Protein AF-A0A7V5N9S0-F1 (afdb_monomer)

Sequence (419 aa):
MTAEKESAEIASPQEQEKTKPSLAWIAWQFLKIGAMGFGGGVAIIALIQRECVERKKCVEAEEFLHGVGLGQILGSFAVNTAFFVGHRMRGLLGALTAMIAFLAPSVTLVIGLSWLYFTTQKIPSLQDALNGAGPVVIAIITSAAISLGKKTLKSLPAWFLGGVGVLGTLFHVSLITLILCAACVGYVLKMAKENSLTAGKHTNSRQGSEKALMGATTITAAKVATGTTSPILVGTTAATFSLFALALLFLKVGFMFFGGGYVLVPLLQHELVSKLHLLTEREFLDGVAISQLTPGPIAVLATYVGYRFGGALGAVLATACLYAPATTLMAFISHVYTRIRHLDKVRDALAGISAVIVGMILASAVELAPHSSISLKHPFGIVLAATSLYFLERHKWHPAILLAAGALLGTFLPGVFAG

pLDDT: mean 77.44, std 19.65, range [26.95, 97.62]

Secondary structure (DSSP, 8-state):
------------------PPPPHHHHHHHHHHHHHH--SHHHHHHHHHIIIIIIIS--S-HHHHHHHHHHHHHSS-HHHHHHHHHHHHHHHHHHHHHHHHHHHHHHHHHHHHHHHHHHH-TT-HHHHHHHHHHHHHHHHHHHHHHHHHHHHH--SHHHHHHHHHHHHHHHTT--HHHHHHHHHHHHHHHHHHHHHHHHHTT-----------------------------------------HHHHHHHHHHHHHH--SSGGGHHHHHHIIIIIIT--S-HHHHHHHHHHHHHSSS-GGGHHHHHHHHHHHHHHHHHHHHHHHHHHHHHHHHHHHHGGG----HHHHHHHHHHHHHHHHHHHHHHHHHGGGTT-BTTBHHHHHHHHHHHHIIIII---HHHHHHHHHHHHHH-HHHH--

Solvent-accessible surface area (backbone atoms only — not comparable to full-atom values): 22105 Å² total; per-residue (Å²): 142,76,92,82,87,84,80,78,76,76,76,71,83,74,77,76,77,75,75,66,69,52,64,69,57,43,25,54,53,23,31,50,51,12,58,64,18,58,69,42,50,68,46,33,46,52,51,48,41,45,49,36,35,70,70,62,57,69,45,55,67,69,60,47,54,51,32,46,56,49,10,39,61,48,3,53,32,43,54,38,26,39,22,40,55,18,27,73,46,51,40,71,65,23,13,52,36,16,33,52,27,27,44,43,50,24,49,54,49,32,49,52,51,42,51,47,54,74,75,43,77,83,45,66,59,60,54,24,16,46,33,26,22,25,17,32,45,37,20,51,40,41,48,43,20,50,60,50,30,76,73,48,49,81,45,73,70,31,46,52,37,15,50,50,20,26,52,35,50,76,70,67,49,56,65,68,58,53,43,52,51,25,26,52,51,30,45,50,56,46,54,55,51,53,52,54,61,55,59,72,73,70,86,85,82,84,89,79,90,82,91,80,84,91,79,88,77,79,82,76,81,78,81,75,78,84,77,85,75,78,86,76,89,75,77,96,63,91,72,76,59,50,67,65,59,46,33,51,50,24,32,52,50,16,71,65,44,53,66,26,64,71,54,46,58,38,51,46,43,44,51,36,32,79,66,64,60,75,38,53,63,45,61,47,49,48,35,50,46,54,27,47,64,37,31,37,61,61,65,46,32,36,24,35,56,17,30,77,59,43,37,72,63,21,13,52,43,18,38,49,25,31,46,44,48,28,48,50,52,47,54,51,46,71,71,54,52,93,76,71,87,83,64,80,74,60,61,46,29,52,47,24,31,51,13,21,46,28,16,27,25,42,35,44,30,62,70,40,32,68,60,18,34,28,40,94,90,26,58,61,22,50,51,48,16,53,51,44,31,47,39,41,74,75,67,60,51,54,65,38,58,53,34,51,50,23,19,50,49,9,50,77,41,42,84,62,39,67,123

Mean predicted aligned error: 12.18 Å

Foldseek 3Di:
DDDDDDPPPPPDPPPPPPDQDDLVVLLVLLLVLLQVQFQFLVSSLVSCCCVDCPPVNQDDPVQLVVQQVLLQFLFANNLSSQLSSLCSRPNNSRSVSSNCSNCVQLLVQLLVVLCCVVVPVPDLLQVLLQLLLLLLLLLVLLLLLVVLCVVQVPDPVLLVLLVVLQVCVVVLPDLVVSLVVLLVSLLVVVVVVVVVVVVVPDPDDDDDDDDDDDDPDDPDPDDPDPPDDDDDDDDDDPDQDDLVNLLVVLLVLLVVRGRHQSLSLLVCCSVCPVNVNVDDLSLSSSLQLSSLLGRDGSLLSQLSSLCVRPNSVRSVSSSCSNCVSSSVVSSVCSVVVVPDDDDPPVVRSVSSSSSSSSSSSNNSSVVSCVVSLNDPVQCVSVVLSVVSSCCCVPVVDGSNVSSSVSSVCSSVPVVRSDD

Nearest PDB structures (foldseek):
  4qn1-assembly1_A  TM=1.297E-01  e=5.317E+00  Homo sapiens
  6uy0-assembly1_A  TM=1.394E-01  e=4.894E+00  Bos taurus

Radius of gyration: 26.26 Å; Cα contacts (8 Å, |Δi|>4): 596; chains: 1; bounding box: 91×77×89 Å

Structure (mmCIF, N/CA/C/O backbone):
data_AF-A0A7V5N9S0-F1
#
_entry.id   AF-A0A7V5N9S0-F1
#
loop_
_atom_site.group_PDB
_atom_site.id
_atom_site.type_symbol
_atom_site.label_atom_id
_atom_site.label_alt_id
_atom_site.label_comp_id
_atom_site.label_asym_id
_atom_site.label_entity_id
_atom_site.label_seq_id
_atom_site.pdbx_PDB_ins_code
_atom_site.Cartn_x
_atom_site.Cartn_y
_atom_site.Cartn_z
_atom_site.occupancy
_atom_site.B_iso_or_equiv
_atom_site.auth_seq_id
_atom_site.auth_comp_id
_atom_site.auth_asym_id
_atom_site.auth_atom_id
_atom_site.pdbx_PDB_model_num
ATOM 1 N N . MET A 1 1 ? -54.980 -13.478 60.845 1.00 39.38 1 MET A N 1
ATOM 2 C CA . MET A 1 1 ? -55.095 -14.584 59.870 1.00 39.38 1 MET A CA 1
ATOM 3 C C . MET A 1 1 ? -55.608 -13.970 58.584 1.00 39.38 1 MET A C 1
ATOM 5 O O . MET A 1 1 ? -56.709 -13.452 58.626 1.00 39.38 1 MET A O 1
ATOM 9 N N . THR A 1 2 ? -54.924 -13.858 57.452 1.00 39.62 2 THR A N 1
ATOM 10 C CA . THR A 1 2 ? -53.614 -14.286 56.905 1.00 39.62 2 THR A CA 1
ATOM 11 C C . THR A 1 2 ? -53.662 -13.625 55.513 1.00 39.62 2 THR A C 1
ATOM 13 O O . THR A 1 2 ? -54.610 -13.875 54.780 1.00 39.62 2 THR A O 1
ATOM 16 N N . ALA A 1 3 ? -52.922 -12.561 55.197 1.00 42.38 3 ALA A N 1
ATOM 17 C CA . ALA A 1 3 ? -51.548 -12.599 54.693 1.00 42.38 3 ALA A CA 1
ATOM 18 C C . ALA A 1 3 ? -51.216 -13.900 53.945 1.00 42.38 3 ALA A C 1
ATOM 20 O O . ALA A 1 3 ? -50.901 -14.876 54.609 1.00 42.38 3 ALA A O 1
ATOM 21 N N . GLU A 1 4 ? -51.277 -13.904 52.607 1.00 39.03 4 GLU A N 1
ATOM 22 C CA . GLU A 1 4 ? -50.220 -14.466 51.748 1.00 39.03 4 GLU A CA 1
ATOM 23 C C . GLU A 1 4 ? -50.527 -14.329 50.245 1.00 39.03 4 GLU A C 1
ATOM 25 O O . GLU A 1 4 ? -51.572 -14.755 49.768 1.00 39.03 4 GLU A O 1
ATOM 30 N N . LYS A 1 5 ? -49.510 -13.828 49.529 1.00 44.84 5 LYS A N 1
ATOM 31 C CA . LYS A 1 5 ? -49.107 -14.200 48.162 1.00 44.84 5 LYS A CA 1
ATOM 32 C C . LYS A 1 5 ? -50.001 -13.801 46.989 1.00 44.84 5 LYS A C 1
ATOM 34 O O . LYS A 1 5 ? -50.695 -14.626 46.418 1.00 44.84 5 LYS A O 1
ATOM 39 N N . GLU A 1 6 ? -49.745 -12.598 46.481 1.00 40.12 6 GLU A N 1
ATOM 40 C CA . GLU A 1 6 ? -49.554 -12.432 45.033 1.00 40.12 6 GLU A CA 1
ATOM 41 C C . GLU A 1 6 ? -48.591 -11.268 44.745 1.00 40.12 6 GLU A C 1
ATOM 43 O O . GLU A 1 6 ? -48.892 -10.290 44.068 1.00 40.12 6 GLU A O 1
ATOM 48 N N . SER A 1 7 ? -47.385 -11.364 45.310 1.00 36.53 7 SER A N 1
ATOM 49 C CA . SER A 1 7 ? -46.237 -10.628 44.786 1.00 36.53 7 SER A CA 1
ATOM 50 C C . SER A 1 7 ? -45.821 -11.332 43.501 1.00 36.53 7 SER A C 1
ATOM 52 O O . SER A 1 7 ? -45.054 -12.292 43.543 1.00 36.53 7 SER A O 1
ATOM 54 N N . ALA A 1 8 ? -46.377 -10.900 42.370 1.00 40.19 8 ALA A N 1
ATOM 55 C CA . ALA A 1 8 ? -45.850 -11.244 41.061 1.00 40.19 8 ALA A CA 1
ATOM 56 C C . ALA A 1 8 ? -44.412 -10.716 40.993 1.00 40.19 8 ALA A C 1
ATOM 58 O O . ALA A 1 8 ? -44.158 -9.519 40.851 1.00 40.19 8 ALA A O 1
ATOM 59 N N . GLU A 1 9 ? -43.482 -11.637 41.206 1.00 39.09 9 GLU A N 1
ATOM 60 C CA . GLU A 1 9 ? -42.052 -11.486 41.042 1.00 39.09 9 GLU A CA 1
ATOM 61 C C . GLU A 1 9 ? -41.794 -10.953 39.629 1.00 39.09 9 GLU A C 1
ATOM 63 O O . GLU A 1 9 ? -41.923 -11.661 38.630 1.00 39.09 9 GLU A O 1
ATOM 68 N N . ILE A 1 10 ? -41.497 -9.655 39.545 1.00 38.78 10 ILE A N 1
ATOM 69 C CA . ILE A 1 10 ? -40.946 -9.029 38.349 1.00 38.78 10 ILE A CA 1
ATOM 70 C C . ILE A 1 10 ? -39.594 -9.705 38.147 1.00 38.78 10 ILE A C 1
ATOM 72 O O . ILE A 1 10 ? -38.609 -9.340 38.788 1.00 38.78 10 ILE A O 1
ATOM 76 N N . ALA A 1 11 ? -39.577 -10.737 37.304 1.00 36.22 11 ALA A N 1
ATOM 77 C CA . ALA A 1 11 ? -38.359 -11.376 36.851 1.00 36.22 11 ALA A CA 1
ATOM 78 C C . ALA A 1 11 ? -37.411 -10.277 36.356 1.00 36.22 11 ALA A C 1
ATOM 80 O O . ALA A 1 11 ? -37.728 -9.516 35.437 1.00 36.22 11 ALA A O 1
ATOM 81 N N . SER A 1 12 ? -36.271 -10.162 37.031 1.00 32.78 12 SER A N 1
ATOM 82 C CA . SER A 1 12 ? -35.195 -9.260 36.661 1.00 32.78 12 SER A CA 1
ATOM 83 C C . SER A 1 12 ? -34.801 -9.506 35.199 1.00 32.78 12 SER A C 1
ATOM 85 O O . SER A 1 12 ? -34.781 -10.659 34.754 1.00 32.78 12 SER A O 1
ATOM 87 N N . PRO A 1 13 ? -34.475 -8.461 34.415 1.00 38.03 13 PRO A N 1
ATOM 88 C CA . PRO A 1 13 ? -33.870 -8.669 33.112 1.00 38.03 13 PRO A CA 1
ATOM 89 C C . PRO A 1 13 ? -32.540 -9.375 33.362 1.00 38.03 13 PRO A C 1
ATOM 91 O O . PRO A 1 13 ? -31.600 -8.768 33.873 1.00 38.03 13 PRO A O 1
ATOM 94 N N . GLN A 1 14 ? -32.473 -10.671 33.060 1.00 34.25 14 GLN A N 1
ATOM 95 C CA . GLN A 1 14 ? -31.204 -11.374 33.024 1.00 34.25 14 GLN A CA 1
ATOM 96 C C . GLN A 1 14 ? -30.320 -10.645 32.014 1.00 34.25 14 GLN A C 1
ATOM 98 O O . GLN A 1 14 ? -30.592 -10.660 30.811 1.00 34.25 14 GLN A O 1
ATOM 103 N N . GLU A 1 15 ? -29.284 -9.975 32.517 1.00 37.41 15 GLU A N 1
ATOM 104 C CA . GLU A 1 15 ? -28.131 -9.562 31.731 1.00 37.41 15 GLU A CA 1
ATOM 105 C C . GLU A 1 15 ? -27.636 -10.802 30.985 1.00 37.41 15 GLU A C 1
ATOM 107 O O . GLU A 1 15 ? -26.992 -11.683 31.550 1.00 37.41 15 GLU A O 1
ATOM 112 N N . GLN A 1 16 ? -27.992 -10.904 29.702 1.00 34.50 16 GLN A N 1
ATOM 113 C CA . GLN A 1 16 ? -27.358 -11.838 28.790 1.00 34.50 16 GLN A CA 1
ATOM 114 C C . GLN A 1 16 ? -25.879 -11.467 28.750 1.00 34.50 16 GLN A C 1
ATOM 116 O O . GLN A 1 16 ? -25.471 -10.542 28.044 1.00 34.50 16 GLN A O 1
ATOM 121 N N . GLU A 1 17 ? -25.078 -12.185 29.528 1.00 40.56 17 GLU A N 1
ATOM 122 C CA . GLU A 1 17 ? -23.630 -12.125 29.480 1.00 40.56 17 GLU A CA 1
ATOM 123 C C . GLU A 1 17 ? -23.218 -12.550 28.062 1.00 40.56 17 GLU A C 1
ATOM 125 O O . GLU A 1 17 ? -23.156 -13.734 27.730 1.00 40.56 17 GLU A O 1
ATOM 130 N N . LYS A 1 18 ? -23.046 -11.572 27.157 1.00 57.66 18 LYS A N 1
ATOM 131 C CA . LYS A 1 18 ? -22.606 -11.805 25.775 1.00 57.66 18 LYS A CA 1
ATOM 132 C C . LYS A 1 18 ? -21.271 -12.543 25.839 1.00 57.66 18 LYS A C 1
ATOM 134 O O . LYS A 1 18 ? -20.221 -11.926 26.027 1.00 57.66 18 LYS A O 1
ATOM 139 N N . THR A 1 19 ? -21.300 -13.864 25.669 1.00 67.44 19 THR A N 1
ATOM 140 C CA . THR A 1 19 ? -20.096 -14.694 25.621 1.00 67.44 19 THR A CA 1
ATOM 141 C C . THR A 1 19 ? -19.171 -14.142 24.543 1.00 67.44 19 THR A C 1
ATOM 143 O O . THR A 1 19 ? -19.539 -14.090 23.365 1.00 67.44 19 THR A O 1
ATOM 146 N N . LYS A 1 20 ? -17.979 -13.690 24.944 1.00 79.19 20 LYS A N 1
ATOM 147 C CA . LYS A 1 20 ? -17.011 -13.075 24.029 1.00 79.19 20 LYS A CA 1
ATOM 148 C C . LYS A 1 20 ? -16.658 -14.067 22.906 1.00 79.19 20 LYS A C 1
ATOM 150 O O . LYS A 1 20 ? -16.329 -15.218 23.207 1.00 79.19 20 LYS A O 1
ATOM 155 N N . PRO A 1 21 ? -16.687 -13.658 21.624 1.00 87.81 21 PRO A N 1
ATOM 156 C CA . PRO A 1 21 ? -16.469 -14.563 20.492 1.00 87.81 21 PRO A CA 1
ATOM 157 C C . PRO A 1 21 ? -15.074 -15.202 20.535 1.00 87.81 21 PRO A C 1
ATOM 159 O O . PRO A 1 21 ? -14.112 -14.564 20.947 1.00 87.81 21 PRO A O 1
ATOM 162 N N . SER A 1 22 ? -14.926 -16.462 20.113 1.00 94.44 22 SER A N 1
ATOM 163 C CA . SER A 1 22 ? -13.636 -17.172 20.173 1.00 94.44 22 SER A CA 1
ATOM 164 C C . SER A 1 22 ? -12.581 -16.571 19.227 1.00 94.44 22 SER A C 1
ATOM 166 O O . SER A 1 22 ? -12.916 -16.015 18.184 1.00 94.44 22 SER A O 1
ATOM 168 N N . LEU A 1 23 ? -11.285 -16.709 19.550 1.00 95.81 23 LEU A N 1
ATOM 169 C CA . LEU A 1 23 ? -10.206 -16.227 18.665 1.00 95.81 23 LEU A CA 1
ATOM 170 C C . LEU A 1 23 ? -10.247 -16.905 17.289 1.00 95.81 23 LEU A C 1
ATOM 172 O O . LEU A 1 23 ? -10.055 -16.238 16.280 1.00 95.81 23 LEU A O 1
ATOM 176 N N . ALA A 1 24 ? -10.569 -18.200 17.237 1.00 96.25 24 ALA A N 1
ATOM 177 C CA . ALA A 1 24 ? -10.738 -18.925 15.979 1.00 96.25 24 ALA A CA 1
ATOM 178 C C . ALA A 1 24 ? -11.875 -18.339 15.127 1.00 96.25 24 ALA A C 1
ATOM 180 O O . ALA A 1 24 ? -11.742 -18.205 13.911 1.00 96.25 24 ALA A O 1
ATOM 181 N N . TRP A 1 25 ? -12.978 -17.932 15.763 1.00 95.31 25 TRP A N 1
ATOM 182 C CA . TRP A 1 25 ? -14.071 -17.261 15.069 1.00 95.31 25 TRP A CA 1
ATOM 183 C C . TRP A 1 25 ? -13.634 -15.904 14.504 1.00 95.31 25 TRP A C 1
ATOM 185 O O . TRP A 1 25 ? -13.916 -15.629 13.337 1.00 95.31 25 TRP A O 1
ATOM 195 N N . ILE A 1 26 ? -12.907 -15.098 15.292 1.00 96.25 26 ILE A N 1
ATOM 196 C CA . ILE A 1 26 ? -12.352 -13.805 14.852 1.00 96.25 26 ILE A CA 1
ATOM 197 C C . ILE A 1 26 ? -11.419 -14.024 13.658 1.00 96.25 26 ILE A C 1
ATOM 199 O O . ILE A 1 26 ? -11.607 -13.399 12.616 1.00 96.25 26 ILE A O 1
ATOM 203 N N . ALA A 1 27 ? -10.469 -14.954 13.778 1.00 97.50 27 ALA A N 1
ATOM 204 C CA . ALA A 1 27 ? -9.537 -15.296 12.710 1.00 97.50 27 ALA A CA 1
ATOM 205 C C . ALA A 1 27 ? -10.285 -15.665 11.424 1.00 97.50 27 ALA A C 1
ATOM 207 O O . ALA A 1 27 ? -10.003 -15.120 10.365 1.00 97.50 27 ALA A O 1
ATOM 208 N N . TRP A 1 28 ? -11.299 -16.525 11.514 1.00 96.50 28 TRP A N 1
ATOM 209 C CA . TRP A 1 28 ? -12.078 -16.942 10.351 1.00 96.50 28 TRP A CA 1
ATOM 210 C C . TRP A 1 28 ? -12.864 -15.802 9.695 1.00 96.50 28 TRP A C 1
ATOM 212 O O . TRP A 1 28 ? -12.914 -15.729 8.465 1.00 96.50 28 TRP A O 1
ATOM 222 N N . GLN A 1 29 ? -13.472 -14.904 10.481 1.00 95.56 29 GLN A N 1
ATOM 223 C CA . GLN A 1 29 ? -14.181 -13.752 9.910 1.00 95.56 29 GLN A CA 1
ATOM 224 C C . GLN A 1 29 ? -13.208 -12.832 9.175 1.00 95.56 29 GLN A C 1
ATOM 226 O O . GLN A 1 29 ? -13.444 -12.477 8.022 1.00 95.56 29 GLN A O 1
ATOM 231 N N . PHE A 1 30 ? -12.092 -12.484 9.812 1.00 96.12 30 PHE A N 1
ATOM 232 C CA . PHE A 1 30 ? -11.135 -11.553 9.227 1.00 96.12 30 PHE A CA 1
ATOM 233 C C . PHE A 1 30 ? -10.344 -12.155 8.068 1.00 96.12 30 PHE A C 1
ATOM 235 O O . PHE A 1 30 ? -10.065 -11.435 7.116 1.00 96.12 30 PHE A O 1
ATOM 242 N N . LEU A 1 31 ? -10.095 -13.467 8.065 1.00 95.88 31 LEU A N 1
ATOM 243 C CA . LEU A 1 31 ? -9.535 -14.177 6.914 1.00 95.88 31 LEU A CA 1
ATOM 244 C C . LEU A 1 31 ? -10.449 -14.073 5.688 1.00 95.88 31 LEU A C 1
ATOM 246 O O . LEU A 1 31 ? -9.980 -13.780 4.591 1.00 95.88 31 LEU A O 1
ATOM 250 N N . LYS A 1 32 ? -11.766 -14.251 5.868 1.00 93.94 32 LYS A N 1
ATOM 251 C CA . LYS A 1 32 ? -12.749 -14.073 4.787 1.00 93.94 32 LYS A CA 1
ATOM 252 C C . LYS A 1 32 ? -12.807 -12.637 4.290 1.00 93.94 32 LYS A C 1
ATOM 254 O O . LYS A 1 32 ? -12.789 -12.416 3.084 1.00 93.94 32 LYS A O 1
ATOM 259 N N . ILE A 1 33 ? -12.856 -11.678 5.214 1.00 93.00 33 ILE A N 1
ATOM 260 C CA . ILE A 1 33 ? -12.862 -10.249 4.883 1.00 93.00 33 ILE A CA 1
ATOM 261 C C . ILE A 1 33 ? -11.588 -9.881 4.113 1.00 93.00 33 ILE A C 1
ATOM 263 O O . ILE A 1 33 ? -11.673 -9.183 3.109 1.00 93.00 33 ILE A O 1
ATOM 267 N N . GLY A 1 34 ? -10.428 -10.383 4.541 1.00 91.00 34 GLY A N 1
ATOM 268 C CA . GLY A 1 34 ? -9.148 -10.191 3.862 1.00 91.00 34 GLY A CA 1
ATOM 269 C C . GLY A 1 34 ? -9.139 -10.790 2.459 1.00 91.00 34 GLY A C 1
ATOM 270 O O . GLY A 1 34 ? -8.763 -10.114 1.511 1.00 91.00 34 GLY A O 1
ATOM 271 N N . ALA A 1 35 ? -9.634 -12.020 2.299 1.00 91.50 35 ALA A N 1
ATOM 272 C CA . ALA A 1 35 ? -9.676 -12.709 1.008 1.00 91.50 35 ALA A CA 1
ATOM 273 C C . ALA A 1 35 ? -10.659 -12.074 0.006 1.00 91.50 35 ALA A C 1
ATOM 275 O O . ALA A 1 35 ? -10.431 -12.127 -1.199 1.00 91.50 35 ALA A O 1
ATOM 276 N N . MET A 1 36 ? -11.746 -11.466 0.492 1.00 88.44 36 MET A N 1
ATOM 277 C CA . MET A 1 36 ? -12.752 -10.778 -0.330 1.00 88.44 36 MET A CA 1
ATOM 278 C C . MET A 1 36 ? -12.478 -9.273 -0.483 1.00 88.44 36 MET A C 1
ATOM 280 O O . MET A 1 36 ? -13.177 -8.599 -1.237 1.00 88.44 36 MET A O 1
ATOM 284 N N . GLY A 1 37 ? -11.490 -8.740 0.243 1.00 79.94 37 GLY A N 1
ATOM 285 C CA . GLY A 1 37 ? -11.220 -7.315 0.434 1.00 79.94 37 GLY A CA 1
ATOM 286 C C . GLY A 1 37 ? -10.579 -6.614 -0.763 1.00 79.94 37 GLY A C 1
ATOM 287 O O . GLY A 1 37 ? -9.545 -5.965 -0.626 1.00 79.94 37 GLY A O 1
ATOM 288 N N . PHE A 1 38 ? -11.195 -6.732 -1.933 1.00 72.69 38 PHE A N 1
ATOM 289 C CA . PHE A 1 38 ? -10.853 -5.996 -3.143 1.00 72.69 38 PHE A CA 1
ATOM 290 C C . PHE A 1 38 ? -11.558 -4.625 -3.129 1.00 72.69 38 PHE A C 1
ATOM 292 O O . PHE A 1 38 ? -12.743 -4.527 -2.816 1.00 72.69 38 PHE A O 1
ATOM 299 N N . GLY A 1 39 ? -10.840 -3.544 -3.447 1.00 59.97 39 GLY A N 1
ATOM 300 C CA . GLY A 1 39 ? -11.448 -2.221 -3.673 1.00 59.97 39 GLY A CA 1
ATOM 301 C C . GLY A 1 39 ? -10.937 -1.115 -2.755 1.00 59.97 39 GLY A C 1
ATOM 302 O O . GLY A 1 39 ? -11.550 -0.052 -2.652 1.00 59.97 39 GLY A O 1
ATOM 303 N N . GLY A 1 40 ? -9.809 -1.349 -2.082 1.00 69.75 40 GLY A N 1
ATOM 304 C CA . GLY A 1 40 ? -9.180 -0.375 -1.197 1.00 69.75 40 GLY A CA 1
ATOM 305 C C . GLY A 1 40 ? -9.906 -0.210 0.139 1.00 69.75 40 GLY A C 1
ATOM 306 O O . GLY A 1 40 ? -10.830 -0.944 0.483 1.00 69.75 40 GLY A O 1
ATOM 307 N N . GLY A 1 41 ? -9.464 0.774 0.926 1.00 74.69 41 GLY A N 1
ATOM 308 C CA . GLY A 1 41 ? -9.878 0.905 2.325 1.00 74.69 41 GLY A CA 1
ATOM 309 C C . GLY A 1 41 ? -11.393 1.004 2.527 1.00 74.69 41 GLY A C 1
ATOM 310 O O . GLY A 1 41 ? -11.924 0.332 3.398 1.00 74.69 41 GLY A O 1
ATOM 311 N N . VAL A 1 42 ? -12.103 1.773 1.695 1.00 75.94 42 VAL A N 1
ATOM 312 C CA . VAL A 1 42 ? -13.551 2.019 1.857 1.00 75.94 42 VAL A CA 1
ATOM 313 C C . VAL A 1 42 ? -14.387 0.758 1.617 1.00 75.94 42 VAL A C 1
ATOM 315 O O . VAL A 1 42 ? -15.305 0.492 2.389 1.00 75.94 42 VAL A O 1
ATOM 318 N N . ALA A 1 43 ? -14.058 -0.038 0.593 1.00 82.06 43 ALA A N 1
ATOM 319 C CA . ALA A 1 43 ? -14.755 -1.295 0.315 1.00 82.06 43 ALA A CA 1
ATOM 320 C C . ALA A 1 43 ? -14.576 -2.294 1.467 1.00 82.06 43 ALA A C 1
ATOM 322 O O . ALA A 1 43 ? -15.531 -2.935 1.902 1.00 82.06 43 ALA A O 1
ATOM 323 N N . ILE A 1 44 ? -13.362 -2.359 2.017 1.00 88.44 44 ILE A N 1
ATOM 324 C CA . ILE A 1 44 ? -13.052 -3.213 3.163 1.00 88.44 44 ILE A CA 1
ATOM 325 C C . ILE A 1 44 ? -13.798 -2.742 4.415 1.00 88.44 44 ILE A C 1
ATOM 327 O O . ILE A 1 44 ? -14.355 -3.574 5.124 1.00 88.44 44 ILE A O 1
ATOM 331 N N . ILE A 1 45 ? -13.880 -1.430 4.671 1.00 90.31 45 ILE A N 1
ATOM 332 C CA . ILE A 1 45 ? -14.686 -0.899 5.783 1.00 90.31 45 ILE A CA 1
ATOM 333 C C . ILE A 1 45 ? -16.154 -1.286 5.626 1.00 90.31 45 ILE A C 1
ATOM 335 O O . ILE A 1 45 ? -16.747 -1.757 6.591 1.00 90.31 45 ILE A O 1
ATOM 339 N N . ALA A 1 46 ? -16.728 -1.153 4.429 1.00 90.06 46 ALA A N 1
ATOM 340 C CA . ALA A 1 46 ? -18.109 -1.560 4.179 1.00 90.06 46 ALA A CA 1
ATOM 341 C C . ALA A 1 46 ? -18.315 -3.068 4.413 1.00 90.06 46 ALA A C 1
ATOM 343 O O . ALA A 1 46 ? -19.327 -3.473 4.981 1.00 90.06 46 ALA A O 1
ATOM 344 N N . LEU A 1 47 ? -17.339 -3.902 4.040 1.00 91.50 47 LEU A N 1
ATOM 345 C CA . LEU A 1 47 ? -17.387 -5.343 4.290 1.00 91.50 47 LEU A CA 1
ATOM 346 C C . LEU A 1 47 ? -17.294 -5.672 5.789 1.00 91.50 47 LEU A C 1
ATOM 348 O O . LEU A 1 47 ? -18.072 -6.490 6.281 1.00 91.50 47 LEU A O 1
ATOM 352 N N . ILE A 1 48 ? -16.397 -5.007 6.525 1.00 93.69 48 ILE A N 1
ATOM 353 C CA . ILE A 1 48 ? -16.302 -5.140 7.987 1.00 93.69 48 ILE A CA 1
ATOM 354 C C . ILE A 1 48 ? -17.603 -4.660 8.641 1.00 93.69 48 ILE A C 1
ATOM 356 O O . ILE A 1 48 ? -18.113 -5.341 9.522 1.00 93.69 48 ILE A O 1
ATOM 360 N N . GLN A 1 49 ? -18.176 -3.537 8.206 1.00 94.38 49 GLN A N 1
ATOM 361 C CA . GLN A 1 49 ? -19.442 -3.020 8.728 1.00 94.38 49 GLN A CA 1
ATOM 362 C C . GLN A 1 49 ? -20.574 -4.029 8.522 1.00 94.38 49 GLN A C 1
ATOM 364 O O . GLN A 1 49 ? -21.260 -4.403 9.474 1.00 94.38 49 GLN A O 1
ATOM 369 N N . ARG A 1 50 ? -20.723 -4.530 7.293 1.00 93.19 50 ARG A N 1
ATOM 370 C CA . ARG A 1 50 ? -21.747 -5.513 6.942 1.00 93.19 50 ARG A CA 1
ATOM 371 C C . ARG A 1 50 ? -21.618 -6.789 7.769 1.00 93.19 50 ARG A C 1
ATOM 373 O O . ARG A 1 50 ? -22.606 -7.275 8.316 1.00 93.19 50 ARG A O 1
ATOM 380 N N . GLU A 1 51 ? -20.416 -7.350 7.880 1.00 93.69 51 GLU A N 1
ATOM 381 C CA . GLU A 1 51 ? -20.228 -8.596 8.627 1.00 93.69 51 GLU A CA 1
ATOM 382 C C . GLU A 1 51 ? -20.294 -8.373 10.141 1.00 93.69 51 GLU A C 1
ATOM 384 O O . GLU A 1 51 ? -21.016 -9.094 10.829 1.00 93.69 51 GLU A O 1
ATOM 389 N N . CYS A 1 52 ? -19.590 -7.378 10.680 1.00 92.88 52 CYS A N 1
ATOM 390 C CA . CYS A 1 52 ? -19.410 -7.217 12.122 1.00 92.88 52 CYS A CA 1
ATOM 391 C C . CYS A 1 52 ? -20.508 -6.393 12.810 1.00 92.88 52 CYS A C 1
ATOM 393 O O . CYS A 1 52 ? -20.852 -6.685 13.956 1.00 92.88 52 CYS A O 1
ATOM 395 N N . VAL A 1 53 ? -21.073 -5.388 12.144 1.00 93.31 53 VAL A N 1
ATOM 396 C CA . VAL A 1 53 ? -22.105 -4.518 12.733 1.00 93.31 53 VAL A CA 1
ATOM 397 C C . VAL A 1 53 ? -23.493 -5.026 12.368 1.00 93.31 53 VAL A C 1
ATOM 399 O O . VAL A 1 53 ? -24.309 -5.282 13.249 1.00 93.31 53 VAL A O 1
ATOM 402 N N . GLU A 1 54 ? -23.759 -5.228 11.079 1.00 93.19 54 GLU A N 1
ATOM 403 C CA . GLU A 1 54 ? -25.113 -5.524 10.598 1.00 93.19 54 GLU A CA 1
ATOM 404 C C . GLU A 1 54 ? -25.480 -6.999 10.790 1.00 93.19 54 GLU A C 1
ATOM 406 O O . GLU A 1 54 ? -26.503 -7.327 11.396 1.00 93.19 54 GLU A O 1
ATOM 411 N N . ARG A 1 55 ? -24.631 -7.909 10.296 1.00 93.12 55 ARG A N 1
ATOM 412 C CA . ARG A 1 55 ? -24.940 -9.341 10.237 1.00 93.12 55 ARG A CA 1
ATOM 413 C C . ARG A 1 55 ? -24.653 -10.076 11.541 1.00 93.12 55 ARG A C 1
ATOM 415 O O . ARG A 1 55 ? -25.488 -10.853 11.998 1.00 93.12 55 ARG A O 1
ATOM 422 N N . LYS A 1 56 ? -23.456 -9.902 12.108 1.00 90.31 56 LYS A N 1
ATOM 423 C CA . LYS A 1 56 ? -23.019 -10.617 13.322 1.00 90.31 56 LYS A CA 1
ATOM 424 C C . LYS A 1 56 ? -23.230 -9.829 14.608 1.00 90.31 56 LYS A C 1
ATOM 426 O O . LYS A 1 56 ? -23.170 -10.442 15.669 1.00 90.31 56 LYS A O 1
ATOM 431 N N . LYS A 1 57 ? -23.483 -8.516 14.523 1.00 89.44 57 LYS A N 1
ATOM 432 C CA . LYS A 1 57 ? -23.738 -7.623 15.671 1.00 89.44 57 LYS A CA 1
ATOM 433 C C . LYS A 1 57 ? -22.709 -7.775 16.801 1.00 89.44 57 LYS A C 1
ATOM 435 O O . LYS A 1 57 ? -23.044 -7.728 17.983 1.00 89.44 57 LYS A O 1
ATOM 440 N N . CYS A 1 58 ? -21.449 -8.004 16.435 1.00 89.12 58 CYS A N 1
ATOM 441 C CA . CYS A 1 58 ? -20.352 -8.198 17.382 1.00 89.12 58 CYS A CA 1
ATOM 442 C C . CYS A 1 58 ? -19.733 -6.878 17.859 1.00 89.12 58 CYS A C 1
ATOM 444 O O . CYS A 1 58 ? -19.014 -6.884 18.852 1.00 89.12 58 CYS A O 1
ATOM 446 N N . VAL A 1 59 ? -20.006 -5.771 17.163 1.00 88.75 59 VAL A N 1
ATOM 447 C CA . VAL A 1 59 ? -19.641 -4.405 17.563 1.00 88.75 59 VAL A CA 1
ATOM 448 C C . VAL A 1 59 ? -20.826 -3.487 17.264 1.00 88.75 59 VAL A C 1
ATOM 450 O O . VAL A 1 59 ? -21.522 -3.686 16.268 1.00 88.75 59 VAL A O 1
ATOM 453 N N . GLU A 1 60 ? -21.072 -2.504 18.127 1.00 89.00 60 GLU A N 1
ATOM 454 C CA . GLU A 1 60 ? -22.135 -1.515 17.927 1.00 89.00 60 GLU A CA 1
ATOM 455 C C . GLU A 1 60 ? -21.773 -0.508 16.831 1.00 89.00 60 GLU A C 1
ATOM 457 O O . GLU A 1 60 ? -20.602 -0.208 16.601 1.00 89.00 60 GLU A O 1
ATOM 462 N N . ALA A 1 61 ? -22.784 0.038 16.150 1.00 88.06 61 ALA A N 1
ATOM 463 C CA . ALA A 1 61 ? -22.567 0.944 15.023 1.00 88.06 61 ALA A CA 1
ATOM 464 C C . ALA A 1 61 ? -21.783 2.205 15.424 1.00 88.06 61 ALA A C 1
ATOM 466 O O . ALA A 1 61 ? -20.877 2.617 14.702 1.00 88.06 61 ALA A O 1
ATOM 467 N N . GLU A 1 62 ? -22.080 2.787 16.587 1.00 82.38 62 GLU A N 1
ATOM 468 C CA . GLU A 1 62 ? -21.379 3.974 17.082 1.00 82.38 62 GLU A CA 1
ATOM 469 C C . GLU A 1 62 ? -19.908 3.669 17.412 1.00 82.38 62 GLU A C 1
ATOM 471 O O . GLU A 1 62 ? -19.006 4.377 16.960 1.00 82.38 62 GLU A O 1
ATOM 476 N N . GLU A 1 63 ? -19.641 2.562 18.118 1.00 83.75 63 GLU A N 1
ATOM 477 C CA . GLU A 1 63 ? -18.272 2.100 18.386 1.00 83.75 63 GLU A CA 1
ATOM 478 C C . GLU A 1 63 ? -17.501 1.837 17.088 1.00 83.75 63 GLU A C 1
ATOM 480 O O . GLU A 1 63 ? -16.337 2.222 16.962 1.00 83.75 63 GLU A O 1
ATOM 485 N N . PHE A 1 64 ? -18.142 1.212 16.101 1.00 89.12 64 PHE A N 1
ATOM 486 C CA . PHE A 1 64 ? -17.529 0.954 14.805 1.00 89.12 64 PHE A CA 1
ATOM 487 C C . PHE A 1 64 ? -17.134 2.252 14.091 1.00 89.12 64 PHE A C 1
ATOM 489 O O . PHE A 1 64 ? -15.999 2.365 13.627 1.00 89.12 64 PHE A O 1
ATOM 496 N N . LEU A 1 65 ? -18.019 3.254 14.053 1.00 85.62 65 LEU A N 1
ATOM 497 C CA . LEU A 1 65 ? -17.723 4.557 13.449 1.00 85.62 65 LEU A CA 1
ATOM 498 C C . LEU A 1 65 ? -16.553 5.268 14.145 1.00 85.62 65 LEU A C 1
ATOM 500 O O . LEU A 1 65 ? -15.728 5.893 13.474 1.00 85.62 65 LEU A O 1
ATOM 504 N N . HIS A 1 66 ? -16.420 5.124 15.466 1.00 80.19 66 HIS A N 1
ATOM 505 C CA . HIS A 1 66 ? -15.243 5.609 16.190 1.00 80.19 66 HIS A CA 1
ATOM 506 C C . HIS A 1 66 ? -13.961 4.896 15.748 1.00 80.19 66 HIS A C 1
ATOM 508 O O . HIS A 1 66 ? -12.957 5.554 15.465 1.00 80.19 66 HIS A O 1
ATOM 514 N N . GLY A 1 67 ? -14.006 3.566 15.640 1.00 83.44 67 GLY A N 1
ATOM 515 C CA . GLY A 1 67 ? -12.898 2.756 15.139 1.00 83.44 67 GLY A CA 1
ATOM 516 C C . GLY A 1 67 ? -12.462 3.156 13.732 1.00 83.44 67 GLY A C 1
ATOM 517 O O . GLY A 1 67 ? -11.268 3.296 13.475 1.00 83.44 67 GLY A O 1
ATOM 518 N N . VAL A 1 68 ? -13.428 3.417 12.850 1.00 85.56 68 VAL A N 1
ATOM 519 C CA . VAL A 1 68 ? -13.201 3.926 11.491 1.00 85.56 68 VAL A CA 1
ATOM 520 C C . VAL A 1 68 ? -12.524 5.299 11.534 1.00 85.56 68 VAL A C 1
ATOM 522 O O . VAL A 1 68 ? -11.502 5.503 10.876 1.00 85.56 68 VAL A O 1
ATOM 525 N N . GLY A 1 69 ? -13.036 6.233 12.340 1.00 79.88 69 GLY A N 1
ATOM 526 C CA . GLY A 1 69 ? -12.453 7.570 12.480 1.00 79.88 69 GLY A CA 1
ATOM 527 C C . GLY A 1 69 ? -10.995 7.533 12.947 1.00 79.88 69 GLY A C 1
ATOM 528 O O . GLY A 1 69 ? -10.128 8.165 12.341 1.00 79.88 69 GLY A O 1
ATOM 529 N N . LEU A 1 70 ? -10.704 6.734 13.976 1.00 78.88 70 LEU A N 1
ATOM 530 C CA . LEU A 1 70 ? -9.345 6.526 14.480 1.00 78.88 70 LEU A CA 1
ATOM 531 C C . LEU A 1 70 ? -8.452 5.830 13.451 1.00 78.88 70 LEU A C 1
ATOM 533 O O . LEU A 1 70 ? -7.335 6.279 13.196 1.00 78.88 70 LEU A O 1
ATOM 537 N N . GLY A 1 71 ? -8.951 4.773 12.810 1.00 80.88 71 GLY A N 1
ATOM 538 C CA . GLY A 1 71 ? -8.207 4.031 11.800 1.00 80.88 71 GLY A CA 1
ATOM 539 C C . GLY A 1 71 ? -7.756 4.913 10.637 1.00 80.88 71 GLY A C 1
ATOM 540 O O . GLY A 1 71 ? -6.648 4.732 10.134 1.00 80.88 71 GLY A O 1
ATOM 541 N N . GLN A 1 72 ? -8.571 5.899 10.253 1.00 79.38 72 GLN A N 1
ATOM 542 C CA . GLN A 1 72 ? -8.243 6.851 9.191 1.00 79.38 72 GLN A CA 1
ATOM 543 C C . GLN A 1 72 ? -7.114 7.812 9.588 1.00 79.38 72 GLN A C 1
ATOM 545 O O . GLN A 1 72 ? -6.279 8.159 8.754 1.00 79.38 72 GLN A O 1
ATOM 550 N N . ILE A 1 73 ? -7.085 8.245 10.851 1.00 74.12 73 ILE A N 1
ATOM 551 C CA . ILE A 1 73 ? -6.075 9.182 11.361 1.00 74.12 73 ILE A CA 1
ATOM 552 C C . ILE A 1 73 ? -4.735 8.467 11.569 1.00 74.12 73 ILE A C 1
ATOM 554 O O . ILE A 1 73 ? -3.685 8.995 11.211 1.00 74.12 73 ILE A O 1
ATOM 558 N N . LEU A 1 74 ? -4.769 7.253 12.118 1.00 76.25 74 LEU A N 1
ATOM 559 C CA . LEU A 1 74 ? -3.592 6.549 12.637 1.00 76.25 74 LEU A CA 1
ATOM 560 C C . LEU A 1 74 ? -2.843 5.709 11.591 1.00 76.25 74 LEU A C 1
ATOM 562 O O . LEU A 1 74 ? -2.005 4.890 11.956 1.00 76.25 74 LEU A O 1
ATOM 566 N N . GLY A 1 75 ? -3.149 5.874 10.301 1.00 76.12 75 GLY A N 1
ATOM 567 C CA . GLY A 1 75 ? -2.402 5.247 9.208 1.00 76.12 75 GLY A CA 1
ATOM 568 C C . GLY A 1 75 ? -3.224 4.266 8.381 1.00 76.12 75 GLY A C 1
ATOM 569 O O . GLY A 1 75 ? -4.096 4.681 7.613 1.00 76.12 75 GLY A O 1
ATOM 570 N N . SER A 1 76 ? -2.910 2.966 8.459 1.00 82.44 76 SER A N 1
ATOM 571 C CA . SER A 1 76 ? -3.543 1.946 7.612 1.00 82.44 76 SER A CA 1
ATOM 572 C C . SER A 1 76 ? -5.034 1.796 7.909 1.00 82.44 76 SER A C 1
ATOM 574 O O . SER A 1 76 ? -5.435 1.029 8.780 1.00 82.44 76 SER A O 1
ATOM 576 N N . PHE A 1 77 ? -5.863 2.504 7.146 1.00 83.88 77 PHE A N 1
ATOM 577 C CA . PHE A 1 77 ? -7.295 2.629 7.404 1.00 83.88 77 PHE A CA 1
ATOM 578 C C . PHE A 1 77 ? -8.016 1.288 7.637 1.00 83.88 77 PHE A C 1
ATOM 580 O O . PHE A 1 77 ? -8.659 1.094 8.670 1.00 83.88 77 PHE A O 1
ATOM 587 N N . ALA A 1 78 ? -7.863 0.337 6.712 1.00 88.31 78 ALA A N 1
ATOM 588 C CA . ALA A 1 78 ? -8.507 -0.972 6.806 1.00 88.31 78 ALA A CA 1
ATOM 589 C C . ALA A 1 78 ? -7.930 -1.838 7.938 1.00 88.31 78 ALA A C 1
ATOM 591 O O . ALA A 1 78 ? -8.685 -2.415 8.717 1.00 88.31 78 ALA A O 1
ATOM 592 N N . VAL A 1 79 ? -6.599 -1.893 8.058 1.00 91.31 79 VAL A N 1
ATOM 593 C CA . VAL A 1 79 ? -5.910 -2.742 9.044 1.00 91.31 79 VAL A CA 1
ATOM 594 C C . VAL A 1 79 ? -6.170 -2.250 10.465 1.00 91.31 79 VAL A C 1
ATOM 596 O O . VAL A 1 79 ? -6.496 -3.054 11.331 1.00 91.31 79 VAL A O 1
ATOM 599 N N . ASN A 1 80 ? -6.114 -0.938 10.702 1.00 90.88 80 ASN A N 1
ATOM 600 C CA . ASN A 1 80 ? -6.424 -0.356 12.008 1.00 90.88 80 ASN A CA 1
ATOM 601 C C . ASN A 1 80 ? -7.897 -0.540 12.381 1.00 90.88 80 ASN A C 1
ATOM 603 O O . ASN A 1 80 ? -8.198 -0.773 13.549 1.00 90.88 80 ASN A O 1
ATOM 607 N N . THR A 1 81 ? -8.816 -0.483 11.411 1.00 91.31 81 THR A N 1
ATOM 608 C CA . THR A 1 81 ? -10.232 -0.761 11.695 1.00 91.31 81 THR A CA 1
ATOM 609 C C . THR A 1 81 ? -10.441 -2.235 12.046 1.00 91.31 81 THR A C 1
ATOM 611 O O . THR A 1 81 ? -11.120 -2.534 13.026 1.00 91.31 81 THR A O 1
ATOM 614 N N . ALA A 1 82 ? -9.810 -3.163 11.319 1.00 93.50 82 ALA A N 1
ATOM 615 C CA . ALA A 1 82 ? -9.831 -4.585 11.664 1.00 93.50 82 ALA A CA 1
ATOM 616 C C . ALA A 1 82 ? -9.234 -4.846 13.058 1.00 93.50 82 ALA A C 1
ATOM 618 O O . ALA A 1 82 ? -9.838 -5.543 13.875 1.00 93.50 82 ALA A O 1
ATOM 619 N N . PHE A 1 83 ? -8.093 -4.218 13.358 1.00 94.44 83 PHE A N 1
ATOM 620 C CA . PHE A 1 8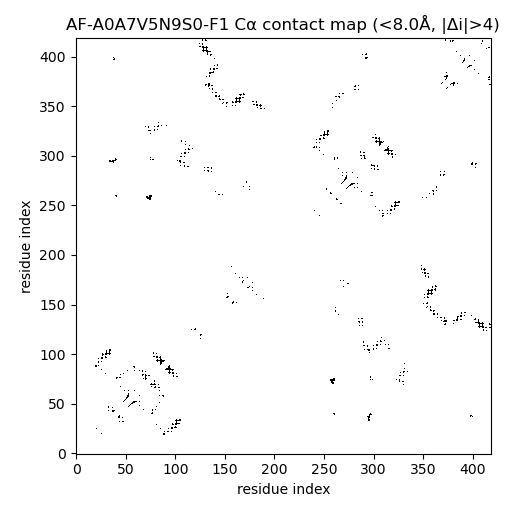3 ? -7.444 -4.271 14.665 1.00 94.44 83 PHE A CA 1
ATOM 621 C C . PHE A 1 83 ? -8.377 -3.767 15.775 1.00 94.44 83 PHE A C 1
ATOM 623 O O . PHE A 1 83 ? -8.541 -4.438 16.791 1.00 94.44 83 PHE A O 1
ATOM 630 N N . PHE A 1 84 ? -9.042 -2.626 15.576 1.00 92.38 84 PHE A N 1
ATOM 631 C CA . PHE A 1 84 ? -9.990 -2.066 16.542 1.00 92.38 84 PHE A CA 1
ATOM 632 C C . PHE A 1 84 ? -11.187 -2.975 16.797 1.00 92.38 84 PHE A C 1
ATOM 634 O O . PHE A 1 84 ? -11.540 -3.234 17.945 1.00 92.38 84 PHE A O 1
ATOM 641 N N . VAL A 1 85 ? -11.806 -3.482 15.732 1.00 92.88 85 VAL A N 1
ATOM 642 C CA . VAL A 1 85 ? -12.963 -4.376 15.841 1.00 92.88 85 VAL A CA 1
ATOM 643 C C . VAL A 1 85 ? -12.568 -5.654 16.586 1.00 92.88 85 VAL A C 1
ATOM 645 O O . VAL A 1 85 ? -13.263 -6.062 17.517 1.00 92.88 85 VAL A O 1
ATOM 648 N N . GLY A 1 86 ? -11.403 -6.231 16.274 1.00 94.44 86 GLY A N 1
ATOM 649 C CA . GLY A 1 86 ? -10.839 -7.342 17.042 1.00 94.44 86 GLY A CA 1
ATOM 650 C C . GLY A 1 86 ? -10.562 -6.980 18.507 1.00 94.44 86 GLY A C 1
ATOM 651 O O . GLY A 1 86 ? -10.825 -7.785 19.405 1.00 94.44 86 GLY A O 1
ATOM 652 N N . HIS A 1 87 ? -10.090 -5.757 18.769 1.00 92.88 87 HIS A N 1
ATOM 653 C CA . HIS A 1 87 ? -9.866 -5.247 20.121 1.00 92.88 87 HIS A CA 1
ATOM 654 C C . HIS A 1 87 ? -11.160 -5.172 20.935 1.00 92.88 87 HIS A C 1
ATOM 656 O O . HIS A 1 87 ? -11.187 -5.597 22.090 1.00 92.88 87 HIS A O 1
ATOM 662 N N . ARG A 1 88 ? -12.255 -4.704 20.332 1.00 89.69 88 ARG A N 1
ATOM 663 C CA . ARG A 1 88 ? -13.575 -4.673 20.980 1.00 89.69 88 ARG A CA 1
ATOM 664 C C . ARG A 1 88 ? -14.103 -6.067 21.306 1.00 89.69 88 ARG A C 1
ATOM 666 O O . ARG A 1 88 ? -14.725 -6.257 22.345 1.00 89.69 88 ARG A O 1
ATOM 673 N N . MET A 1 89 ? -13.793 -7.056 20.472 1.00 90.81 89 MET A N 1
ATOM 674 C CA . MET A 1 89 ? -14.217 -8.439 20.692 1.00 90.81 89 MET A CA 1
ATOM 675 C C . MET A 1 89 ? -13.459 -9.131 21.836 1.00 90.81 89 MET A C 1
ATOM 677 O O . MET A 1 89 ? -14.081 -9.783 22.676 1.00 90.81 89 MET A O 1
ATOM 681 N N . ARG A 1 90 ? -12.116 -9.048 21.860 1.00 92.44 90 ARG A N 1
ATOM 682 C CA . ARG A 1 90 ? -11.259 -9.821 22.794 1.00 92.44 90 ARG A CA 1
ATOM 683 C C . ARG A 1 90 ? -9.982 -9.105 23.253 1.00 92.44 90 ARG A C 1
ATOM 685 O O . ARG A 1 90 ? -8.976 -9.754 23.545 1.00 92.44 90 ARG A O 1
ATOM 692 N N . GLY A 1 91 ? -9.997 -7.779 23.336 1.00 91.12 91 GLY A N 1
ATOM 693 C CA . GLY A 1 91 ? -8.830 -6.987 23.728 1.00 91.12 91 GLY A CA 1
ATOM 694 C C . GLY A 1 91 ? -7.652 -7.192 22.771 1.00 91.12 91 GLY A C 1
ATOM 695 O O . GLY A 1 91 ? -7.833 -7.473 21.588 1.00 91.12 91 GLY A O 1
ATOM 696 N N . LEU A 1 92 ? -6.419 -7.081 23.269 1.00 92.44 92 LEU A N 1
ATOM 697 C CA . LEU A 1 92 ? -5.219 -7.142 22.422 1.00 92.44 92 LEU A CA 1
ATOM 698 C C . LEU A 1 92 ? -5.100 -8.446 21.610 1.00 92.44 92 LEU A C 1
ATOM 700 O O . LEU A 1 92 ? -4.726 -8.404 20.441 1.00 92.44 92 LEU A O 1
ATOM 704 N N . LEU A 1 93 ? -5.475 -9.592 22.188 1.00 94.38 93 LEU A N 1
ATOM 705 C CA . LEU A 1 93 ? -5.434 -10.877 21.479 1.00 94.38 93 LEU A CA 1
ATOM 706 C C . LEU A 1 93 ? -6.426 -10.920 20.314 1.00 94.38 93 LEU A C 1
ATOM 708 O O . LEU A 1 93 ? -6.082 -11.401 19.235 1.00 94.38 93 LEU A O 1
ATOM 712 N N . GLY A 1 94 ? -7.638 -10.392 20.507 1.00 95.12 94 GLY A N 1
ATOM 713 C CA . GLY A 1 94 ? -8.613 -10.260 19.424 1.00 95.12 94 GLY A CA 1
ATOM 714 C C . GLY A 1 94 ? -8.127 -9.309 18.329 1.00 95.12 94 GLY A C 1
ATOM 715 O O . GLY A 1 94 ? -8.278 -9.611 17.149 1.00 95.12 94 GLY A O 1
ATOM 716 N N . ALA A 1 95 ? -7.475 -8.211 18.717 1.00 94.88 95 ALA A N 1
ATOM 717 C CA . ALA A 1 95 ? -6.925 -7.213 17.803 1.00 94.88 95 ALA A CA 1
ATOM 718 C C . ALA A 1 95 ? -5.828 -7.785 16.891 1.00 94.88 95 ALA A C 1
ATOM 720 O O . ALA A 1 95 ? -5.911 -7.674 15.667 1.00 94.88 95 ALA A O 1
ATOM 721 N N . LEU A 1 96 ? -4.835 -8.459 17.484 1.00 96.31 96 LEU A N 1
ATOM 722 C CA . LEU A 1 96 ? -3.749 -9.107 16.746 1.00 96.31 96 LEU A CA 1
ATOM 723 C C . LEU A 1 96 ? -4.272 -10.237 15.858 1.00 96.31 96 LEU A C 1
ATOM 725 O O . LEU A 1 96 ? -3.865 -10.346 14.705 1.00 96.31 96 LEU A O 1
ATOM 729 N N . THR A 1 97 ? -5.218 -11.034 16.362 1.00 97.62 97 THR A N 1
ATOM 730 C CA . THR A 1 97 ? -5.834 -12.122 15.589 1.00 97.62 97 THR A CA 1
ATOM 731 C C . THR A 1 97 ? -6.571 -11.587 14.362 1.00 97.62 97 THR A C 1
ATOM 733 O O . THR A 1 97 ? -6.369 -12.094 13.261 1.00 97.62 97 THR A O 1
ATOM 736 N N . ALA A 1 98 ? -7.391 -10.545 14.533 1.00 96.88 98 ALA A N 1
ATOM 737 C CA . ALA A 1 98 ? -8.111 -9.903 13.437 1.00 96.88 98 ALA A CA 1
ATOM 738 C C . ALA A 1 98 ? -7.148 -9.333 12.389 1.00 96.88 98 ALA A C 1
ATOM 740 O O . ALA A 1 98 ? -7.309 -9.593 11.202 1.00 96.88 98 ALA A O 1
ATOM 741 N N . MET A 1 99 ? -6.115 -8.609 12.828 1.00 95.38 99 MET A N 1
ATOM 742 C CA . MET A 1 99 ? -5.109 -8.010 11.951 1.00 95.38 99 MET A CA 1
ATOM 743 C C . MET A 1 99 ? -4.337 -9.055 11.138 1.00 95.38 99 MET A C 1
ATOM 745 O O . MET A 1 99 ? -4.239 -8.933 9.917 1.00 95.38 99 MET A O 1
ATOM 749 N N . ILE A 1 100 ? -3.792 -10.080 11.801 1.00 96.50 100 ILE A N 1
ATOM 750 C CA . ILE A 1 100 ? -2.986 -11.116 11.144 1.00 96.50 100 ILE A CA 1
ATOM 751 C C . ILE A 1 100 ? -3.853 -11.908 10.166 1.00 96.50 100 ILE A C 1
ATOM 753 O O . ILE A 1 100 ? -3.461 -12.090 9.017 1.00 96.50 100 ILE A O 1
ATOM 757 N N . ALA A 1 101 ? -5.049 -12.331 10.586 1.00 97.06 101 ALA A N 1
ATOM 758 C CA . ALA A 1 101 ? -5.949 -13.079 9.716 1.00 97.06 101 ALA A CA 1
ATOM 759 C C . ALA A 1 101 ? -6.430 -12.246 8.519 1.00 97.06 101 ALA A C 1
ATOM 761 O O . ALA A 1 101 ? -6.539 -12.774 7.419 1.00 97.06 101 ALA A O 1
ATOM 762 N N . PHE A 1 102 ? -6.666 -10.948 8.712 1.00 95.50 102 PHE A N 1
ATOM 763 C CA . PHE A 1 102 ? -7.034 -10.026 7.639 1.00 95.50 102 PHE A CA 1
ATOM 764 C C . PHE A 1 102 ? -5.923 -9.851 6.592 1.00 95.50 102 PHE A C 1
ATOM 766 O O . PHE A 1 102 ? -6.212 -9.803 5.399 1.00 95.50 102 PHE A O 1
ATOM 773 N N . LEU A 1 103 ? -4.660 -9.774 7.021 1.00 94.38 103 LEU A N 1
ATOM 774 C CA . LEU A 1 103 ? -3.510 -9.604 6.124 1.00 94.38 103 LEU A CA 1
ATOM 775 C C . LEU A 1 103 ? -3.028 -10.914 5.489 1.00 94.38 103 LEU A C 1
ATOM 777 O O . LEU A 1 103 ? -2.416 -10.878 4.424 1.00 94.38 103 LEU A O 1
ATOM 781 N N . ALA A 1 104 ? -3.289 -12.062 6.118 1.00 95.81 104 ALA A N 1
ATOM 782 C CA . ALA A 1 104 ? -2.758 -13.350 5.677 1.00 95.81 104 ALA A CA 1
ATOM 783 C C . ALA A 1 104 ? -3.016 -13.660 4.186 1.00 95.81 104 ALA A C 1
ATOM 785 O O . ALA A 1 104 ? -2.053 -14.014 3.509 1.00 95.81 104 ALA A O 1
ATOM 786 N N . PRO A 1 105 ? -4.229 -13.474 3.616 1.00 94.75 105 PRO A N 1
ATOM 787 C CA . PRO A 1 105 ? -4.484 -13.801 2.213 1.00 94.75 105 PRO A CA 1
ATOM 788 C C . PRO A 1 105 ? -3.611 -13.000 1.242 1.00 94.75 105 PRO A C 1
ATOM 790 O O . PRO A 1 105 ? -3.009 -13.584 0.343 1.00 94.75 105 PRO A O 1
ATOM 793 N N . SER A 1 106 ? -3.493 -11.680 1.433 1.00 93.06 106 SER A N 1
ATOM 794 C CA . SER A 1 106 ? -2.640 -10.848 0.573 1.00 93.06 106 SER A CA 1
ATOM 795 C C . SER A 1 106 ? -1.170 -11.138 0.796 1.00 93.06 106 SER A C 1
ATOM 797 O O . SER A 1 106 ? -0.450 -11.305 -0.178 1.00 93.06 106 SER A O 1
ATOM 799 N N . VAL A 1 107 ? -0.714 -11.233 2.047 1.00 95.69 107 VAL A N 1
ATOM 800 C CA . VAL A 1 107 ? 0.700 -11.507 2.346 1.00 95.69 107 VAL A CA 1
ATOM 801 C C . VAL A 1 107 ? 1.136 -12.828 1.715 1.00 95.69 107 VAL A C 1
ATOM 803 O O . VAL A 1 107 ? 2.175 -12.881 1.062 1.00 95.69 107 VAL A O 1
ATOM 806 N N . THR A 1 108 ? 0.326 -13.880 1.840 1.00 96.06 108 THR A N 1
ATOM 807 C CA . THR A 1 108 ? 0.608 -15.178 1.216 1.00 96.06 108 THR A CA 1
ATOM 808 C C . THR A 1 108 ? 0.629 -15.083 -0.309 1.00 96.06 108 THR A C 1
ATOM 810 O O . THR A 1 108 ? 1.561 -15.595 -0.929 1.00 96.06 108 THR A O 1
ATOM 813 N N . LEU A 1 109 ? -0.348 -14.406 -0.923 1.00 94.88 109 LEU A N 1
ATOM 814 C CA . LEU A 1 109 ? -0.389 -14.238 -2.378 1.00 94.88 109 LEU A CA 1
ATOM 815 C C . LEU A 1 109 ? 0.788 -13.409 -2.897 1.00 94.88 109 LEU A C 1
ATOM 817 O O . LEU A 1 109 ? 1.418 -13.805 -3.872 1.00 94.88 109 LEU A O 1
ATOM 821 N N . VAL A 1 110 ? 1.134 -12.305 -2.234 1.00 95.19 110 VAL A N 1
ATOM 822 C CA . VAL A 1 110 ? 2.276 -11.466 -2.613 1.00 95.19 110 VAL A CA 1
ATOM 823 C C . VAL A 1 110 ? 3.584 -12.228 -2.447 1.00 95.19 110 VAL A C 1
ATOM 825 O O . VAL A 1 110 ? 4.425 -12.135 -3.333 1.00 95.19 110 VAL A O 1
ATOM 828 N N . ILE A 1 111 ? 3.767 -13.019 -1.385 1.00 96.19 111 ILE A N 1
ATOM 829 C CA . ILE A 1 111 ? 4.947 -13.890 -1.251 1.00 96.19 111 ILE A CA 1
ATOM 830 C C . ILE A 1 111 ? 5.012 -14.882 -2.417 1.00 96.19 111 ILE A C 1
ATOM 832 O O . ILE A 1 111 ? 6.073 -15.025 -3.019 1.00 96.19 111 ILE A O 1
ATOM 836 N N . GLY A 1 112 ? 3.895 -15.524 -2.775 1.00 94.50 112 GLY A N 1
ATOM 837 C CA . GLY A 1 112 ? 3.838 -16.460 -3.902 1.00 94.50 112 GLY A CA 1
ATOM 838 C C . GLY A 1 112 ? 4.153 -15.802 -5.250 1.00 94.50 112 GLY A C 1
ATOM 839 O O . GLY A 1 112 ? 4.970 -16.314 -6.013 1.00 94.50 112 GLY A O 1
ATOM 840 N N . LEU A 1 113 ? 3.563 -14.636 -5.522 1.00 91.69 113 LEU A N 1
ATOM 841 C CA . LEU A 1 113 ? 3.814 -13.865 -6.743 1.00 91.69 113 LEU A CA 1
ATOM 842 C C . LEU A 1 113 ? 5.236 -13.293 -6.786 1.00 91.69 113 LEU A C 1
ATOM 844 O O . LEU A 1 113 ? 5.851 -13.289 -7.845 1.00 91.69 113 LEU A O 1
ATOM 848 N N . SER A 1 114 ? 5.784 -12.862 -5.648 1.00 92.06 114 SER A N 1
ATOM 849 C CA . SER A 1 114 ? 7.170 -12.383 -5.548 1.00 92.06 114 SER A CA 1
ATOM 850 C C . SER A 1 114 ? 8.155 -13.530 -5.752 1.00 92.06 114 SER A C 1
ATOM 852 O O . SER A 1 114 ? 9.138 -13.379 -6.472 1.00 92.06 114 SER A O 1
ATOM 854 N N . TRP A 1 115 ? 7.879 -14.698 -5.166 1.00 91.62 115 TRP A N 1
ATOM 855 C CA . TRP A 1 115 ? 8.653 -15.910 -5.417 1.00 91.62 115 TRP A CA 1
ATOM 856 C C . TRP A 1 115 ? 8.664 -16.238 -6.905 1.00 91.62 115 TRP A C 1
ATOM 858 O O . TRP A 1 115 ? 9.748 -16.394 -7.464 1.00 91.62 115 TRP A O 1
ATOM 868 N N . LEU A 1 116 ? 7.501 -16.239 -7.564 1.00 89.44 116 LEU A N 1
ATOM 869 C CA . LEU A 1 116 ? 7.407 -16.447 -9.007 1.00 89.44 116 LEU A CA 1
ATOM 870 C C . LEU A 1 116 ? 8.211 -15.382 -9.769 1.00 89.44 116 LEU A C 1
ATOM 872 O O . LEU A 1 116 ? 9.084 -15.729 -10.554 1.00 89.44 116 LEU A O 1
ATOM 876 N N . TYR A 1 117 ? 7.999 -14.099 -9.485 1.00 87.81 117 TYR A N 1
ATOM 877 C CA . TYR A 1 117 ? 8.680 -12.987 -10.149 1.00 87.81 117 TYR A CA 1
ATOM 878 C C . TYR A 1 117 ? 10.213 -13.077 -10.070 1.00 87.81 117 TYR A C 1
ATOM 880 O O . TYR A 1 117 ? 10.889 -13.016 -11.097 1.00 87.81 117 TYR A O 1
ATOM 888 N N . PHE A 1 118 ? 10.775 -13.298 -8.878 1.00 86.56 118 PHE A N 1
ATOM 889 C CA . PHE A 1 118 ? 12.230 -13.322 -8.688 1.00 86.56 118 PHE A CA 1
ATOM 890 C C . PHE A 1 118 ? 12.897 -14.632 -9.115 1.00 86.56 118 PHE A C 1
ATOM 892 O O . PHE A 1 118 ? 14.070 -14.621 -9.480 1.00 86.56 118 PHE A O 1
ATOM 899 N N . THR A 1 119 ? 12.180 -15.758 -9.103 1.00 83.62 119 THR A N 1
ATOM 900 C CA . THR A 1 119 ? 12.719 -17.037 -9.604 1.00 83.62 119 THR A CA 1
ATOM 901 C C . THR A 1 119 ? 12.609 -17.162 -11.121 1.00 83.62 119 THR A C 1
ATOM 903 O O . THR A 1 119 ? 13.418 -17.844 -11.749 1.00 83.62 119 THR A O 1
ATOM 906 N N . THR A 1 120 ? 11.634 -16.476 -11.721 1.00 73.38 120 THR A N 1
ATOM 907 C CA . THR A 1 120 ? 11.166 -16.733 -13.088 1.00 73.38 120 THR A CA 1
ATOM 908 C C . THR A 1 120 ? 11.505 -15.596 -14.053 1.00 73.38 120 THR A C 1
ATOM 910 O O . THR A 1 120 ? 10.935 -15.522 -15.138 1.00 73.38 120 THR A O 1
ATOM 913 N N . GLN A 1 121 ? 12.498 -14.751 -13.736 1.00 62.88 121 GLN A N 1
ATOM 914 C CA . GLN A 1 121 ? 12.948 -13.641 -14.602 1.00 62.88 121 GLN A CA 1
ATOM 915 C C . GLN A 1 121 ? 13.362 -14.053 -16.035 1.00 62.88 121 GLN A C 1
ATOM 917 O O . GLN A 1 121 ? 13.639 -13.195 -16.866 1.00 62.88 121 GLN A O 1
ATOM 922 N N . LYS A 1 122 ? 13.370 -15.353 -16.354 1.00 57.62 122 LYS A N 1
ATOM 923 C CA . LYS A 1 122 ? 13.646 -15.916 -17.679 1.00 57.62 122 LYS A CA 1
ATOM 924 C C . LYS A 1 122 ? 12.405 -16.226 -18.532 1.00 57.62 122 LYS A C 1
ATOM 926 O O . LYS A 1 122 ? 12.600 -16.643 -19.668 1.00 57.62 122 LYS A O 1
ATOM 931 N N . ILE A 1 123 ? 11.167 -16.072 -18.040 1.00 70.94 123 ILE A N 1
ATOM 932 C CA . ILE A 1 123 ? 9.960 -16.289 -18.867 1.00 70.94 123 ILE A CA 1
ATOM 933 C C . ILE A 1 123 ? 9.552 -14.968 -19.542 1.00 70.94 123 ILE A C 1
ATOM 935 O O . ILE A 1 123 ? 9.096 -14.062 -18.840 1.00 70.94 123 ILE A O 1
ATOM 939 N N . PRO A 1 124 ? 9.642 -14.863 -20.885 1.00 76.25 124 PRO A N 1
ATOM 940 C CA . PRO A 1 124 ? 9.273 -13.649 -21.620 1.00 76.25 124 PRO A CA 1
ATOM 941 C C . PRO A 1 124 ? 7.833 -13.206 -21.344 1.00 76.25 124 PRO A C 1
ATOM 943 O O . PRO A 1 124 ? 7.591 -12.044 -21.044 1.00 76.25 124 PRO A O 1
ATOM 946 N N . SER A 1 125 ? 6.896 -14.158 -21.279 1.00 80.81 125 SER A N 1
ATOM 947 C CA . SER A 1 125 ? 5.477 -13.873 -21.042 1.00 80.81 125 SER A CA 1
ATOM 948 C C . SER A 1 125 ? 5.199 -13.158 -19.716 1.00 80.81 125 SER A C 1
ATOM 950 O O . SER A 1 125 ? 4.257 -12.379 -19.637 1.00 80.81 125 SER A O 1
ATOM 952 N N . LEU A 1 126 ? 5.998 -13.388 -18.666 1.00 79.94 126 LEU A N 1
ATOM 953 C CA . LEU A 1 126 ? 5.825 -12.667 -17.402 1.00 79.94 126 LEU A CA 1
ATOM 954 C C . LEU A 1 126 ? 6.287 -11.211 -17.528 1.00 79.94 126 LEU A C 1
ATOM 956 O O . LEU A 1 126 ? 5.631 -10.316 -17.003 1.00 79.94 126 LEU A O 1
ATOM 960 N N . GLN A 1 127 ? 7.388 -10.973 -18.243 1.00 80.94 127 GLN A N 1
ATOM 961 C CA . GLN A 1 127 ? 7.875 -9.618 -18.507 1.00 80.94 127 GLN A CA 1
ATOM 962 C C . GLN A 1 127 ? 6.882 -8.850 -19.381 1.00 80.94 127 GLN A C 1
ATOM 964 O O . GLN A 1 127 ? 6.562 -7.705 -19.082 1.00 80.94 127 GLN A O 1
ATOM 969 N N . ASP A 1 128 ? 6.328 -9.502 -20.402 1.00 85.62 128 ASP A N 1
ATOM 970 C CA . ASP A 1 128 ? 5.313 -8.920 -21.278 1.00 85.62 128 ASP A CA 1
ATOM 971 C C . ASP A 1 128 ? 4.041 -8.552 -20.502 1.00 85.62 128 ASP A C 1
ATOM 973 O O . ASP A 1 128 ? 3.508 -7.453 -20.667 1.00 85.62 128 ASP A O 1
ATOM 977 N N . ALA A 1 129 ? 3.598 -9.420 -19.585 1.00 87.69 129 ALA A N 1
ATOM 978 C CA . ALA A 1 129 ? 2.483 -9.127 -18.687 1.00 87.69 129 ALA A CA 1
ATOM 979 C C . ALA A 1 129 ? 2.743 -7.877 -17.832 1.00 87.69 129 ALA A C 1
ATOM 981 O O . ALA A 1 129 ? 1.895 -6.992 -17.725 1.00 87.69 129 ALA A O 1
ATOM 982 N N . LEU A 1 130 ? 3.926 -7.780 -17.229 1.00 85.75 130 LEU A N 1
ATOM 983 C CA . LEU A 1 130 ? 4.290 -6.642 -16.386 1.00 85.75 130 LEU A CA 1
ATOM 984 C C . LEU A 1 130 ? 4.422 -5.344 -17.196 1.00 85.75 130 LEU A C 1
ATOM 986 O O . LEU A 1 130 ? 3.949 -4.300 -16.750 1.00 85.75 130 LEU A O 1
ATOM 990 N N . ASN A 1 131 ? 4.921 -5.421 -18.432 1.00 86.75 131 ASN A N 1
ATOM 991 C CA . ASN A 1 131 ? 4.970 -4.284 -19.357 1.00 86.75 131 ASN A CA 1
ATOM 992 C C . ASN A 1 131 ? 3.573 -3.756 -19.694 1.00 86.75 131 ASN A C 1
ATOM 994 O O . ASN A 1 131 ? 3.362 -2.547 -19.742 1.00 86.75 131 ASN A O 1
ATOM 998 N N . GLY A 1 132 ? 2.598 -4.648 -19.883 1.00 88.81 132 GLY A N 1
ATOM 999 C CA . GLY A 1 132 ? 1.200 -4.258 -20.068 1.00 88.81 132 GLY A CA 1
ATOM 1000 C C . GLY A 1 132 ? 0.537 -3.731 -18.786 1.00 88.81 132 GLY A C 1
ATOM 1001 O O . GLY A 1 132 ? -0.357 -2.885 -18.848 1.00 88.81 132 GLY A O 1
ATOM 1002 N N . ALA A 1 133 ? 0.980 -4.181 -17.608 1.00 90.44 133 ALA A N 1
ATOM 1003 C CA . ALA A 1 133 ? 0.493 -3.689 -16.319 1.00 90.44 133 ALA A CA 1
ATOM 1004 C C . ALA A 1 133 ? 1.068 -2.308 -15.944 1.00 90.44 133 ALA A C 1
ATOM 1006 O O . ALA A 1 133 ? 0.375 -1.520 -15.297 1.00 90.44 133 ALA A O 1
ATOM 1007 N N . GLY A 1 134 ? 2.292 -1.987 -16.374 1.00 90.19 134 GLY A N 1
ATOM 1008 C CA . GLY A 1 134 ? 2.998 -0.736 -16.075 1.00 90.19 134 GLY A CA 1
ATOM 1009 C C . GLY A 1 134 ? 2.165 0.534 -16.309 1.00 90.19 134 GLY A C 1
ATOM 1010 O O . GLY A 1 134 ? 1.965 1.301 -15.360 1.00 90.19 134 GLY A O 1
ATOM 1011 N N . PRO A 1 135 ? 1.586 0.752 -17.507 1.00 91.69 135 PRO A N 1
ATOM 1012 C CA . PRO A 1 135 ? 0.784 1.943 -17.775 1.00 91.69 135 PRO A CA 1
ATOM 1013 C C . PRO A 1 135 ? -0.470 2.037 -16.899 1.00 91.69 135 PRO A C 1
ATOM 1015 O O . PRO A 1 135 ? -0.905 3.128 -16.520 1.00 91.69 135 PRO A O 1
ATOM 1018 N N . VAL A 1 136 ? -1.045 0.887 -16.534 1.00 92.62 136 VAL A N 1
ATOM 1019 C CA . VAL A 1 136 ? -2.195 0.812 -15.627 1.00 92.62 136 VAL A CA 1
ATOM 1020 C C . VAL A 1 136 ? -1.789 1.206 -14.206 1.00 92.62 136 VAL A C 1
ATOM 1022 O O . VAL A 1 136 ? -2.538 1.917 -13.535 1.00 92.62 136 VAL A O 1
ATOM 1025 N N . VAL A 1 137 ? -0.596 0.812 -13.747 1.00 91.00 137 VAL A N 1
ATOM 1026 C CA . VAL A 1 137 ? -0.055 1.252 -12.452 1.00 91.00 137 VAL A CA 1
ATOM 1027 C C . VAL A 1 137 ? 0.062 2.773 -12.405 1.00 91.00 137 VAL A C 1
ATOM 1029 O O . VAL A 1 137 ? -0.403 3.378 -11.438 1.00 91.00 137 VAL A O 1
ATOM 1032 N N . ILE A 1 138 ? 0.590 3.411 -13.454 1.00 92.19 138 ILE A N 1
ATOM 1033 C CA . ILE A 1 138 ? 0.657 4.880 -13.523 1.00 92.19 138 ILE A CA 1
ATOM 1034 C C . ILE A 1 138 ? -0.736 5.496 -13.424 1.00 92.19 138 ILE A C 1
ATOM 1036 O O . ILE A 1 138 ? -0.944 6.405 -12.620 1.00 92.19 138 ILE A O 1
ATOM 1040 N N . ALA A 1 139 ? -1.718 4.957 -14.151 1.00 91.94 139 ALA A N 1
ATOM 1041 C CA . ALA A 1 139 ? -3.103 5.411 -14.057 1.00 91.94 139 ALA A CA 1
ATOM 1042 C C . ALA A 1 139 ? -3.676 5.279 -12.633 1.00 91.94 139 ALA A C 1
ATOM 1044 O O . ALA A 1 139 ? -4.377 6.177 -12.167 1.00 91.94 139 ALA A O 1
ATOM 1045 N N . ILE A 1 140 ? -3.350 4.203 -11.908 1.00 89.00 140 ILE A N 1
ATOM 1046 C CA . ILE A 1 140 ? -3.760 4.003 -10.509 1.00 89.00 140 ILE A CA 1
ATOM 1047 C C . ILE A 1 140 ? -3.111 5.047 -9.591 1.00 89.00 140 ILE A C 1
ATOM 1049 O O . ILE A 1 140 ? -3.807 5.644 -8.766 1.00 89.00 140 ILE A O 1
ATOM 1053 N N . ILE A 1 141 ? -1.808 5.305 -9.741 1.00 89.31 141 ILE A N 1
ATOM 1054 C CA . ILE A 1 141 ? -1.089 6.321 -8.953 1.00 89.31 141 ILE A CA 1
ATOM 1055 C C . ILE A 1 141 ? -1.661 7.717 -9.252 1.00 89.31 141 ILE A C 1
ATOM 1057 O O . ILE A 1 141 ? -1.949 8.487 -8.334 1.00 89.31 141 ILE A O 1
ATOM 1061 N N . THR A 1 142 ? -1.922 8.038 -10.521 1.00 91.62 142 THR A N 1
ATOM 1062 C C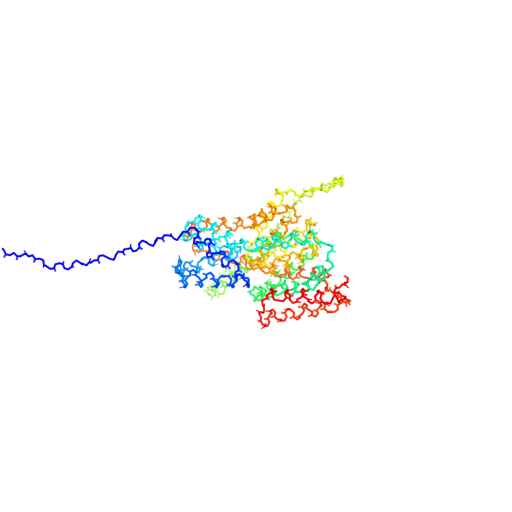A . THR A 1 142 ? -2.543 9.311 -10.911 1.00 91.62 142 THR A CA 1
ATOM 1063 C C . THR A 1 142 ? -3.979 9.437 -10.393 1.00 91.62 142 THR A C 1
ATOM 1065 O O . THR A 1 142 ? -4.341 10.482 -9.854 1.00 91.62 142 THR A O 1
ATOM 1068 N N . SER A 1 143 ? -4.798 8.384 -10.469 1.00 88.50 143 SER A N 1
ATOM 1069 C CA . SER A 1 143 ? -6.154 8.385 -9.899 1.00 88.50 143 SER A CA 1
ATOM 1070 C C . SER A 1 143 ? -6.132 8.575 -8.379 1.00 88.50 143 SER A C 1
ATOM 1072 O O . SER A 1 143 ? -6.952 9.318 -7.833 1.00 88.50 143 SER A O 1
ATOM 1074 N N . ALA A 1 144 ? -5.151 7.990 -7.682 1.00 83.31 144 ALA A N 1
ATOM 1075 C CA . ALA A 1 144 ? -4.935 8.224 -6.257 1.00 83.31 144 ALA A CA 1
ATOM 1076 C C . ALA A 1 144 ? -4.644 9.703 -5.956 1.00 83.31 144 ALA A C 1
ATOM 1078 O O . ALA A 1 144 ? -5.267 10.278 -5.056 1.00 83.31 144 ALA A O 1
ATOM 1079 N N . ALA A 1 145 ? -3.765 10.338 -6.739 1.00 87.88 145 ALA A N 1
ATOM 1080 C CA . ALA A 1 145 ? -3.500 11.769 -6.628 1.00 87.88 145 ALA A CA 1
ATOM 1081 C C . ALA A 1 145 ? -4.748 12.618 -6.889 1.00 87.88 145 ALA A C 1
ATOM 1083 O O . ALA A 1 145 ? -5.048 13.513 -6.102 1.00 87.88 145 ALA A O 1
ATOM 1084 N N . ILE A 1 146 ? -5.505 12.330 -7.952 1.00 89.12 146 ILE A N 1
ATOM 1085 C CA . ILE A 1 146 ? -6.737 13.058 -8.288 1.00 89.12 146 ILE A CA 1
ATOM 1086 C C . ILE A 1 146 ? -7.771 12.903 -7.166 1.00 89.12 146 ILE A C 1
ATOM 1088 O O . ILE A 1 146 ? -8.376 13.883 -6.725 1.00 89.12 146 ILE A O 1
ATOM 1092 N N . SER A 1 147 ? -7.955 11.682 -6.666 1.00 83.44 147 SER A N 1
ATOM 1093 C CA . SER A 1 147 ? -8.906 11.358 -5.602 1.00 83.44 147 SER A CA 1
ATOM 1094 C C . SER A 1 147 ? -8.573 12.049 -4.281 1.00 83.44 147 SER A C 1
ATOM 1096 O O . SER A 1 147 ? -9.479 12.537 -3.596 1.00 83.44 147 SER A O 1
ATOM 1098 N N . LEU A 1 148 ? -7.290 12.112 -3.912 1.00 80.31 148 LEU A N 1
ATOM 1099 C CA . LEU A 1 148 ? -6.834 12.834 -2.723 1.00 80.31 148 LEU A CA 1
ATOM 1100 C C . LEU A 1 148 ? -6.859 14.354 -2.953 1.00 80.31 148 LEU A C 1
ATOM 1102 O O . LEU A 1 148 ? -7.319 15.103 -2.092 1.00 80.31 148 LEU A O 1
ATOM 1106 N N . GLY A 1 149 ? -6.472 14.808 -4.144 1.00 85.00 149 GLY A N 1
ATOM 1107 C CA . GLY A 1 149 ? -6.468 16.209 -4.558 1.00 85.00 149 GLY A CA 1
ATOM 1108 C C . GLY A 1 149 ? -7.853 16.843 -4.504 1.00 85.00 149 GLY A C 1
ATOM 1109 O O . GLY A 1 149 ? -8.019 17.878 -3.867 1.00 85.00 149 GLY A O 1
ATOM 1110 N N . LYS A 1 150 ? -8.882 16.177 -5.043 1.00 87.62 150 LYS A N 1
ATOM 1111 C CA . LYS A 1 150 ? -10.289 16.627 -4.965 1.00 87.62 150 LYS A CA 1
ATOM 1112 C C . LYS A 1 150 ? -10.773 16.838 -3.520 1.00 87.62 150 LYS A C 1
ATOM 1114 O O . LYS A 1 150 ? -11.649 17.667 -3.271 1.00 87.62 150 LYS A O 1
ATOM 1119 N N . LYS A 1 151 ? -10.229 16.083 -2.559 1.00 81.88 151 LYS A N 1
ATOM 1120 C CA . LYS A 1 151 ? -10.600 16.175 -1.137 1.00 81.88 151 LYS A CA 1
ATOM 1121 C C . LYS A 1 151 ? -9.827 17.271 -0.406 1.00 81.88 151 LYS A C 1
ATOM 1123 O O . LYS A 1 151 ? -10.414 17.936 0.447 1.00 81.88 151 LYS A O 1
ATOM 1128 N N . THR A 1 152 ? -8.561 17.471 -0.766 1.00 78.06 152 THR A N 1
ATOM 1129 C CA . THR A 1 152 ? -7.614 18.284 0.008 1.00 78.06 152 THR A CA 1
ATOM 1130 C C . THR A 1 152 ? -7.314 19.651 -0.621 1.00 78.06 152 THR A C 1
ATOM 1132 O O . THR A 1 152 ? -7.226 20.650 0.091 1.00 78.06 152 THR A O 1
ATOM 1135 N N . LEU A 1 153 ? -7.199 19.742 -1.948 1.00 85.25 153 LEU A N 1
ATOM 1136 C CA . LEU A 1 153 ? -6.813 20.957 -2.680 1.00 85.25 153 LEU A CA 1
ATOM 1137 C C . LEU A 1 153 ? -8.021 21.867 -2.962 1.00 85.25 153 LEU A C 1
ATOM 1139 O O . LEU A 1 153 ? -8.410 22.090 -4.107 1.00 85.25 153 LEU A O 1
ATOM 1143 N N . LYS A 1 154 ? -8.642 22.389 -1.897 1.00 85.06 154 LYS A N 1
ATOM 1144 C CA . LYS A 1 154 ? -9.841 23.252 -1.987 1.00 85.06 154 LYS A CA 1
ATOM 1145 C C . LYS A 1 154 ? -9.562 24.753 -1.898 1.00 85.06 154 LYS A C 1
ATOM 1147 O O . LYS A 1 154 ? -10.475 25.555 -2.058 1.00 85.06 154 LYS A O 1
ATOM 1152 N N . SER A 1 155 ? -8.327 25.140 -1.598 1.00 84.81 155 SER A N 1
ATOM 1153 C CA . SER A 1 155 ? -7.931 26.532 -1.398 1.00 84.81 155 SER A CA 1
ATOM 1154 C C . SER A 1 155 ? -6.640 26.840 -2.149 1.00 84.81 155 SER A C 1
ATOM 1156 O O . SER A 1 155 ? -5.839 25.943 -2.414 1.00 84.81 155 SER A O 1
ATOM 1158 N N . LEU A 1 156 ? -6.423 28.117 -2.471 1.00 84.69 156 LEU A N 1
ATOM 1159 C CA . LEU A 1 156 ? -5.205 28.562 -3.150 1.00 84.69 156 LEU A CA 1
ATOM 1160 C C . LEU A 1 156 ? -3.922 28.187 -2.374 1.00 84.69 156 LEU A C 1
ATOM 1162 O O . LEU A 1 156 ? -2.996 27.669 -2.998 1.00 84.69 156 LEU A O 1
ATOM 1166 N N . PRO A 1 157 ? -3.862 28.314 -1.029 1.00 83.19 157 PRO A N 1
ATOM 1167 C CA . PRO A 1 157 ? -2.699 27.851 -0.275 1.00 83.19 157 PRO A CA 1
ATOM 1168 C C . PRO A 1 157 ? -2.497 26.331 -0.323 1.00 83.19 157 PRO A C 1
ATOM 1170 O O . PRO A 1 157 ? -1.361 25.869 -0.339 1.00 83.19 157 PRO A O 1
ATOM 1173 N N . ALA A 1 158 ? -3.577 25.543 -0.379 1.00 82.12 158 ALA A N 1
ATOM 1174 C CA . ALA A 1 158 ? -3.464 24.095 -0.532 1.00 82.12 158 ALA A CA 1
ATOM 1175 C C . ALA A 1 158 ? -2.877 23.730 -1.905 1.00 82.12 158 ALA A C 1
ATOM 1177 O O . ALA A 1 158 ? -1.994 22.882 -1.977 1.00 82.12 158 ALA A O 1
ATOM 1178 N N . TRP A 1 159 ? -3.299 24.407 -2.978 1.00 87.19 159 TRP A N 1
ATOM 1179 C CA . TRP A 1 159 ? -2.704 24.246 -4.311 1.00 87.19 159 TRP A CA 1
ATOM 1180 C C . TRP A 1 159 ? -1.224 24.632 -4.351 1.00 87.19 159 TRP A C 1
ATOM 1182 O O . TRP A 1 159 ? -0.429 23.903 -4.940 1.00 87.19 159 TRP A O 1
ATOM 1192 N N . PHE A 1 160 ? -0.837 25.720 -3.677 1.00 88.00 160 PHE A N 1
ATOM 1193 C CA . PHE A 1 160 ? 0.571 26.099 -3.538 1.00 88.00 160 PHE A CA 1
ATOM 1194 C C . PHE A 1 160 ? 1.384 25.006 -2.831 1.00 88.00 160 PHE A C 1
ATOM 1196 O O . PHE A 1 160 ? 2.426 24.597 -3.336 1.00 88.00 160 PHE A O 1
ATOM 1203 N N . LEU A 1 161 ? 0.879 24.469 -1.714 1.00 85.31 161 LEU A N 1
ATOM 1204 C CA . LEU A 1 161 ? 1.504 23.338 -1.021 1.00 85.31 161 LEU A CA 1
ATOM 1205 C C . LEU A 1 161 ? 1.600 22.093 -1.915 1.00 85.31 161 LEU A C 1
ATOM 1207 O O . LEU A 1 161 ? 2.635 21.434 -1.930 1.00 85.31 161 LEU A O 1
ATOM 1211 N N . GLY A 1 162 ? 0.571 21.802 -2.713 1.00 85.81 162 GLY A N 1
ATOM 1212 C CA . GLY A 1 162 ? 0.636 20.755 -3.735 1.00 85.81 162 GLY A CA 1
ATOM 1213 C C . GLY A 1 162 ? 1.779 20.984 -4.729 1.00 85.81 162 GLY A C 1
ATOM 1214 O O . GLY A 1 162 ? 2.565 20.074 -4.975 1.00 85.81 162 GLY A O 1
ATOM 1215 N N . GLY A 1 163 ? 1.942 22.211 -5.230 1.00 88.06 163 GLY A N 1
ATOM 1216 C CA . GLY A 1 163 ? 3.065 22.588 -6.095 1.00 88.06 163 GLY A CA 1
ATOM 1217 C C . GLY A 1 163 ? 4.432 22.426 -5.422 1.00 88.06 163 GLY A C 1
ATOM 1218 O O . GLY A 1 163 ? 5.357 21.895 -6.034 1.00 88.06 163 GLY A O 1
ATOM 1219 N N . VAL A 1 164 ? 4.550 22.795 -4.141 1.00 87.12 164 VAL A N 1
ATOM 1220 C CA . VAL A 1 164 ? 5.762 22.554 -3.336 1.00 87.12 164 VAL A CA 1
ATOM 1221 C C . VAL A 1 164 ? 6.058 21.059 -3.222 1.00 87.12 164 VAL A C 1
ATOM 1223 O O . VAL A 1 164 ? 7.216 20.669 -3.321 1.00 87.12 164 VAL A O 1
ATOM 1226 N N . GLY A 1 165 ? 5.036 20.214 -3.066 1.00 85.50 165 GLY A N 1
ATOM 1227 C CA . GLY A 1 165 ? 5.201 18.759 -3.073 1.00 85.50 165 GLY A CA 1
ATOM 1228 C C . GLY A 1 165 ? 5.742 18.227 -4.400 1.00 85.50 165 GLY A C 1
ATOM 1229 O O . GLY A 1 165 ? 6.648 17.394 -4.392 1.00 85.50 165 GLY A O 1
ATOM 1230 N N . VAL A 1 166 ? 5.252 18.748 -5.531 1.00 88.88 166 VAL A N 1
ATOM 1231 C CA . VAL A 1 166 ? 5.766 18.386 -6.864 1.00 88.88 166 VAL A CA 1
ATOM 1232 C C . VAL A 1 166 ? 7.234 18.785 -6.998 1.00 88.88 166 VAL A C 1
ATOM 1234 O O . VAL A 1 166 ? 8.084 17.931 -7.240 1.00 88.88 166 VAL A O 1
ATOM 1237 N N . LEU A 1 167 ? 7.546 20.068 -6.791 1.00 88.31 167 LEU A N 1
ATOM 1238 C CA . LEU A 1 167 ? 8.907 20.589 -6.944 1.00 88.31 167 LEU A CA 1
ATOM 1239 C C . LEU A 1 167 ? 9.875 19.922 -5.965 1.00 88.31 167 LEU A C 1
ATOM 1241 O O . LEU A 1 167 ? 10.962 19.515 -6.356 1.00 88.31 167 LEU A O 1
ATOM 1245 N N . GLY A 1 168 ? 9.469 19.753 -4.708 1.00 85.00 168 GLY A N 1
ATOM 1246 C CA . GLY A 1 168 ? 10.272 19.090 -3.689 1.00 85.00 168 GLY A CA 1
ATOM 1247 C C . GLY A 1 168 ? 10.643 17.659 -4.068 1.00 85.00 168 GLY A C 1
ATOM 1248 O O . GLY A 1 168 ? 11.785 17.261 -3.864 1.00 85.00 168 GLY A O 1
ATOM 1249 N N . THR A 1 169 ? 9.713 16.913 -4.668 1.00 83.38 169 THR A N 1
ATOM 1250 C CA . THR A 1 169 ? 9.983 15.547 -5.146 1.00 83.38 169 THR A CA 1
ATOM 1251 C C . THR A 1 169 ? 10.955 15.557 -6.325 1.00 83.38 169 THR A C 1
ATOM 1253 O O . THR A 1 169 ? 11.933 14.812 -6.309 1.00 83.38 169 THR A O 1
ATOM 1256 N N . LEU A 1 170 ? 10.747 16.456 -7.295 1.00 84.75 170 LEU A N 1
ATOM 1257 C CA . LEU A 1 170 ? 11.610 16.593 -8.476 1.00 84.75 170 LEU A CA 1
ATOM 1258 C C . LEU A 1 170 ? 13.039 17.044 -8.135 1.00 84.75 170 LEU A C 1
ATOM 1260 O O . LEU A 1 170 ? 13.980 16.649 -8.812 1.00 84.75 170 LEU A O 1
ATOM 1264 N N . PHE A 1 171 ? 13.217 17.843 -7.080 1.00 85.44 171 PHE A N 1
ATOM 1265 C CA . PHE A 1 171 ? 14.533 18.244 -6.563 1.00 85.44 171 PHE A CA 1
ATOM 1266 C C . PHE A 1 171 ? 15.083 17.292 -5.487 1.00 85.44 171 PHE A C 1
ATOM 1268 O O . PHE A 1 171 ? 16.056 17.628 -4.814 1.00 85.44 171 PHE A O 1
ATOM 1275 N N . HIS A 1 172 ? 14.455 16.127 -5.293 1.00 80.50 172 HIS A N 1
ATOM 1276 C CA . HIS A 1 172 ? 14.847 15.109 -4.311 1.00 80.50 172 HIS A CA 1
ATOM 1277 C C . HIS A 1 172 ? 15.007 15.645 -2.875 1.00 80.50 172 HIS A C 1
ATOM 1279 O O . HIS A 1 172 ? 15.827 15.165 -2.088 1.00 80.50 172 HIS A O 1
ATOM 1285 N N . VAL A 1 173 ? 14.193 16.637 -2.503 1.00 82.00 173 VAL A N 1
ATOM 1286 C CA . VAL A 1 173 ? 14.120 17.149 -1.132 1.00 82.00 173 VAL A CA 1
ATOM 1287 C C . VAL A 1 173 ? 13.606 16.040 -0.221 1.00 82.00 173 VAL A C 1
ATOM 1289 O O . VAL A 1 173 ? 12.690 15.296 -0.572 1.00 82.00 173 VAL A O 1
ATOM 1292 N N . SER A 1 174 ? 14.184 15.933 0.979 1.00 77.12 174 SER A N 1
ATOM 1293 C CA . SER A 1 174 ? 13.789 14.884 1.913 1.00 77.12 174 SER A CA 1
ATOM 1294 C C . SER A 1 174 ? 12.302 14.994 2.270 1.00 77.12 174 SER A C 1
ATOM 1296 O O . SER A 1 174 ? 11.810 16.066 2.640 1.00 77.12 174 SER A O 1
ATOM 1298 N N . LEU A 1 175 ? 11.591 13.867 2.206 1.00 69.31 175 LEU A N 1
ATOM 1299 C CA . LEU A 1 175 ? 10.168 13.800 2.543 1.00 69.31 175 LEU A CA 1
ATOM 1300 C C . LEU A 1 175 ? 9.860 14.368 3.938 1.00 69.31 175 LEU A C 1
ATOM 1302 O O . LEU A 1 175 ? 8.859 15.055 4.120 1.00 69.31 175 LEU A O 1
ATOM 1306 N N . ILE A 1 176 ? 10.723 14.105 4.924 1.00 74.00 176 ILE A N 1
ATOM 1307 C CA . ILE A 1 176 ? 10.543 14.606 6.295 1.00 74.00 176 ILE A CA 1
ATOM 1308 C C . ILE A 1 176 ? 10.545 16.137 6.295 1.00 74.00 176 ILE A C 1
ATOM 1310 O O . ILE A 1 176 ? 9.685 16.750 6.924 1.00 74.00 176 ILE A O 1
ATOM 1314 N N . THR A 1 177 ? 11.459 16.760 5.546 1.00 75.69 177 THR A N 1
ATOM 1315 C CA . THR A 1 177 ? 11.501 18.218 5.389 1.00 75.69 177 THR A CA 1
ATOM 1316 C C . THR A 1 177 ? 10.207 18.732 4.767 1.00 75.69 177 THR A C 1
ATOM 1318 O O . THR A 1 177 ? 9.614 19.670 5.293 1.00 75.69 177 THR A O 1
ATOM 1321 N N . LEU A 1 178 ? 9.723 18.087 3.701 1.00 76.75 178 LEU A N 1
ATOM 1322 C CA . LEU A 1 178 ? 8.482 18.485 3.035 1.00 76.75 178 LEU A CA 1
ATOM 1323 C C . LEU A 1 178 ? 7.270 18.386 3.968 1.00 76.75 178 LEU A C 1
ATOM 1325 O O . LEU A 1 178 ? 6.497 19.338 4.054 1.00 76.75 178 LEU A O 1
ATOM 1329 N N . ILE A 1 179 ? 7.134 17.289 4.718 1.00 74.44 179 ILE A N 1
ATOM 1330 C CA . ILE A 1 179 ? 6.041 17.091 5.682 1.00 74.44 179 ILE A CA 1
ATOM 1331 C C . ILE A 1 179 ? 6.113 18.117 6.821 1.00 74.44 179 ILE A C 1
ATOM 1333 O O . ILE A 1 179 ? 5.091 18.709 7.170 1.00 74.44 179 ILE A O 1
ATOM 1337 N N . LEU A 1 180 ? 7.296 18.362 7.393 1.00 75.75 180 LEU A N 1
ATOM 1338 C CA . LEU A 1 180 ? 7.462 19.326 8.487 1.00 75.75 180 LEU A CA 1
ATOM 1339 C C . LEU A 1 180 ? 7.170 20.758 8.027 1.00 75.75 180 LEU A C 1
ATOM 1341 O O . LEU A 1 180 ? 6.434 21.482 8.699 1.00 75.75 180 LEU A O 1
ATOM 1345 N N . CYS A 1 181 ? 7.669 21.155 6.856 1.00 74.06 181 CYS A N 1
ATOM 1346 C CA . CYS A 1 181 ? 7.357 22.454 6.266 1.00 74.06 181 CYS A CA 1
ATOM 1347 C C . CYS A 1 181 ? 5.855 22.589 5.968 1.00 74.06 181 CYS A C 1
ATOM 1349 O O . CYS A 1 181 ? 5.267 23.624 6.277 1.00 74.06 181 CYS A O 1
ATOM 1351 N N . ALA A 1 182 ? 5.213 21.539 5.446 1.00 71.62 182 ALA A N 1
ATOM 1352 C CA . ALA A 1 182 ? 3.773 21.514 5.193 1.00 71.62 182 ALA A CA 1
ATOM 1353 C C . ALA A 1 182 ? 2.947 21.687 6.472 1.00 71.62 182 ALA A C 1
ATOM 1355 O O . ALA A 1 182 ? 1.973 22.441 6.486 1.00 71.62 182 ALA A O 1
ATOM 1356 N N . ALA A 1 183 ? 3.347 21.003 7.548 1.00 71.12 183 ALA A N 1
ATOM 1357 C CA . ALA A 1 183 ? 2.699 21.092 8.849 1.00 71.12 183 ALA A CA 1
ATOM 1358 C C . ALA A 1 183 ? 2.818 22.510 9.431 1.00 71.12 183 ALA A C 1
ATOM 1360 O O . ALA A 1 183 ? 1.818 23.075 9.877 1.00 71.12 183 ALA A O 1
ATOM 1361 N N . CYS A 1 184 ? 4.009 23.115 9.355 1.00 72.75 184 CYS A N 1
ATOM 1362 C CA . CYS A 1 184 ? 4.249 24.488 9.801 1.00 72.75 184 CYS A CA 1
ATOM 1363 C C . CYS A 1 184 ? 3.433 25.507 8.995 1.00 72.75 184 CYS A C 1
ATOM 1365 O O . CYS A 1 184 ? 2.745 26.344 9.576 1.00 72.75 184 CYS A O 1
ATOM 1367 N N . VAL A 1 185 ? 3.456 25.424 7.662 1.00 72.38 185 VAL A N 1
ATOM 1368 C CA . VAL A 1 185 ? 2.706 26.346 6.793 1.00 72.38 185 VAL A CA 1
ATOM 1369 C C . VAL A 1 185 ? 1.197 26.177 6.986 1.00 72.38 185 VAL A C 1
ATOM 1371 O O . VAL A 1 185 ? 0.483 27.171 7.110 1.00 72.38 185 VAL A O 1
ATOM 1374 N N . GLY A 1 186 ? 0.705 24.937 7.089 1.00 67.75 186 GLY A N 1
ATOM 1375 C CA . GLY A 1 186 ? -0.701 24.650 7.386 1.00 67.75 186 GLY A CA 1
ATOM 1376 C C . GLY A 1 186 ? -1.157 25.247 8.721 1.00 67.75 186 GLY A C 1
ATOM 1377 O O . GLY A 1 186 ? -2.235 25.838 8.800 1.00 67.75 186 GLY A O 1
ATOM 1378 N N . TYR A 1 187 ? -0.306 25.174 9.747 1.00 71.81 187 TYR A N 1
ATOM 1379 C CA . TYR A 1 187 ? -0.561 25.787 11.050 1.00 71.81 187 TYR A CA 1
ATOM 1380 C C . TYR A 1 187 ? -0.581 27.328 10.988 1.00 71.81 187 TYR A C 1
ATOM 1382 O O . TYR A 1 187 ? -1.504 27.957 11.510 1.00 71.81 187 TYR A O 1
ATOM 1390 N N . VAL A 1 188 ? 0.384 27.949 10.298 1.00 70.94 188 VAL A N 1
ATOM 1391 C CA . VAL A 1 188 ? 0.489 29.418 10.172 1.00 70.94 188 VAL A CA 1
ATOM 1392 C C . VAL A 1 188 ? -0.679 30.014 9.377 1.00 70.94 188 VAL A C 1
ATOM 1394 O O . VAL A 1 188 ? -1.264 31.015 9.792 1.00 70.94 188 VAL A O 1
ATOM 1397 N N . LEU A 1 189 ? -1.081 29.385 8.267 1.00 68.12 189 LEU A N 1
ATOM 1398 C CA . LEU A 1 189 ? -2.217 29.840 7.452 1.00 68.12 189 LEU A CA 1
ATOM 1399 C C . LEU A 1 189 ? -3.539 29.814 8.227 1.00 68.12 189 LEU A C 1
ATOM 1401 O O . LEU A 1 189 ? -4.407 30.662 8.007 1.00 68.12 189 LEU A O 1
ATOM 1405 N N . LYS A 1 190 ? -3.691 28.867 9.160 1.00 67.38 190 LYS A N 1
ATOM 1406 C CA . LYS A 1 190 ? -4.836 28.831 10.068 1.00 67.38 190 LYS A CA 1
ATOM 1407 C C . LYS A 1 190 ? -4.802 29.993 11.056 1.00 67.38 190 LYS A C 1
ATOM 1409 O O . LYS A 1 190 ? -5.818 30.669 11.182 1.00 67.38 190 LYS A O 1
ATOM 1414 N N . MET A 1 191 ? -3.661 30.262 11.696 1.00 60.12 191 MET A N 1
ATOM 1415 C CA . MET A 1 191 ? -3.541 31.405 12.612 1.00 60.12 191 MET A CA 1
ATOM 1416 C C . MET A 1 191 ? -3.854 32.734 11.914 1.00 60.12 191 MET A C 1
ATOM 1418 O O . MET A 1 191 ? -4.558 33.568 12.476 1.00 60.12 191 MET A O 1
ATOM 1422 N N . ALA A 1 192 ? -3.428 32.905 10.660 1.00 60.91 192 ALA A N 1
ATOM 1423 C CA . ALA A 1 192 ? -3.776 34.082 9.864 1.00 60.91 192 ALA A CA 1
ATOM 1424 C C . ALA A 1 192 ? -5.288 34.177 9.568 1.00 60.91 192 ALA A C 1
ATOM 1426 O O . ALA A 1 192 ? -5.866 35.266 9.611 1.00 60.91 192 ALA A O 1
ATOM 1427 N N . LYS A 1 193 ? -5.954 33.042 9.310 1.00 64.88 193 LYS A N 1
ATOM 1428 C CA . LYS A 1 193 ? -7.402 32.983 9.057 1.00 64.88 193 LYS A CA 1
ATOM 1429 C C . LYS A 1 193 ? -8.233 33.197 10.328 1.00 64.88 193 LYS A C 1
ATOM 1431 O O . LYS A 1 193 ? -9.238 33.899 10.272 1.00 64.88 193 LYS A O 1
ATOM 1436 N N . GLU A 1 194 ? -7.812 32.636 11.461 1.00 60.22 194 GLU A N 1
ATOM 1437 C CA . GLU A 1 194 ? -8.454 32.841 12.768 1.00 60.22 194 GLU A CA 1
ATOM 1438 C C . GLU A 1 194 ? -8.298 34.291 13.241 1.00 60.22 194 GLU A C 1
ATOM 1440 O O . GLU A 1 194 ? -9.297 34.888 13.636 1.00 60.22 194 GLU A O 1
ATOM 1445 N N . ASN A 1 195 ? -7.115 34.900 13.080 1.00 56.88 195 ASN A N 1
ATOM 1446 C CA . ASN A 1 195 ? -6.901 36.325 13.366 1.00 56.88 195 ASN A CA 1
ATOM 1447 C C . ASN A 1 195 ? -7.707 37.253 12.444 1.00 56.88 195 ASN A C 1
ATOM 1449 O O . ASN A 1 195 ? -8.154 38.310 12.879 1.00 56.88 195 ASN A O 1
ATOM 1453 N N . SER A 1 196 ? -7.939 36.867 11.186 1.00 50.53 196 SER A N 1
ATOM 1454 C CA . SER A 1 196 ? -8.763 37.659 10.258 1.00 50.53 196 SER A CA 1
ATOM 1455 C C . SER A 1 196 ? -10.263 37.575 10.584 1.00 50.53 196 SER A C 1
ATOM 1457 O O . SER A 1 196 ? -10.994 38.543 10.385 1.00 50.53 196 SER A O 1
ATOM 1459 N N . LEU A 1 197 ? -10.734 36.439 11.115 1.00 53.69 197 LEU A N 1
ATOM 1460 C CA . LEU A 1 197 ? -12.127 36.246 11.546 1.00 53.69 197 LEU A CA 1
ATOM 1461 C C . LEU A 1 197 ? -12.426 36.905 12.903 1.00 53.69 197 LEU A C 1
ATOM 1463 O O . LEU A 1 197 ? -13.552 37.350 13.123 1.00 53.69 197 LEU A O 1
ATOM 1467 N N . THR A 1 198 ? -11.441 37.005 13.800 1.00 48.56 198 THR A N 1
ATOM 1468 C CA . THR A 1 198 ? -11.565 37.755 15.063 1.00 48.56 198 THR A CA 1
ATOM 1469 C C . THR A 1 198 ? -11.387 39.262 14.867 1.00 48.56 198 THR A C 1
ATOM 1471 O O . THR A 1 198 ? -12.086 40.035 15.523 1.00 48.56 198 THR A O 1
ATOM 1474 N N . ALA A 1 199 ? -10.569 39.700 13.901 1.00 45.75 199 ALA A N 1
ATOM 1475 C CA . ALA A 1 199 ? -10.455 41.111 13.514 1.00 45.75 199 ALA A CA 1
ATOM 1476 C C . ALA A 1 199 ? -11.758 41.688 12.918 1.00 45.75 199 ALA A C 1
ATOM 1478 O O . ALA A 1 199 ? -12.018 42.879 13.052 1.00 45.75 199 ALA A O 1
ATOM 1479 N N . GLY A 1 200 ? -12.621 40.850 12.329 1.00 40.88 200 GLY A N 1
ATOM 1480 C CA . GLY A 1 200 ? -13.939 41.255 11.820 1.00 40.88 200 GLY A CA 1
ATOM 1481 C C . GLY A 1 200 ? -15.028 41.460 12.886 1.00 40.88 200 GLY A C 1
ATOM 1482 O O . GLY A 1 200 ? -16.141 41.842 12.534 1.00 40.88 200 GLY A O 1
ATOM 1483 N N . LYS A 1 201 ? -14.749 41.198 14.175 1.00 40.00 201 LYS A N 1
ATOM 1484 C CA . LYS A 1 201 ? -15.728 41.310 15.279 1.00 40.00 201 LYS A CA 1
ATOM 1485 C C . LYS A 1 201 ? -15.463 42.439 16.281 1.00 40.00 201 LYS A C 1
ATOM 1487 O O . LYS A 1 201 ? -16.268 42.624 17.187 1.00 40.00 201 LYS A O 1
ATOM 1492 N N . HIS A 1 202 ? -14.413 43.239 16.096 1.00 40.84 202 HIS A N 1
ATOM 1493 C CA . HIS A 1 202 ? -14.165 44.441 16.898 1.00 40.84 202 HIS A CA 1
ATOM 1494 C C . HIS A 1 202 ? -14.137 45.697 16.021 1.00 40.84 202 HIS A C 1
ATOM 1496 O O . HIS A 1 202 ? -13.096 46.297 15.784 1.00 40.84 202 HIS A O 1
ATOM 1502 N N . THR A 1 203 ? -15.312 46.137 15.577 1.00 35.53 203 THR A N 1
ATOM 1503 C CA . THR A 1 203 ? -15.514 47.513 15.103 1.00 35.53 203 THR A CA 1
ATOM 1504 C C . THR A 1 203 ? -16.650 48.162 15.882 1.00 35.53 203 THR A C 1
ATOM 1506 O O . THR A 1 203 ? -17.739 48.335 15.347 1.00 35.53 203 THR A O 1
ATOM 1509 N N . ASN A 1 204 ? -16.411 48.489 17.157 1.00 36.12 204 ASN A N 1
ATOM 1510 C CA . ASN A 1 204 ? -16.856 49.764 17.732 1.00 36.12 204 ASN A CA 1
ATOM 1511 C C . ASN A 1 204 ? -16.291 49.976 19.146 1.00 36.12 204 ASN A C 1
ATOM 1513 O O . ASN A 1 204 ? -16.874 49.529 20.126 1.00 36.12 204 ASN A O 1
ATOM 1517 N N . SER A 1 205 ? -15.178 50.696 19.251 1.00 33.22 205 SER A N 1
ATOM 1518 C CA . SER A 1 205 ? -14.954 51.682 20.316 1.00 33.22 205 SER A CA 1
ATOM 1519 C C . SER A 1 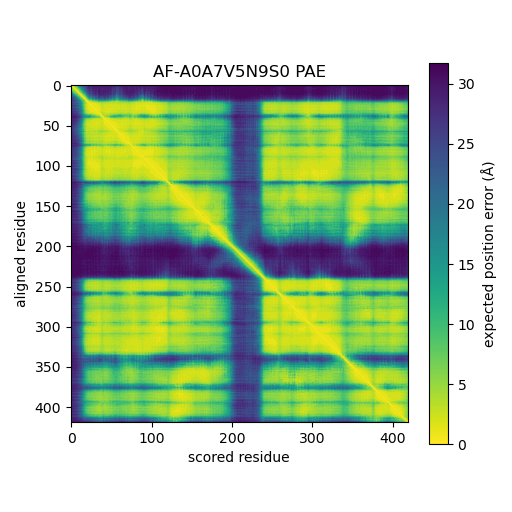205 ? -13.655 52.426 20.030 1.00 33.22 205 SER A C 1
ATOM 1521 O O . SER A 1 205 ? -12.606 51.830 19.806 1.00 33.22 205 SER A O 1
ATOM 1523 N N . ARG A 1 206 ? -13.797 53.745 19.979 1.00 34.75 206 ARG A N 1
ATOM 1524 C CA . ARG A 1 206 ? -12.816 54.773 19.645 1.00 34.75 206 ARG A CA 1
ATOM 1525 C C . ARG A 1 206 ? -11.515 54.721 20.463 1.00 34.75 206 ARG A C 1
ATOM 1527 O O . ARG A 1 206 ? -11.519 54.337 21.625 1.00 34.75 206 ARG A O 1
ATOM 1534 N N . GLN A 1 207 ? -10.538 55.414 19.868 1.00 29.06 207 GLN A N 1
ATOM 1535 C CA . GLN A 1 207 ? -9.626 56.386 20.492 1.00 29.06 207 GLN A CA 1
ATOM 1536 C C . GLN A 1 207 ? -8.249 55.874 20.924 1.00 29.06 207 GLN A C 1
ATOM 1538 O O . GLN A 1 207 ? -8.132 54.995 21.765 1.00 29.06 207 GLN A O 1
ATOM 1543 N N . GLY A 1 208 ? -7.209 56.523 20.389 1.00 26.95 208 GLY A N 1
ATOM 1544 C CA . GLY A 1 208 ? -5.852 56.451 20.928 1.00 26.95 208 GLY A CA 1
ATOM 1545 C C . GLY A 1 208 ? -4.768 56.326 19.868 1.00 26.95 208 GLY A C 1
ATOM 1546 O O . GLY A 1 208 ? -4.180 55.268 19.701 1.00 26.95 208 GLY A O 1
ATOM 1547 N N . SER A 1 209 ? -4.508 57.420 19.156 1.00 34.00 209 SER A N 1
ATOM 1548 C CA . SER A 1 209 ? -3.225 57.653 18.492 1.00 34.00 209 SER A CA 1
ATOM 1549 C C . SER A 1 209 ? -2.108 57.620 19.538 1.00 34.00 209 SER A C 1
ATOM 1551 O O . SER A 1 209 ? -2.218 58.363 20.504 1.00 34.00 209 SER A O 1
ATOM 1553 N N . GLU A 1 210 ? -1.054 56.822 19.334 1.00 32.12 210 GLU A N 1
ATOM 1554 C CA . GLU A 1 210 ? 0.340 57.297 19.299 1.00 32.12 210 GLU A CA 1
ATOM 1555 C C . GLU A 1 210 ? 1.359 56.174 19.025 1.00 32.12 210 GLU A C 1
ATOM 1557 O O . GLU A 1 210 ? 1.098 54.983 19.160 1.00 32.12 210 GLU A O 1
ATOM 1562 N N . LYS A 1 211 ? 2.511 56.609 18.515 1.00 34.81 211 LYS A N 1
ATOM 1563 C CA . LYS A 1 211 ? 3.580 55.861 17.847 1.00 34.81 211 LYS A CA 1
ATOM 1564 C C . LYS A 1 211 ? 4.473 55.069 18.814 1.00 34.81 211 LYS A C 1
ATOM 1566 O O . LYS A 1 211 ? 4.864 55.602 19.841 1.00 34.81 211 LYS A O 1
ATOM 1571 N N . ALA A 1 212 ? 4.953 53.907 18.364 1.00 29.70 212 ALA A N 1
ATOM 1572 C CA . ALA A 1 212 ? 6.298 53.357 18.622 1.00 29.70 212 ALA A CA 1
ATOM 1573 C C . ALA A 1 212 ? 6.496 52.171 17.654 1.00 29.70 212 ALA A C 1
ATOM 1575 O O . ALA A 1 212 ? 5.786 51.178 17.737 1.00 29.70 212 ALA A O 1
ATOM 1576 N N . LEU A 1 213 ? 7.163 52.323 16.508 1.00 34.81 213 LEU A N 1
ATOM 1577 C CA . LEU A 1 213 ? 8.614 52.295 16.283 1.00 34.81 213 LEU A CA 1
ATOM 1578 C C . LEU A 1 213 ? 9.345 51.089 16.915 1.00 34.81 213 LEU A C 1
ATOM 1580 O O . LEU A 1 213 ? 9.424 50.963 18.127 1.00 34.81 213 LEU A O 1
ATOM 1584 N N . MET A 1 214 ? 9.983 50.323 16.020 1.00 32.31 214 MET A N 1
ATOM 1585 C CA . MET A 1 214 ? 11.126 49.418 16.217 1.00 32.31 214 MET A CA 1
ATOM 1586 C C . MET A 1 214 ? 10.908 48.083 16.943 1.00 32.31 214 MET A C 1
ATOM 1588 O O . MET A 1 214 ? 10.781 47.992 18.155 1.00 32.31 214 MET A O 1
ATOM 1592 N N . GLY A 1 215 ? 11.034 47.019 16.147 1.00 27.75 215 GLY A N 1
ATOM 1593 C CA . GLY A 1 215 ? 11.194 45.640 16.593 1.00 27.75 215 GLY A CA 1
ATOM 1594 C C . GLY A 1 215 ? 11.426 44.697 15.413 1.00 27.75 215 GLY A C 1
ATOM 1595 O O . GLY A 1 215 ? 10.720 43.708 15.264 1.00 27.75 215 GLY A O 1
ATOM 1596 N N . ALA A 1 216 ? 12.362 45.033 14.519 1.00 35.97 216 ALA A N 1
ATOM 1597 C CA . ALA A 1 216 ? 12.847 44.094 13.514 1.00 35.97 216 ALA A CA 1
ATOM 1598 C C . ALA A 1 216 ? 13.714 43.047 14.225 1.00 35.97 216 ALA A C 1
ATOM 1600 O O . ALA A 1 216 ? 14.887 43.290 14.497 1.00 35.97 216 ALA A O 1
ATOM 1601 N N . THR A 1 217 ? 13.133 41.898 14.568 1.00 30.39 217 THR A N 1
ATOM 1602 C CA . THR A 1 217 ? 13.907 40.744 15.034 1.00 30.39 217 THR A CA 1
ATOM 1603 C C . THR A 1 217 ? 14.179 39.832 13.847 1.00 30.39 217 THR A C 1
ATOM 1605 O O . THR A 1 217 ? 13.367 39.002 13.445 1.00 30.39 217 THR A O 1
ATOM 1608 N N . THR A 1 218 ? 15.354 40.044 13.271 1.00 31.56 218 THR A N 1
ATOM 1609 C CA . THR A 1 218 ? 16.092 39.130 12.407 1.00 31.56 218 THR A CA 1
ATOM 1610 C C . THR A 1 218 ? 16.150 37.750 13.068 1.00 31.56 218 THR A C 1
ATOM 1612 O O . THR A 1 218 ? 16.763 37.586 14.121 1.00 31.56 218 THR A O 1
ATOM 1615 N N . ILE A 1 219 ? 15.517 36.740 12.466 1.00 35.22 219 ILE A N 1
ATOM 1616 C CA . ILE A 1 219 ? 15.763 35.343 12.837 1.00 35.22 219 ILE A CA 1
ATOM 1617 C C . ILE A 1 219 ? 17.107 34.962 12.218 1.00 35.22 219 ILE A C 1
ATOM 1619 O O . ILE A 1 219 ? 17.225 34.749 11.012 1.00 35.22 219 ILE A O 1
ATOM 1623 N N . THR A 1 220 ? 18.133 34.934 13.060 1.00 31.81 220 THR A N 1
ATOM 1624 C CA . THR A 1 220 ? 19.469 34.439 12.741 1.00 31.81 220 THR A CA 1
ATOM 1625 C C . THR A 1 220 ? 19.381 32.984 12.287 1.00 31.81 220 THR A C 1
ATOM 1627 O O . THR A 1 220 ? 18.936 32.111 13.032 1.00 31.81 220 THR A O 1
ATOM 1630 N N . ALA A 1 221 ? 19.828 32.727 11.059 1.00 33.78 221 ALA A N 1
ATOM 1631 C CA . ALA A 1 221 ? 20.068 31.393 10.537 1.00 33.78 221 ALA A CA 1
ATOM 1632 C C . ALA A 1 221 ? 21.078 30.666 11.439 1.00 33.78 221 ALA A C 1
ATOM 1634 O O . ALA A 1 221 ? 22.263 31.005 11.476 1.00 33.78 221 ALA A O 1
ATOM 1635 N N . ALA A 1 222 ? 20.610 29.663 12.179 1.00 31.86 222 ALA A N 1
ATOM 1636 C CA . ALA A 1 222 ? 21.491 28.730 12.855 1.00 31.86 222 ALA A CA 1
ATOM 1637 C C . ALA A 1 222 ? 22.202 27.884 11.789 1.00 31.86 222 ALA A C 1
ATOM 1639 O O . ALA A 1 222 ? 21.588 27.059 11.112 1.00 31.86 222 ALA A O 1
ATOM 1640 N N . LYS A 1 223 ? 23.508 28.133 11.636 1.00 31.30 223 LYS A N 1
ATOM 1641 C CA . LYS A 1 223 ? 24.471 27.283 10.929 1.00 31.30 223 LYS A CA 1
ATOM 1642 C C . LYS A 1 223 ? 24.302 25.831 11.387 1.00 31.30 223 LYS A C 1
ATOM 1644 O O . LYS A 1 223 ? 24.769 25.467 12.463 1.00 31.30 223 LYS A O 1
ATOM 1649 N N . VAL A 1 224 ? 23.694 24.992 10.554 1.00 34.78 224 VAL A N 1
ATOM 1650 C CA . VAL A 1 224 ? 23.917 23.547 10.623 1.00 34.78 224 VAL A CA 1
ATOM 1651 C C . VAL A 1 224 ? 25.258 23.302 9.948 1.00 34.78 224 VAL A C 1
ATOM 1653 O O . VAL A 1 224 ? 25.438 23.583 8.764 1.00 34.78 224 VAL A O 1
ATOM 1656 N N . ALA A 1 225 ? 26.224 22.875 10.753 1.00 32.62 225 ALA A N 1
ATOM 1657 C CA . ALA A 1 225 ? 27.572 22.568 10.325 1.00 32.62 225 ALA A CA 1
ATOM 1658 C C . ALA A 1 225 ? 27.549 21.488 9.235 1.00 32.62 225 ALA A C 1
ATOM 1660 O O . ALA A 1 225 ? 27.079 20.371 9.444 1.00 32.62 225 ALA A O 1
ATOM 1661 N N . THR A 1 226 ? 28.088 21.839 8.072 1.00 38.38 226 THR A N 1
ATOM 1662 C CA . THR A 1 226 ? 28.502 20.912 7.023 1.00 38.38 226 THR A CA 1
ATOM 1663 C C . THR A 1 226 ? 29.648 20.055 7.556 1.00 38.38 226 THR A C 1
ATOM 1665 O O . THR A 1 226 ? 30.813 20.439 7.481 1.00 38.38 226 THR A O 1
ATOM 1668 N N . GLY A 1 227 ? 29.310 18.905 8.133 1.00 33.31 227 GLY A N 1
ATOM 1669 C CA . GLY A 1 227 ? 30.254 17.821 8.369 1.00 33.31 227 GLY A CA 1
ATOM 1670 C C . GLY A 1 227 ? 30.500 17.084 7.058 1.00 33.31 227 GLY A C 1
ATOM 1671 O O . GLY A 1 227 ? 29.733 16.203 6.680 1.00 33.31 227 GLY A O 1
ATOM 1672 N N . THR A 1 228 ? 31.559 17.465 6.352 1.00 35.50 228 THR A N 1
ATOM 1673 C CA . THR A 1 228 ? 32.143 16.685 5.259 1.00 35.50 228 THR A CA 1
ATOM 1674 C C . THR A 1 228 ? 32.575 15.323 5.798 1.00 35.50 228 THR A C 1
ATOM 1676 O O . THR A 1 228 ? 33.536 15.238 6.560 1.00 35.50 228 THR A O 1
ATOM 1679 N N . THR A 1 229 ? 31.884 14.257 5.404 1.00 33.56 229 THR A N 1
ATOM 1680 C CA . THR A 1 229 ? 32.424 12.897 5.488 1.00 33.56 229 THR A CA 1
ATOM 1681 C C . THR A 1 229 ? 32.643 12.408 4.065 1.00 33.56 229 THR A C 1
ATOM 1683 O O . THR A 1 229 ? 31.714 12.291 3.269 1.00 33.56 229 THR A O 1
ATOM 1686 N N . SER A 1 230 ? 33.918 12.243 3.724 1.00 33.94 230 SER A N 1
ATOM 1687 C CA . SER A 1 230 ? 34.391 11.699 2.456 1.00 33.94 230 SER A CA 1
ATOM 1688 C C . SER A 1 230 ? 33.786 10.315 2.198 1.00 33.94 230 SER A C 1
ATOM 1690 O O . SER A 1 230 ? 33.635 9.540 3.147 1.00 33.94 230 SER A O 1
ATOM 1692 N N . PRO A 1 231 ? 33.499 9.945 0.939 1.00 39.03 231 PRO A N 1
ATOM 1693 C CA . PRO A 1 231 ? 33.122 8.580 0.622 1.00 39.03 231 PRO A CA 1
ATOM 1694 C C . PRO A 1 231 ? 34.368 7.698 0.755 1.00 39.03 231 PRO A C 1
ATOM 1696 O O . PRO A 1 231 ? 35.302 7.784 -0.042 1.00 39.03 231 PRO A O 1
ATOM 1699 N N . ILE A 1 232 ? 34.398 6.854 1.786 1.00 34.31 232 ILE A N 1
ATOM 1700 C CA . ILE A 1 232 ? 35.313 5.716 1.812 1.00 34.31 232 ILE A CA 1
ATOM 1701 C C . ILE A 1 232 ? 34.796 4.732 0.767 1.00 34.31 232 ILE A C 1
ATOM 1703 O O . ILE A 1 232 ? 33.702 4.182 0.886 1.00 34.31 232 ILE A O 1
ATOM 1707 N N . LEU A 1 233 ? 35.602 4.557 -0.273 1.00 38.78 233 LEU A N 1
ATOM 1708 C CA . LEU A 1 233 ? 35.457 3.548 -1.306 1.00 38.78 233 LEU A CA 1
ATOM 1709 C C . LEU A 1 233 ? 35.557 2.161 -0.645 1.00 38.78 233 LEU A C 1
ATOM 1711 O O . LEU A 1 233 ? 36.653 1.676 -0.372 1.00 38.78 233 LEU A O 1
ATOM 1715 N N . VAL A 1 234 ? 34.416 1.540 -0.340 1.00 38.91 234 VAL A N 1
ATOM 1716 C CA . VAL A 1 234 ? 34.361 0.138 0.093 1.00 38.91 234 VAL A CA 1
ATOM 1717 C C . VAL A 1 234 ? 34.032 -0.719 -1.118 1.00 38.91 234 VAL A C 1
ATOM 1719 O O . VAL A 1 234 ? 33.036 -0.505 -1.808 1.00 38.91 234 VAL A O 1
ATOM 1722 N N . GLY A 1 235 ? 34.935 -1.661 -1.380 1.00 31.25 235 GLY A N 1
ATOM 1723 C CA . GLY A 1 235 ? 34.912 -2.561 -2.515 1.00 31.25 235 GLY A CA 1
ATOM 1724 C C . GLY A 1 235 ? 33.660 -3.428 -2.597 1.00 31.25 235 GLY A C 1
ATOM 1725 O O . GLY A 1 235 ? 33.013 -3.777 -1.611 1.00 31.25 235 GLY A O 1
ATOM 1726 N N . THR A 1 236 ? 33.372 -3.795 -3.837 1.00 40.66 236 THR A N 1
ATOM 1727 C CA . THR A 1 236 ? 32.345 -4.725 -4.287 1.00 40.66 236 THR A CA 1
ATOM 1728 C C . THR A 1 236 ? 32.433 -6.067 -3.568 1.00 40.66 236 THR A C 1
ATOM 1730 O O . THR A 1 236 ? 33.222 -6.937 -3.926 1.00 40.66 236 THR A O 1
ATOM 1733 N N . THR A 1 237 ? 31.546 -6.257 -2.600 1.00 35.78 237 THR A N 1
ATOM 1734 C CA . THR A 1 237 ? 30.927 -7.549 -2.303 1.00 35.78 237 THR A CA 1
ATOM 1735 C C . THR A 1 237 ? 29.427 -7.283 -2.248 1.00 35.78 237 THR A C 1
ATOM 1737 O O . THR A 1 237 ? 29.013 -6.233 -1.760 1.00 35.78 237 THR A O 1
ATOM 1740 N N . ALA A 1 238 ? 28.606 -8.157 -2.832 1.00 41.16 238 ALA A N 1
ATOM 1741 C CA . ALA A 1 238 ? 27.154 -8.029 -2.785 1.00 41.16 238 ALA A CA 1
ATOM 1742 C C . ALA A 1 238 ? 26.704 -8.086 -1.316 1.00 41.16 238 ALA A C 1
ATOM 1744 O O . ALA A 1 238 ? 26.531 -9.163 -0.749 1.00 41.16 238 ALA A O 1
ATOM 1745 N N . ALA A 1 239 ? 26.599 -6.922 -0.675 1.00 41.88 239 ALA A N 1
ATOM 1746 C CA . ALA A 1 239 ? 26.206 -6.812 0.713 1.00 41.88 239 ALA A CA 1
ATOM 1747 C C . ALA A 1 239 ? 24.747 -7.253 0.818 1.00 41.88 239 ALA A C 1
ATOM 1749 O O . ALA A 1 239 ? 23.837 -6.565 0.356 1.00 41.88 239 ALA A O 1
ATOM 1750 N N . THR A 1 240 ? 24.521 -8.424 1.410 1.00 57.53 240 THR A N 1
ATOM 1751 C CA . THR A 1 240 ? 23.200 -8.854 1.864 1.00 57.53 240 THR A CA 1
ATOM 1752 C C . THR A 1 240 ? 22.599 -7.727 2.696 1.00 57.53 240 THR A C 1
ATOM 1754 O O . THR A 1 240 ? 23.117 -7.396 3.765 1.00 57.53 240 THR A O 1
ATOM 1757 N N . PHE A 1 241 ? 21.536 -7.101 2.190 1.00 74.50 241 PHE A N 1
ATOM 1758 C CA . PHE A 1 241 ? 20.826 -6.062 2.921 1.00 74.50 241 PHE A CA 1
ATOM 1759 C C . PHE A 1 241 ? 20.339 -6.654 4.248 1.00 74.50 241 PHE A C 1
ATOM 1761 O O . PHE A 1 241 ? 19.607 -7.643 4.268 1.00 74.50 241 PHE A O 1
ATOM 1768 N N . SER A 1 242 ? 20.802 -6.098 5.368 1.00 88.62 242 SER A N 1
ATOM 1769 C CA . SER A 1 242 ? 20.533 -6.676 6.685 1.00 88.62 242 SER A CA 1
ATOM 1770 C C . SER A 1 242 ? 19.034 -6.657 6.993 1.00 88.62 242 SER A C 1
ATOM 1772 O O . SER A 1 242 ? 18.381 -5.621 6.856 1.00 88.62 242 SER A O 1
ATOM 1774 N N . LEU A 1 243 ? 18.494 -7.774 7.496 1.00 89.69 243 LEU A N 1
ATOM 1775 C CA . LEU A 1 243 ? 17.106 -7.853 7.976 1.00 89.69 243 LEU A CA 1
ATOM 1776 C C . LEU A 1 243 ? 16.807 -6.795 9.046 1.00 89.69 243 LEU A C 1
ATOM 1778 O O . LEU A 1 243 ? 15.691 -6.289 9.126 1.00 89.69 243 LEU A O 1
ATOM 1782 N N . PHE A 1 244 ? 17.808 -6.412 9.840 1.00 91.88 244 PHE A N 1
ATOM 1783 C CA . PHE A 1 244 ? 17.668 -5.339 10.817 1.00 91.88 244 PHE A CA 1
ATOM 1784 C C . PHE A 1 244 ? 17.506 -3.966 10.149 1.00 91.88 244 PHE A C 1
ATOM 1786 O O . PHE A 1 244 ? 16.646 -3.182 10.547 1.00 91.88 244 PHE A O 1
ATOM 1793 N N . ALA A 1 245 ? 18.276 -3.689 9.092 1.00 91.38 245 ALA A N 1
ATOM 1794 C CA . ALA A 1 245 ? 18.130 -2.461 8.311 1.00 91.38 245 ALA A CA 1
ATOM 1795 C C . ALA A 1 245 ? 16.760 -2.406 7.615 1.00 91.38 245 ALA A C 1
ATOM 1797 O O . ALA A 1 245 ? 16.114 -1.359 7.612 1.00 91.38 245 ALA A O 1
ATOM 1798 N N . LEU A 1 246 ? 16.280 -3.547 7.109 1.00 92.06 246 LEU A N 1
ATOM 1799 C CA . LEU A 1 246 ? 14.935 -3.697 6.552 1.00 92.06 246 LEU A CA 1
ATOM 1800 C C . LEU A 1 246 ? 13.850 -3.403 7.592 1.00 92.06 246 LEU A C 1
ATOM 1802 O O . LEU A 1 246 ? 12.929 -2.634 7.319 1.00 92.06 246 LEU A O 1
ATOM 1806 N N . ALA A 1 247 ? 13.980 -3.965 8.795 1.00 94.06 247 ALA A N 1
ATOM 1807 C CA . ALA A 1 247 ? 13.057 -3.712 9.893 1.00 94.06 247 ALA A CA 1
ATOM 1808 C C . ALA A 1 247 ? 13.013 -2.223 10.260 1.00 94.06 247 ALA A C 1
ATOM 1810 O O . ALA A 1 247 ? 11.931 -1.645 10.336 1.00 94.06 247 ALA A O 1
ATOM 1811 N N . LEU A 1 248 ? 14.174 -1.579 10.430 1.00 94.19 248 LEU A N 1
ATOM 1812 C CA . LEU A 1 248 ? 14.252 -0.151 10.750 1.00 94.19 248 LEU A CA 1
ATOM 1813 C C . LEU A 1 248 ? 13.681 0.732 9.639 1.00 94.19 248 LEU A C 1
ATOM 1815 O O . LEU A 1 248 ? 12.987 1.706 9.932 1.00 94.19 248 LEU A O 1
ATOM 1819 N N . LEU A 1 249 ? 13.934 0.385 8.376 1.00 92.94 249 LEU A N 1
ATOM 1820 C CA . LEU A 1 249 ? 13.380 1.092 7.227 1.00 92.94 249 LEU A CA 1
ATOM 1821 C C . LEU A 1 249 ? 11.851 1.049 7.242 1.00 92.94 249 LEU A C 1
ATOM 1823 O O . LEU A 1 249 ? 11.209 2.097 7.202 1.00 92.94 249 LEU A O 1
ATOM 1827 N N . PHE A 1 250 ? 11.260 -0.142 7.349 1.00 94.12 250 PHE A N 1
ATOM 1828 C CA . PHE A 1 250 ? 9.804 -0.278 7.349 1.00 94.12 250 PHE A CA 1
ATOM 1829 C C . PHE A 1 250 ? 9.156 0.253 8.622 1.00 94.12 250 PHE A C 1
ATOM 1831 O O . PHE A 1 250 ? 8.060 0.800 8.549 1.00 94.12 250 PHE A O 1
ATOM 1838 N N . LEU A 1 251 ? 9.847 0.192 9.761 1.00 93.88 251 LEU A N 1
ATOM 1839 C CA . LEU A 1 251 ? 9.400 0.833 10.992 1.00 93.88 251 LEU A CA 1
ATOM 1840 C C . LEU A 1 251 ? 9.347 2.358 10.828 1.00 93.88 251 LEU A C 1
ATOM 1842 O O . LEU A 1 251 ? 8.338 2.979 11.155 1.00 93.88 251 LEU A O 1
ATOM 1846 N N . LYS A 1 252 ? 10.395 2.962 10.254 1.00 91.12 252 LYS A N 1
ATOM 1847 C CA . LYS A 1 252 ? 10.430 4.392 9.921 1.00 91.12 252 LYS A CA 1
ATOM 1848 C C . LYS A 1 252 ? 9.307 4.761 8.950 1.00 91.12 252 LYS A C 1
ATOM 1850 O O . LYS A 1 252 ? 8.595 5.729 9.194 1.00 91.12 252 LYS A O 1
ATOM 1855 N N . VAL A 1 253 ? 9.120 3.991 7.877 1.00 89.69 253 VAL A N 1
ATOM 1856 C CA . VAL A 1 253 ? 8.014 4.200 6.927 1.00 89.69 253 VAL A CA 1
ATOM 1857 C C . VAL A 1 253 ? 6.667 4.096 7.645 1.00 89.69 253 VAL A C 1
ATOM 1859 O O . VAL A 1 253 ? 5.815 4.953 7.435 1.00 89.69 253 VAL A O 1
ATOM 1862 N N . GLY A 1 254 ? 6.489 3.123 8.541 1.00 88.81 254 GLY A N 1
ATOM 1863 C CA . GLY A 1 254 ? 5.281 2.959 9.351 1.00 88.81 254 GLY A CA 1
ATOM 1864 C C . GLY A 1 254 ? 4.982 4.167 10.241 1.00 88.81 254 GLY A C 1
ATOM 1865 O O . GLY A 1 254 ? 3.831 4.581 10.337 1.00 88.81 254 GLY A O 1
ATOM 1866 N N . PHE A 1 255 ? 6.010 4.795 10.821 1.00 86.00 255 PHE A N 1
ATOM 1867 C CA . PHE A 1 255 ? 5.870 6.054 11.565 1.00 86.00 255 PHE A CA 1
ATOM 1868 C C . PHE A 1 255 ? 5.548 7.258 10.684 1.00 86.00 255 PHE A C 1
ATOM 1870 O O . PHE A 1 255 ? 5.069 8.258 11.195 1.00 86.00 255 PHE A O 1
ATOM 1877 N N . MET A 1 256 ? 5.834 7.205 9.387 1.00 81.00 256 MET A N 1
ATOM 1878 C CA . MET A 1 256 ? 5.534 8.294 8.452 1.00 81.00 256 MET A CA 1
ATOM 1879 C C . MET A 1 256 ? 4.222 8.052 7.692 1.00 81.00 256 MET A C 1
ATOM 1881 O O . MET A 1 256 ? 3.682 8.964 7.067 1.00 81.00 256 MET A O 1
ATOM 1885 N N . PHE A 1 257 ? 3.689 6.832 7.763 1.00 79.19 257 PHE A N 1
ATOM 1886 C CA . PHE A 1 257 ? 2.483 6.397 7.080 1.00 79.19 257 PHE A CA 1
ATOM 1887 C C . PHE A 1 257 ? 1.215 6.861 7.816 1.00 79.19 257 PHE A C 1
ATOM 1889 O O . PHE A 1 257 ? 0.499 6.077 8.438 1.00 79.19 257 PHE A O 1
ATOM 1896 N N . PHE A 1 258 ? 0.911 8.155 7.702 1.00 68.94 258 PHE A N 1
ATOM 1897 C CA . PHE A 1 258 ? -0.342 8.762 8.159 1.00 68.94 258 PHE A CA 1
ATOM 1898 C C . PHE A 1 258 ? -1.198 9.203 6.964 1.00 68.94 258 PHE A C 1
ATOM 1900 O O . PHE A 1 258 ? -0.671 9.709 5.978 1.00 68.94 258 PHE A O 1
ATOM 1907 N N . GLY A 1 259 ? -2.525 9.041 7.041 1.00 59.66 259 GLY A N 1
ATOM 1908 C CA . GLY A 1 259 ? -3.446 9.550 6.008 1.00 59.66 259 GLY A CA 1
ATOM 1909 C C . GLY A 1 259 ? -3.929 8.539 4.956 1.00 59.66 259 GLY A C 1
ATOM 1910 O O . GLY A 1 259 ? -4.484 8.936 3.931 1.00 59.66 259 GLY A O 1
ATOM 1911 N N . GLY A 1 260 ? -3.789 7.235 5.215 1.00 64.94 260 GLY A N 1
ATOM 1912 C CA . GLY A 1 260 ? -4.359 6.169 4.383 1.00 64.94 260 GLY A CA 1
ATOM 1913 C C . GLY A 1 260 ? -3.464 5.702 3.227 1.00 64.94 260 GLY A C 1
ATOM 1914 O O . GLY A 1 260 ? -2.410 6.265 2.955 1.00 64.94 260 GLY A O 1
ATOM 1915 N N . GLY A 1 261 ? -3.885 4.634 2.535 1.00 64.06 261 GLY A N 1
ATOM 1916 C CA . GLY A 1 261 ? -3.040 3.868 1.599 1.00 64.06 261 GLY A CA 1
ATOM 1917 C C . GLY A 1 261 ? -2.399 4.654 0.446 1.00 64.06 261 GLY A C 1
ATOM 1918 O O . GLY A 1 261 ? -1.356 4.244 -0.050 1.00 64.06 261 GLY A O 1
ATOM 1919 N N . TYR A 1 262 ? -2.967 5.796 0.051 1.00 64.50 262 TYR A N 1
ATOM 1920 C CA . TYR A 1 262 ? -2.477 6.600 -1.075 1.00 64.50 262 TYR A CA 1
ATOM 1921 C C . TYR A 1 262 ? -1.127 7.280 -0.814 1.00 64.50 262 TYR A C 1
ATOM 1923 O O . TYR A 1 262 ? -0.391 7.552 -1.755 1.00 64.50 262 TYR A O 1
ATOM 1931 N N . VAL A 1 263 ? -0.784 7.522 0.455 1.00 74.31 263 VAL A N 1
ATOM 1932 C CA . VAL A 1 263 ? 0.484 8.158 0.853 1.00 74.31 263 VAL A CA 1
ATOM 1933 C C . VAL A 1 263 ? 1.664 7.196 0.723 1.00 74.31 263 VAL A C 1
ATOM 1935 O O . VAL A 1 263 ? 2.805 7.614 0.561 1.00 74.31 263 VAL A O 1
ATOM 1938 N N . LEU A 1 264 ? 1.403 5.891 0.795 1.00 82.81 264 LEU A N 1
ATOM 1939 C CA . LEU A 1 264 ? 2.460 4.903 0.952 1.00 82.81 264 LEU A CA 1
ATOM 1940 C C . LEU A 1 264 ? 3.270 4.676 -0.323 1.00 82.81 264 LEU A C 1
ATOM 1942 O O . LEU A 1 264 ? 4.472 4.460 -0.236 1.00 82.81 264 LEU A O 1
ATOM 1946 N N . VAL A 1 265 ? 2.631 4.739 -1.493 1.00 85.06 265 VAL A N 1
ATOM 1947 C CA . VAL A 1 265 ? 3.311 4.540 -2.780 1.00 85.06 265 VAL A C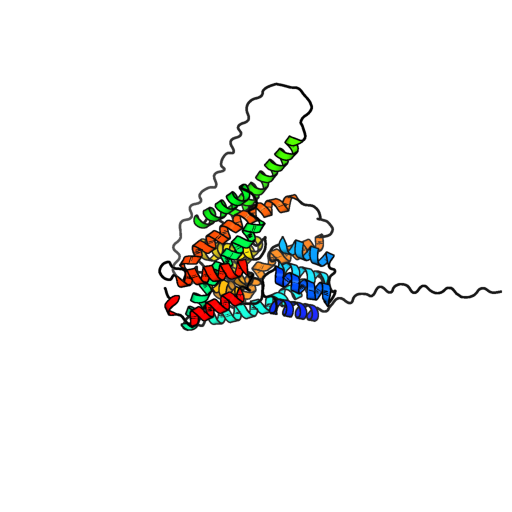A 1
ATOM 1948 C C . VAL A 1 265 ? 4.394 5.594 -3.028 1.00 85.06 265 VAL A C 1
ATOM 1950 O O . VAL A 1 265 ? 5.541 5.189 -3.183 1.00 85.06 265 VAL A O 1
ATOM 1953 N N . PRO A 1 266 ? 4.117 6.915 -3.017 1.00 79.44 266 PRO A N 1
ATOM 1954 C CA . PRO A 1 266 ? 5.174 7.911 -3.230 1.00 79.44 266 PRO A CA 1
ATOM 1955 C C . PRO A 1 266 ? 6.221 7.891 -2.110 1.00 79.44 266 PRO A C 1
ATOM 1957 O O . PRO A 1 266 ? 7.398 8.118 -2.355 1.00 79.44 266 PRO A O 1
ATOM 1960 N N . LEU A 1 267 ? 5.813 7.577 -0.875 1.00 84.94 267 LEU A N 1
ATOM 1961 C CA . LEU A 1 267 ? 6.719 7.442 0.262 1.00 84.94 267 LEU A CA 1
ATOM 1962 C C . LEU A 1 267 ? 7.732 6.307 0.045 1.00 84.94 267 LEU A C 1
ATOM 1964 O O . LEU A 1 267 ? 8.934 6.502 0.226 1.00 84.94 267 LEU A O 1
ATOM 1968 N N . LEU A 1 268 ? 7.250 5.129 -0.350 1.00 89.75 268 LEU A N 1
ATOM 1969 C CA . LEU A 1 268 ? 8.106 3.989 -0.649 1.00 89.75 268 LEU A CA 1
ATOM 1970 C C . LEU A 1 268 ? 8.918 4.212 -1.922 1.00 89.75 268 LEU A C 1
ATOM 1972 O O . LEU A 1 268 ? 10.081 3.838 -1.932 1.00 89.75 268 LEU A O 1
ATOM 1976 N N . GLN A 1 269 ? 8.363 4.852 -2.953 1.00 88.25 269 GLN A N 1
ATOM 1977 C CA . GLN A 1 269 ? 9.119 5.208 -4.155 1.00 88.25 269 GLN A CA 1
ATOM 1978 C C . GLN A 1 269 ? 10.292 6.129 -3.804 1.00 88.25 269 GLN A C 1
ATOM 1980 O O . GLN A 1 269 ? 11.432 5.809 -4.123 1.00 88.25 269 GLN A O 1
ATOM 1985 N N . HIS A 1 270 ? 10.046 7.209 -3.063 1.00 85.56 270 HIS A N 1
ATOM 1986 C CA . HIS A 1 270 ? 11.102 8.130 -2.656 1.00 85.56 270 HIS A CA 1
ATOM 1987 C C . HIS A 1 270 ? 12.182 7.447 -1.803 1.00 85.56 270 HIS A C 1
ATOM 1989 O O . HIS A 1 270 ? 13.371 7.624 -2.055 1.00 85.56 270 HIS A O 1
ATOM 1995 N N . GLU A 1 271 ? 11.802 6.666 -0.783 1.00 88.38 271 GLU A N 1
ATOM 1996 C CA . GLU A 1 271 ? 12.792 6.030 0.097 1.00 88.38 271 GLU A CA 1
ATOM 1997 C C . GLU A 1 271 ? 13.523 4.863 -0.593 1.00 88.38 271 GLU A C 1
ATOM 1999 O O . GLU A 1 271 ? 14.735 4.753 -0.432 1.00 88.38 271 GLU A O 1
ATOM 2004 N N . LEU A 1 272 ? 12.837 4.012 -1.365 1.00 90.88 272 LEU A N 1
ATOM 2005 C CA . LEU A 1 272 ? 13.422 2.798 -1.957 1.00 90.88 272 LEU A CA 1
ATOM 2006 C C . LEU A 1 272 ? 14.105 3.032 -3.303 1.00 90.88 272 LEU A C 1
ATOM 2008 O O . LEU A 1 272 ? 15.103 2.369 -3.569 1.00 90.88 272 LEU A O 1
ATOM 2012 N N . VAL A 1 273 ? 13.576 3.930 -4.134 1.00 89.56 273 VAL A N 1
ATOM 2013 C CA . VAL A 1 273 ? 14.086 4.200 -5.485 1.00 89.56 273 VAL A CA 1
ATOM 2014 C C . VAL A 1 273 ? 14.994 5.424 -5.442 1.00 89.56 273 VAL A C 1
ATOM 2016 O O . VAL A 1 273 ? 16.209 5.282 -5.520 1.00 89.56 273 VAL A O 1
ATOM 2019 N N . SER A 1 274 ? 14.442 6.613 -5.189 1.00 85.00 274 SER A N 1
ATOM 2020 C CA . SER A 1 274 ? 15.190 7.871 -5.346 1.00 85.00 274 SER A CA 1
ATOM 2021 C C . SER A 1 274 ? 16.279 8.090 -4.286 1.00 85.00 274 SER A C 1
ATOM 2023 O O . SER A 1 274 ? 17.278 8.754 -4.546 1.00 85.00 274 SER A O 1
ATOM 2025 N N . LYS A 1 275 ? 16.091 7.592 -3.057 1.00 85.62 275 LYS A N 1
ATOM 2026 C CA . LYS A 1 275 ? 17.007 7.862 -1.937 1.00 85.62 275 LYS A CA 1
ATOM 2027 C C . LYS A 1 275 ? 17.972 6.719 -1.664 1.00 85.62 275 LYS A C 1
ATOM 2029 O O . LYS A 1 275 ? 19.183 6.925 -1.675 1.00 85.62 275 LYS A O 1
ATOM 2034 N N . LEU A 1 276 ? 17.455 5.527 -1.360 1.00 86.88 276 LEU A N 1
ATOM 2035 C CA . LEU A 1 276 ? 18.294 4.379 -1.009 1.00 86.88 276 LEU A CA 1
ATOM 2036 C C . LEU A 1 276 ? 18.746 3.571 -2.229 1.00 86.88 276 LEU A C 1
ATOM 2038 O O . LEU A 1 276 ? 19.636 2.742 -2.068 1.00 86.88 276 LEU A O 1
ATOM 2042 N N . HIS A 1 277 ? 18.164 3.806 -3.414 1.00 88.50 277 HIS A N 1
ATOM 2043 C CA . HIS A 1 277 ? 18.504 3.104 -4.658 1.00 88.50 277 HIS A CA 1
ATOM 2044 C C . HIS A 1 277 ? 18.483 1.570 -4.504 1.00 88.50 277 HIS A C 1
ATOM 2046 O O . HIS A 1 277 ? 19.292 0.851 -5.085 1.00 88.50 277 HIS A O 1
ATOM 2052 N N . LEU A 1 278 ? 17.573 1.067 -3.664 1.00 88.00 278 LEU A N 1
ATOM 2053 C CA . LEU A 1 278 ? 17.401 -0.358 -3.386 1.00 88.00 278 LEU A CA 1
ATOM 2054 C C . LEU A 1 278 ? 16.648 -1.055 -4.517 1.00 88.00 278 LEU A C 1
ATOM 2056 O O . LEU A 1 278 ? 16.922 -2.216 -4.808 1.00 88.00 278 LEU A O 1
ATOM 2060 N N . LEU A 1 279 ? 15.693 -0.360 -5.133 1.00 90.44 279 LEU A N 1
ATOM 2061 C CA . LEU A 1 279 ? 14.908 -0.862 -6.254 1.00 90.44 279 LEU A CA 1
ATOM 2062 C C . LEU A 1 279 ? 15.057 0.067 -7.447 1.00 90.44 279 LEU A C 1
ATOM 2064 O O . LEU A 1 279 ? 15.103 1.285 -7.284 1.00 90.44 279 LEU A O 1
ATOM 2068 N N . THR A 1 280 ? 15.045 -0.520 -8.636 1.00 91.69 280 THR A N 1
ATOM 2069 C CA . THR A 1 280 ? 14.812 0.239 -9.869 1.00 91.69 280 THR A CA 1
ATOM 2070 C C . THR A 1 280 ? 13.355 0.706 -9.950 1.00 91.69 280 THR A C 1
ATOM 2072 O O . THR A 1 280 ? 12.457 0.121 -9.336 1.00 91.69 280 THR A O 1
ATOM 2075 N N . GLU A 1 281 ? 13.090 1.735 -10.752 1.00 89.62 281 GLU A N 1
ATOM 2076 C CA . GLU A 1 281 ? 11.746 2.245 -11.047 1.00 89.62 281 GLU A CA 1
ATOM 2077 C C . GLU A 1 281 ? 10.838 1.126 -11.568 1.00 89.62 281 GLU A C 1
ATOM 2079 O O . GLU A 1 281 ? 9.673 1.028 -11.179 1.00 89.62 281 GLU A O 1
ATOM 2084 N N . ARG A 1 282 ? 11.394 0.241 -12.404 1.00 88.12 282 ARG A N 1
ATOM 2085 C CA . ARG A 1 282 ? 10.684 -0.910 -12.968 1.00 88.12 282 ARG A CA 1
ATOM 2086 C C . ARG A 1 282 ? 10.362 -1.959 -11.909 1.00 88.12 282 ARG A C 1
ATOM 2088 O O . ARG A 1 282 ? 9.200 -2.316 -11.759 1.00 88.12 282 ARG A O 1
ATOM 2095 N N . GLU A 1 283 ? 11.340 -2.371 -11.098 1.00 90.75 283 GLU A N 1
ATOM 2096 C CA . GLU A 1 283 ? 11.088 -3.303 -9.987 1.00 90.75 283 GLU A CA 1
ATOM 2097 C C . GLU A 1 283 ? 10.075 -2.741 -8.977 1.00 90.75 283 GLU A C 1
ATOM 2099 O O . GLU A 1 283 ? 9.325 -3.510 -8.368 1.00 90.75 283 GLU A O 1
ATOM 2104 N N . PHE A 1 284 ? 10.049 -1.420 -8.778 1.00 92.06 284 PHE A N 1
ATOM 2105 C CA . PHE A 1 284 ? 9.060 -0.759 -7.933 1.00 92.06 284 PHE A CA 1
ATOM 2106 C C . PHE A 1 284 ? 7.657 -0.811 -8.552 1.00 92.06 284 PHE A C 1
ATOM 2108 O O . PHE A 1 284 ? 6.705 -1.188 -7.865 1.00 92.06 284 PHE A O 1
ATOM 2115 N N . LEU A 1 285 ? 7.521 -0.478 -9.840 1.00 90.31 285 LEU A N 1
ATOM 2116 C CA . LEU A 1 285 ? 6.255 -0.559 -10.576 1.00 90.31 285 LEU A CA 1
ATOM 2117 C C . LEU A 1 285 ? 5.695 -1.982 -10.611 1.00 90.31 285 LEU A C 1
ATOM 2119 O O . LEU A 1 285 ? 4.506 -2.169 -10.345 1.00 90.31 285 LEU A O 1
ATOM 2123 N N . ASP A 1 286 ? 6.551 -2.973 -10.848 1.00 90.31 286 ASP A N 1
ATOM 2124 C CA . ASP A 1 286 ? 6.185 -4.389 -10.823 1.00 90.31 286 ASP A CA 1
ATOM 2125 C C . ASP A 1 286 ? 5.703 -4.798 -9.428 1.00 90.31 286 ASP A C 1
ATOM 2127 O O . ASP A 1 286 ? 4.675 -5.462 -9.280 1.00 90.31 286 ASP A O 1
ATOM 2131 N N . GLY A 1 287 ? 6.374 -4.312 -8.380 1.00 91.94 287 GLY A N 1
ATOM 2132 C CA . GLY A 1 287 ? 5.933 -4.484 -6.999 1.00 91.94 287 GLY A CA 1
ATOM 2133 C C . GLY A 1 287 ? 4.551 -3.889 -6.731 1.00 91.94 287 GLY A C 1
ATOM 2134 O O . GLY A 1 287 ? 3.713 -4.526 -6.084 1.00 91.94 287 GLY A O 1
ATOM 2135 N N . VAL A 1 288 ? 4.281 -2.680 -7.236 1.00 90.81 288 VAL A N 1
ATOM 2136 C CA . VAL A 1 288 ? 2.962 -2.035 -7.118 1.00 90.81 288 VAL A CA 1
ATOM 2137 C C . VAL A 1 288 ? 1.904 -2.843 -7.872 1.00 90.81 288 VAL A C 1
ATOM 2139 O O . VAL A 1 288 ? 0.827 -3.076 -7.317 1.00 90.81 288 VAL A O 1
ATOM 2142 N N . ALA A 1 289 ? 2.206 -3.316 -9.085 1.00 89.75 289 ALA A N 1
ATOM 2143 C CA . ALA A 1 289 ? 1.313 -4.165 -9.872 1.00 89.75 289 ALA A CA 1
ATOM 2144 C C . ALA A 1 289 ? 0.973 -5.463 -9.125 1.00 89.75 289 ALA A C 1
ATOM 2146 O O . ALA A 1 289 ? -0.204 -5.755 -8.908 1.00 89.75 289 ALA A O 1
ATOM 2147 N N . ILE A 1 290 ? 1.992 -6.194 -8.658 1.00 90.44 290 ILE A N 1
ATOM 2148 C CA . ILE A 1 290 ? 1.839 -7.431 -7.877 1.00 90.44 290 ILE A CA 1
ATOM 2149 C C . ILE A 1 290 ? 0.972 -7.177 -6.641 1.00 90.44 290 ILE A C 1
ATOM 2151 O O . ILE A 1 290 ? 0.029 -7.919 -6.382 1.00 90.44 290 ILE A O 1
ATOM 2155 N N . SER A 1 291 ? 1.237 -6.098 -5.906 1.00 89.81 291 SER A N 1
ATOM 2156 C CA . SER A 1 291 ? 0.496 -5.771 -4.681 1.00 89.81 291 SER A CA 1
ATOM 2157 C C . SER A 1 291 ? -0.978 -5.470 -4.956 1.00 89.81 291 SER A C 1
ATOM 2159 O O . SER A 1 291 ? -1.850 -5.928 -4.221 1.00 89.81 291 SER A O 1
ATOM 2161 N N . GLN A 1 292 ? -1.272 -4.743 -6.035 1.00 87.81 292 GLN A N 1
ATOM 2162 C CA . GLN A 1 292 ? -2.628 -4.318 -6.398 1.00 87.81 292 GLN A CA 1
ATOM 2163 C C . GLN A 1 292 ? -3.448 -5.392 -7.130 1.00 87.81 292 GLN A C 1
ATOM 2165 O O . GLN A 1 292 ? -4.672 -5.265 -7.220 1.00 87.81 292 GLN A O 1
ATOM 2170 N N . LEU A 1 293 ? -2.801 -6.448 -7.632 1.00 87.88 293 LEU A N 1
ATOM 2171 C CA . LEU A 1 293 ? -3.468 -7.655 -8.128 1.00 87.88 293 LEU A CA 1
ATOM 2172 C C . LEU A 1 293 ? -4.001 -8.537 -6.987 1.00 87.88 293 LEU A C 1
ATOM 2174 O O . LEU A 1 293 ? -4.912 -9.335 -7.206 1.00 87.88 293 LEU A O 1
ATOM 2178 N N . THR A 1 294 ? -3.470 -8.390 -5.769 1.00 89.00 294 THR A N 1
ATOM 2179 C CA . THR A 1 294 ? -3.896 -9.178 -4.603 1.00 89.00 294 THR A CA 1
ATOM 2180 C C . THR A 1 294 ? -5.018 -8.505 -3.799 1.00 89.00 294 THR A C 1
ATOM 2182 O O . THR A 1 294 ? -5.101 -7.275 -3.757 1.00 89.00 294 THR A O 1
ATOM 2185 N N . PRO A 1 295 ? -5.901 -9.285 -3.141 1.00 83.06 295 PRO A N 1
ATOM 2186 C CA . PRO A 1 295 ? -6.922 -8.747 -2.249 1.00 83.06 295 PRO A CA 1
ATOM 2187 C C . PRO A 1 295 ? -6.290 -8.186 -0.983 1.00 83.06 295 PRO A C 1
ATOM 2189 O O . PRO A 1 295 ? -5.711 -8.927 -0.189 1.00 83.06 295 PRO A O 1
ATOM 2192 N N . GLY A 1 296 ? -6.441 -6.888 -0.752 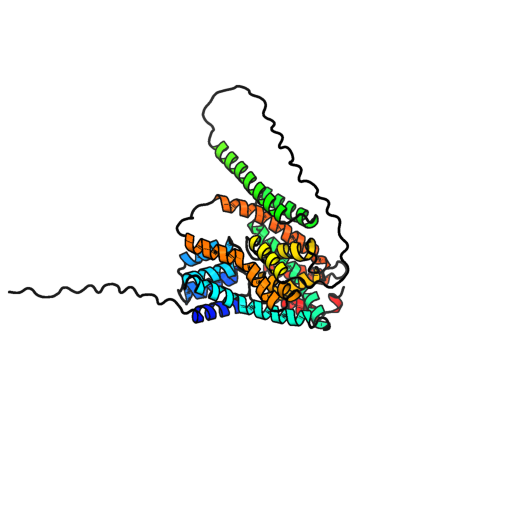1.00 79.81 296 GLY A N 1
ATOM 2193 C CA . GLY A 1 296 ? -5.967 -6.273 0.475 1.00 79.81 296 GLY A CA 1
ATOM 2194 C C . GLY A 1 296 ? -5.559 -4.814 0.318 1.00 79.81 296 GLY A C 1
ATOM 2195 O O . GLY A 1 296 ? -5.836 -4.164 -0.692 1.00 79.81 296 GLY A O 1
ATOM 2196 N N . PRO A 1 297 ? -4.927 -4.252 1.358 1.00 84.62 297 PRO A N 1
ATOM 2197 C CA . PRO A 1 297 ? -4.408 -2.898 1.305 1.00 84.62 297 PRO A CA 1
ATOM 2198 C C . PRO A 1 297 ? -3.161 -2.830 0.416 1.00 84.62 297 PRO A C 1
ATOM 2200 O O . PRO A 1 297 ? -2.277 -3.667 0.540 1.00 84.62 297 PRO A O 1
ATOM 2203 N N . ILE A 1 298 ? -3.006 -1.743 -0.346 1.00 83.00 298 ILE A N 1
ATOM 2204 C CA . ILE A 1 298 ? -1.798 -1.438 -1.148 1.00 83.00 298 ILE A CA 1
ATOM 2205 C C . ILE A 1 298 ? -0.477 -1.530 -0.361 1.00 83.00 298 ILE A C 1
ATOM 2207 O O . ILE A 1 298 ? 0.599 -1.705 -0.920 1.00 83.00 298 ILE A O 1
ATOM 2211 N N . ALA A 1 299 ? -0.564 -1.439 0.965 1.00 87.19 299 ALA A N 1
ATOM 2212 C CA . ALA A 1 299 ? 0.547 -1.569 1.892 1.00 87.19 299 ALA A CA 1
ATOM 2213 C C . ALA A 1 299 ? 1.234 -2.941 1.911 1.00 87.19 299 ALA A C 1
ATOM 2215 O O . ALA A 1 299 ? 2.366 -3.024 2.385 1.00 87.19 299 ALA A O 1
ATOM 2216 N N . VAL A 1 300 ? 0.638 -3.976 1.308 1.00 91.44 300 VAL A N 1
ATOM 2217 C CA . VAL A 1 300 ? 1.339 -5.247 1.050 1.00 91.44 300 VAL A CA 1
ATOM 2218 C C . VAL A 1 300 ? 2.473 -5.123 0.024 1.00 91.44 300 VAL A C 1
ATOM 2220 O O . VAL A 1 300 ? 3.260 -6.050 -0.132 1.00 91.44 300 VAL A O 1
ATOM 2223 N N . LEU A 1 301 ? 2.673 -3.939 -0.566 1.00 92.06 301 LEU A N 1
ATOM 2224 C CA . LEU A 1 301 ? 3.923 -3.582 -1.241 1.00 92.06 301 LEU A CA 1
ATOM 2225 C C . LEU A 1 301 ? 5.149 -3.773 -0.341 1.00 92.06 301 LEU A C 1
ATOM 2227 O O . LEU A 1 301 ? 6.186 -4.231 -0.811 1.00 92.06 301 LEU A O 1
ATOM 2231 N N . ALA A 1 302 ? 5.032 -3.529 0.968 1.00 93.81 302 ALA A N 1
ATOM 2232 C CA . ALA A 1 302 ? 6.102 -3.844 1.914 1.00 93.81 302 ALA A CA 1
ATOM 2233 C C . ALA A 1 302 ? 6.448 -5.339 1.947 1.00 93.81 302 ALA A C 1
ATOM 2235 O O . ALA A 1 302 ? 7.612 -5.693 2.118 1.00 93.81 302 ALA A O 1
ATOM 2236 N N . THR A 1 303 ? 5.462 -6.216 1.742 1.00 96.12 303 THR A N 1
ATOM 2237 C CA . THR A 1 303 ? 5.664 -7.665 1.649 1.00 96.12 303 THR A CA 1
ATOM 2238 C C . THR A 1 303 ? 6.524 -8.019 0.435 1.00 96.12 303 THR A C 1
ATOM 2240 O O . THR A 1 303 ? 7.482 -8.773 0.581 1.00 96.12 303 THR A O 1
ATOM 2243 N N . TYR A 1 304 ? 6.241 -7.433 -0.736 1.00 95.31 304 TYR A N 1
ATOM 2244 C CA . TYR A 1 304 ? 7.042 -7.619 -1.956 1.00 95.31 304 TYR A CA 1
ATOM 2245 C C . TYR A 1 304 ? 8.490 -7.145 -1.763 1.00 95.31 304 TYR A C 1
ATOM 2247 O O . TYR A 1 304 ? 9.442 -7.886 -2.019 1.00 95.31 304 TYR A O 1
ATOM 2255 N N . VAL A 1 305 ? 8.668 -5.930 -1.239 1.00 94.50 305 VAL A N 1
ATOM 2256 C CA . VAL A 1 305 ? 10.001 -5.360 -0.997 1.00 94.50 305 VAL A CA 1
ATOM 2257 C C . VAL A 1 305 ? 10.758 -6.186 0.043 1.00 94.50 305 VAL A C 1
ATOM 2259 O O . VAL A 1 305 ? 11.932 -6.495 -0.135 1.00 94.50 305 VAL A O 1
ATOM 2262 N N . GLY A 1 306 ? 10.094 -6.607 1.118 1.00 95.06 306 GLY A N 1
ATOM 2263 C CA . GLY A 1 306 ? 10.704 -7.481 2.112 1.00 95.06 306 GLY A CA 1
ATOM 2264 C C . GLY A 1 306 ? 11.123 -8.829 1.525 1.00 95.06 306 GLY A C 1
ATOM 2265 O O . GLY A 1 306 ? 12.199 -9.332 1.852 1.00 95.06 306 GLY A O 1
ATOM 2266 N N . TYR A 1 307 ? 10.325 -9.378 0.604 1.00 95.25 307 TYR A N 1
ATOM 2267 C CA . TYR A 1 307 ? 10.668 -10.599 -0.116 1.00 95.25 307 TYR A CA 1
ATOM 2268 C C . TYR A 1 307 ? 11.947 -10.439 -0.949 1.00 95.25 307 TYR A C 1
ATOM 2270 O O . TYR A 1 307 ? 12.823 -11.303 -0.889 1.00 95.25 307 TYR A O 1
ATOM 2278 N N . ARG A 1 308 ? 12.107 -9.312 -1.656 1.00 92.31 308 ARG A N 1
ATOM 2279 C CA . ARG A 1 308 ? 13.303 -9.005 -2.466 1.00 92.31 308 ARG A CA 1
ATOM 2280 C C . ARG A 1 308 ? 14.615 -9.075 -1.677 1.00 92.31 308 ARG A C 1
ATOM 2282 O O . ARG A 1 308 ? 15.633 -9.474 -2.247 1.00 92.31 308 ARG A O 1
ATOM 2289 N N . PHE A 1 309 ? 14.604 -8.653 -0.411 1.00 90.56 309 PHE A N 1
ATOM 2290 C CA . PHE A 1 309 ? 15.817 -8.492 0.406 1.00 90.56 309 PHE A CA 1
ATOM 2291 C C . PH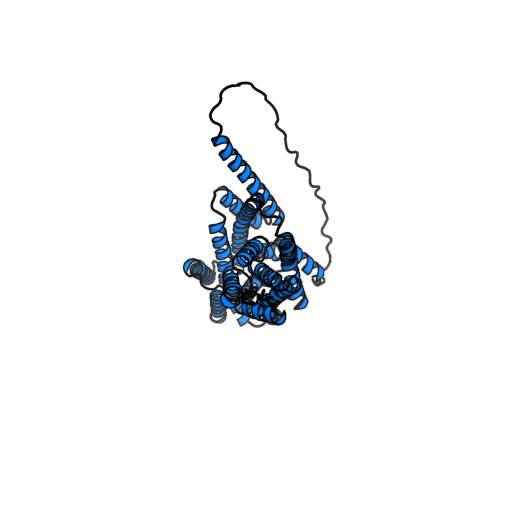E A 1 309 ? 16.000 -9.551 1.497 1.00 90.56 309 PHE A C 1
ATOM 2293 O O . PHE A 1 309 ? 17.098 -9.679 2.032 1.00 90.56 309 PHE A O 1
ATOM 2300 N N . GLY A 1 310 ? 14.961 -10.317 1.831 1.00 90.25 310 GLY A N 1
ATOM 2301 C CA . GLY A 1 310 ? 15.024 -11.321 2.897 1.00 90.25 310 GLY A CA 1
ATOM 2302 C C . GLY A 1 310 ? 14.131 -12.542 2.686 1.00 90.25 310 GLY A C 1
ATOM 2303 O O . GLY A 1 310 ? 13.863 -13.267 3.647 1.00 90.25 310 GLY A O 1
ATOM 2304 N N . GLY A 1 311 ? 13.624 -12.761 1.469 1.00 93.00 311 GLY A N 1
ATOM 2305 C CA . GLY A 1 311 ? 12.696 -13.847 1.155 1.00 93.00 311 GLY A CA 1
ATOM 2306 C C . GLY A 1 311 ? 11.423 -13.788 2.004 1.00 93.00 311 GLY A C 1
ATOM 2307 O O . GLY A 1 311 ? 10.998 -12.725 2.455 1.00 93.00 311 GLY A O 1
ATOM 2308 N N . ALA A 1 312 ? 10.812 -14.940 2.277 1.00 94.31 312 ALA A N 1
ATOM 2309 C CA . ALA A 1 312 ? 9.580 -14.998 3.067 1.00 94.31 312 ALA A CA 1
ATOM 2310 C C . ALA A 1 312 ? 9.723 -14.362 4.467 1.00 94.31 312 ALA A C 1
ATOM 2312 O O . ALA A 1 312 ? 8.802 -13.692 4.933 1.00 94.31 312 ALA A O 1
ATOM 2313 N N . LEU A 1 313 ? 10.885 -14.508 5.118 1.00 94.12 313 LEU A N 1
ATOM 2314 C CA . LEU A 1 313 ? 11.146 -13.879 6.418 1.00 94.12 313 LEU A CA 1
ATOM 2315 C C . LEU A 1 313 ? 11.211 -12.355 6.307 1.00 94.12 313 LEU A C 1
ATOM 2317 O O . LEU A 1 313 ? 10.570 -11.660 7.093 1.00 94.12 313 LEU A O 1
ATOM 2321 N N . GLY A 1 314 ? 11.926 -11.835 5.308 1.00 94.62 314 GLY A N 1
ATOM 2322 C CA . GLY A 1 314 ? 11.967 -10.403 5.023 1.00 94.62 314 GLY A CA 1
ATOM 2323 C C . GLY A 1 314 ? 10.584 -9.840 4.699 1.00 94.62 314 GLY A C 1
ATOM 2324 O O . GLY A 1 314 ? 10.242 -8.761 5.172 1.00 94.62 314 GLY A O 1
ATOM 2325 N N . ALA A 1 315 ? 9.758 -10.591 3.968 1.00 96.31 315 ALA A N 1
ATOM 2326 C CA . ALA A 1 315 ? 8.390 -10.215 3.623 1.00 96.31 315 ALA A CA 1
ATOM 2327 C C . ALA A 1 315 ? 7.504 -10.044 4.867 1.00 96.31 315 ALA A C 1
ATOM 2329 O O . ALA A 1 315 ? 6.855 -9.008 5.039 1.00 96.31 315 ALA A O 1
ATOM 2330 N N . VAL A 1 316 ? 7.514 -11.033 5.767 1.00 96.12 316 VAL A N 1
ATOM 2331 C CA . VAL A 1 316 ? 6.763 -10.980 7.031 1.00 96.12 316 VAL A CA 1
ATOM 2332 C C . VAL A 1 316 ? 7.293 -9.861 7.927 1.00 96.12 316 VAL A C 1
ATOM 2334 O O . VAL A 1 316 ? 6.501 -9.088 8.464 1.00 96.12 316 VAL A O 1
ATOM 2337 N N . LEU A 1 317 ? 8.617 -9.728 8.042 1.00 96.62 317 LEU A N 1
ATOM 2338 C CA . LEU A 1 317 ? 9.265 -8.711 8.869 1.00 96.62 317 LEU A CA 1
ATOM 2339 C C . LEU A 1 317 ? 8.945 -7.290 8.392 1.00 96.62 317 LEU A C 1
ATOM 2341 O O . LEU A 1 317 ? 8.495 -6.470 9.187 1.00 96.62 317 LEU A O 1
ATOM 2345 N N . ALA A 1 318 ? 9.115 -7.007 7.099 1.00 96.31 318 ALA A N 1
ATOM 2346 C CA . ALA A 1 318 ? 8.800 -5.708 6.505 1.00 96.31 318 ALA A CA 1
ATOM 2347 C C . ALA A 1 318 ? 7.326 -5.337 6.711 1.00 96.31 318 ALA A C 1
ATOM 2349 O O . ALA A 1 318 ? 7.010 -4.216 7.111 1.00 96.31 318 ALA A O 1
ATOM 2350 N N . THR A 1 319 ? 6.425 -6.302 6.511 1.00 95.31 319 THR A N 1
ATOM 2351 C CA . THR A 1 319 ? 4.984 -6.113 6.723 1.00 95.31 319 THR A CA 1
ATOM 2352 C C . THR A 1 319 ? 4.676 -5.811 8.191 1.00 95.31 319 THR A C 1
ATOM 2354 O O . THR A 1 319 ? 3.964 -4.853 8.492 1.00 95.31 319 THR A O 1
ATOM 2357 N N . ALA A 1 320 ? 5.244 -6.584 9.120 1.00 95.50 320 ALA A N 1
ATOM 2358 C CA . ALA A 1 320 ? 5.051 -6.380 10.551 1.00 95.50 320 ALA A CA 1
ATOM 2359 C C . ALA A 1 320 ? 5.582 -5.013 11.007 1.00 95.50 320 ALA A C 1
ATOM 2361 O O . ALA A 1 320 ? 4.870 -4.277 11.689 1.00 95.50 320 ALA A O 1
ATOM 2362 N N . CYS A 1 321 ? 6.793 -4.637 10.587 1.00 95.62 321 CYS A N 1
ATOM 2363 C CA . CYS A 1 321 ? 7.406 -3.355 10.930 1.00 95.62 321 CYS A CA 1
ATOM 2364 C C . CYS A 1 321 ? 6.646 -2.162 10.340 1.00 95.62 321 CYS A C 1
ATOM 2366 O O . CYS A 1 321 ? 6.537 -1.142 11.014 1.00 95.62 321 CYS A O 1
ATOM 2368 N N . LEU A 1 322 ? 6.075 -2.291 9.136 1.00 93.62 322 LEU A N 1
ATOM 2369 C CA . LEU A 1 322 ? 5.245 -1.241 8.546 1.00 93.62 322 LEU A CA 1
ATOM 2370 C C . LEU A 1 322 ? 3.988 -0.967 9.384 1.00 93.62 322 LEU A C 1
ATOM 2372 O O . LEU A 1 322 ? 3.630 0.190 9.602 1.00 93.62 322 LEU A O 1
ATOM 2376 N N . TYR A 1 323 ? 3.299 -2.018 9.840 1.00 92.25 323 TYR A N 1
ATOM 2377 C CA . TYR A 1 323 ? 2.041 -1.862 10.576 1.00 92.25 323 TYR A CA 1
ATOM 2378 C C . TYR A 1 323 ? 2.226 -1.600 12.071 1.00 92.25 323 TYR A C 1
ATOM 2380 O O . TYR A 1 323 ? 1.351 -0.979 12.676 1.00 92.25 323 TYR A O 1
ATOM 2388 N N . ALA A 1 324 ? 3.354 -2.013 12.655 1.00 93.38 324 ALA A N 1
ATOM 2389 C CA . ALA A 1 324 ? 3.596 -1.935 14.092 1.00 93.38 324 ALA A CA 1
ATOM 2390 C C . ALA A 1 324 ? 3.365 -0.536 14.702 1.00 93.38 324 ALA A C 1
ATOM 2392 O O . ALA A 1 324 ? 2.677 -0.475 15.725 1.00 93.38 324 ALA A O 1
ATOM 2393 N N . PRO A 1 325 ? 3.848 0.588 14.127 1.00 91.00 325 PRO A N 1
ATOM 2394 C CA . PRO A 1 325 ? 3.620 1.916 14.702 1.00 91.00 325 PRO A CA 1
ATOM 2395 C C . PRO A 1 325 ? 2.134 2.272 14.783 1.00 91.00 325 PRO A C 1
ATOM 2397 O O . PRO A 1 325 ? 1.633 2.639 15.847 1.00 91.00 325 PRO A O 1
ATOM 2400 N N . ALA A 1 326 ? 1.417 2.091 13.672 1.00 88.50 326 ALA A N 1
ATOM 2401 C CA . ALA A 1 326 ? -0.002 2.399 13.551 1.00 88.50 326 ALA A CA 1
ATOM 2402 C C . ALA A 1 326 ? -0.852 1.555 14.512 1.00 88.50 326 ALA A C 1
ATOM 2404 O O . ALA A 1 326 ? -1.702 2.087 15.226 1.00 88.50 326 ALA A O 1
ATOM 2405 N N . THR A 1 327 ? -0.586 0.250 14.591 1.00 89.94 327 THR A N 1
ATOM 2406 C CA . THR A 1 327 ? -1.367 -0.675 15.424 1.00 89.94 327 THR A CA 1
ATOM 2407 C C . THR A 1 327 ? -1.035 -0.536 16.905 1.00 89.94 327 THR A C 1
ATOM 2409 O O . THR A 1 327 ? -1.923 -0.670 17.743 1.00 89.94 327 THR A O 1
ATOM 2412 N N . THR A 1 328 ? 0.216 -0.214 17.248 1.00 90.88 328 THR A N 1
ATOM 2413 C CA . THR A 1 328 ? 0.617 0.090 18.633 1.00 90.88 328 THR A CA 1
ATOM 2414 C C . THR A 1 328 ? -0.062 1.364 19.116 1.00 90.88 328 THR A C 1
ATOM 2416 O O . THR A 1 328 ? -0.640 1.390 20.202 1.00 90.88 328 THR A O 1
ATOM 2419 N N . LEU A 1 329 ? -0.064 2.408 18.282 1.00 87.62 329 LEU A N 1
ATOM 2420 C CA . LEU A 1 329 ? -0.751 3.654 18.594 1.00 87.62 329 LEU A CA 1
ATOM 2421 C C . LEU A 1 329 ? -2.269 3.446 18.687 1.00 87.62 329 LEU A C 1
ATOM 2423 O O . LEU A 1 329 ? -2.908 3.978 19.592 1.00 87.62 329 LEU A O 1
ATOM 2427 N N . MET A 1 330 ? -2.835 2.605 17.818 1.00 87.94 330 MET A N 1
ATOM 2428 C CA . MET A 1 330 ? -4.241 2.214 17.882 1.00 87.94 330 MET A CA 1
ATOM 2429 C C . MET A 1 330 ? -4.572 1.465 19.177 1.00 87.94 330 MET A C 1
ATOM 2431 O O . MET A 1 330 ? -5.588 1.761 19.805 1.00 87.94 330 MET A O 1
ATOM 2435 N N . ALA A 1 331 ? -3.721 0.532 19.612 1.00 88.25 331 ALA A N 1
ATOM 2436 C CA . ALA A 1 331 ? -3.885 -0.181 20.877 1.00 88.25 331 ALA A CA 1
ATOM 2437 C C . ALA A 1 331 ? -3.842 0.777 22.076 1.00 88.25 331 ALA A C 1
ATOM 2439 O O . ALA A 1 331 ? -4.701 0.702 22.955 1.00 88.25 331 ALA A O 1
ATOM 2440 N N . PHE A 1 332 ? -2.887 1.710 22.077 1.00 85.94 332 PHE A N 1
ATOM 2441 C CA . PHE A 1 332 ? -2.754 2.725 23.119 1.00 85.94 332 PHE A CA 1
ATOM 2442 C C . PHE A 1 332 ? -3.983 3.643 23.180 1.00 85.94 332 PHE A C 1
ATOM 2444 O O . PHE A 1 332 ? -4.590 3.809 24.238 1.00 85.94 332 PHE A O 1
ATOM 2451 N N . ILE A 1 333 ? -4.408 4.188 22.037 1.00 79.12 333 ILE A N 1
ATOM 2452 C CA . ILE A 1 333 ? -5.564 5.090 21.973 1.00 79.12 333 ILE A CA 1
ATOM 2453 C C . ILE A 1 333 ? -6.854 4.354 22.324 1.00 79.12 333 ILE A C 1
ATOM 2455 O O . ILE A 1 333 ? -7.666 4.908 23.056 1.00 79.12 333 ILE A O 1
ATOM 2459 N N . SER A 1 334 ? -7.026 3.103 21.886 1.00 75.38 334 SER A N 1
ATOM 2460 C CA . SER A 1 334 ? -8.200 2.289 22.242 1.00 75.38 334 SER A CA 1
ATOM 2461 C C . SER A 1 334 ? -8.322 2.068 23.755 1.00 75.38 334 SER A C 1
ATOM 2463 O O . SER A 1 334 ? -9.434 1.915 24.254 1.00 75.38 334 SER A O 1
ATOM 2465 N N . HIS A 1 335 ? -7.206 2.096 24.492 1.00 72.88 335 HIS A N 1
ATOM 2466 C CA . HIS A 1 335 ? -7.190 1.981 25.951 1.00 72.88 335 HIS A CA 1
ATOM 2467 C C . HIS A 1 335 ? -7.450 3.320 26.667 1.00 72.88 335 HIS A C 1
ATOM 2469 O O . HIS A 1 335 ? -8.140 3.359 27.682 1.00 72.88 335 HIS A O 1
ATOM 2475 N N . VAL A 1 336 ? -6.934 4.429 26.127 1.00 70.75 336 VAL A N 1
ATOM 2476 C CA . VAL A 1 336 ? -7.006 5.782 26.731 1.00 70.75 336 VAL A CA 1
ATOM 2477 C C . VAL A 1 336 ? -8.237 6.583 26.252 1.00 70.75 336 VAL A C 1
ATOM 2479 O O . VAL A 1 336 ? -8.491 7.708 26.689 1.00 70.75 336 VAL A O 1
ATOM 2482 N N . TYR A 1 337 ? -9.043 5.983 25.374 1.00 57.84 337 TYR A N 1
ATOM 2483 C CA . TYR A 1 337 ? -10.109 6.597 24.578 1.00 57.84 337 TYR A CA 1
ATOM 2484 C C . TYR A 1 337 ? -11.138 7.433 25.364 1.00 57.84 337 TYR A C 1
ATOM 2486 O O . TYR A 1 337 ? -11.676 8.403 24.832 1.00 57.84 337 TYR A O 1
ATOM 2494 N N . THR A 1 338 ? -11.386 7.132 26.641 1.00 52.31 338 THR A N 1
ATOM 2495 C CA . THR A 1 338 ? -12.361 7.875 27.460 1.00 52.31 338 THR A CA 1
ATOM 2496 C C . THR A 1 338 ? -11.898 9.277 27.873 1.00 52.31 338 THR A C 1
ATOM 2498 O O . THR A 1 338 ? -12.720 10.055 28.352 1.00 52.31 338 THR A O 1
ATOM 2501 N N . ARG A 1 339 ? -10.620 9.648 27.676 1.00 51.72 339 ARG A N 1
ATOM 2502 C CA . ARG A 1 339 ? -10.061 10.918 28.189 1.00 51.72 339 ARG A CA 1
ATOM 2503 C C . ARG A 1 339 ? -9.663 11.969 27.150 1.00 51.72 339 ARG A C 1
ATOM 2505 O O . ARG A 1 339 ? -9.302 13.073 27.546 1.00 51.72 339 ARG A O 1
ATOM 2512 N N . ILE A 1 340 ? -9.725 11.685 25.847 1.00 53.59 340 ILE A N 1
ATOM 2513 C CA . ILE A 1 340 ? -9.187 12.594 24.816 1.00 53.59 340 ILE A CA 1
ATOM 2514 C C . ILE A 1 340 ? -10.213 12.776 23.693 1.00 53.59 340 ILE A C 1
ATOM 2516 O O . ILE A 1 340 ? -10.126 12.132 22.652 1.00 53.59 340 ILE A O 1
ATOM 2520 N N . ARG A 1 341 ? -11.218 13.638 23.909 1.00 47.62 341 ARG A N 1
ATOM 2521 C CA . ARG A 1 341 ? -12.299 13.875 22.928 1.00 47.62 341 ARG A CA 1
ATOM 2522 C C . ARG A 1 341 ? -12.309 15.223 22.202 1.00 47.62 341 ARG A C 1
ATOM 2524 O O . ARG A 1 341 ? -13.161 15.398 21.344 1.00 47.62 341 ARG A O 1
ATOM 2531 N N . HIS A 1 342 ? -11.367 16.142 22.425 1.00 51.03 342 HIS A N 1
ATOM 2532 C CA . HIS A 1 342 ? -11.414 17.449 21.746 1.00 51.03 342 HIS A CA 1
ATOM 2533 C C . HIS A 1 342 ? -10.026 18.030 21.453 1.00 51.03 342 HIS A C 1
ATOM 2535 O O . HIS A 1 342 ? -9.440 18.701 22.295 1.00 51.03 342 HIS A O 1
ATOM 2541 N N . LEU A 1 343 ? -9.502 17.813 20.240 1.00 52.03 343 LEU A N 1
ATOM 2542 C CA . LEU A 1 343 ? -8.343 18.552 19.721 1.00 52.03 343 LEU A CA 1
ATOM 2543 C C . LEU A 1 343 ? -8.554 18.923 18.247 1.00 52.03 343 LEU A C 1
ATOM 2545 O O . LEU A 1 343 ? -7.950 18.345 17.343 1.00 52.03 343 LEU A O 1
ATOM 2549 N N . ASP A 1 344 ? -9.353 19.964 18.005 1.00 55.66 344 ASP A N 1
ATOM 2550 C CA . ASP A 1 344 ? -9.532 20.566 16.672 1.00 55.66 344 ASP A CA 1
ATOM 2551 C C . ASP A 1 344 ? -8.214 21.075 16.051 1.00 55.66 344 ASP A C 1
ATOM 2553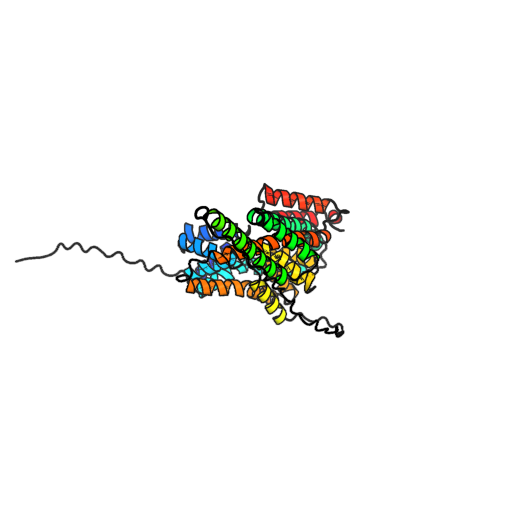 O O . ASP A 1 344 ? -8.131 21.300 14.847 1.00 55.66 344 ASP A O 1
ATOM 2557 N N . LYS A 1 345 ? -7.145 21.216 16.850 1.00 55.44 345 LYS A N 1
ATOM 2558 C CA . LYS A 1 345 ? -5.817 21.668 16.400 1.00 55.44 345 LYS A CA 1
ATOM 2559 C C . LYS A 1 345 ? -5.028 20.618 15.599 1.00 55.44 345 LYS A C 1
ATOM 2561 O O . LYS A 1 345 ? -4.190 21.005 14.792 1.00 55.44 345 LYS A O 1
ATOM 2566 N N . VAL A 1 346 ? -5.297 19.316 15.762 1.00 56.94 346 VAL A N 1
ATOM 2567 C CA . VAL A 1 346 ? -4.562 18.241 15.050 1.00 56.94 346 VAL A CA 1
ATOM 2568 C C . VAL A 1 346 ? -5.039 18.089 13.600 1.00 56.94 346 VAL A C 1
ATOM 2570 O O . VAL A 1 346 ? -4.252 17.779 12.707 1.00 56.94 346 VAL A O 1
ATOM 2573 N N . ARG A 1 347 ? -6.321 18.367 13.337 1.00 59.47 347 ARG A N 1
ATOM 2574 C CA . ARG A 1 347 ? -6.949 18.181 12.020 1.00 59.47 347 ARG A CA 1
ATOM 2575 C C . ARG A 1 347 ? -6.337 19.065 10.928 1.00 59.47 347 ARG A C 1
ATOM 2577 O O . ARG A 1 347 ? -6.226 18.633 9.785 1.00 59.47 347 ARG A O 1
ATOM 2584 N N . ASP A 1 348 ? -5.913 20.275 11.279 1.00 60.47 348 ASP A N 1
ATOM 2585 C CA . ASP A 1 348 ? -5.473 21.268 10.293 1.00 60.47 348 ASP A CA 1
ATOM 2586 C C . ASP A 1 348 ? -3.990 21.124 9.914 1.00 60.47 348 ASP A C 1
ATOM 2588 O O . ASP A 1 348 ? -3.628 21.350 8.759 1.00 60.47 348 ASP A O 1
ATOM 2592 N N . ALA A 1 349 ? -3.143 20.636 10.828 1.00 62.88 349 ALA A N 1
ATOM 2593 C CA . ALA A 1 349 ? -1.776 20.221 10.493 1.00 62.88 349 ALA A CA 1
ATOM 2594 C C . ALA A 1 349 ? -1.782 19.046 9.495 1.00 62.88 349 ALA A C 1
ATOM 2596 O O . ALA A 1 349 ? -1.033 19.043 8.517 1.00 62.88 349 ALA A O 1
ATOM 2597 N N . LEU A 1 350 ? -2.698 18.088 9.684 1.00 63.22 350 LEU A N 1
ATOM 2598 C CA . LEU A 1 350 ? -2.889 16.956 8.772 1.00 63.22 350 LEU A CA 1
ATOM 2599 C C . LEU A 1 350 ? -3.391 17.387 7.382 1.00 63.22 350 LEU A C 1
ATOM 2601 O O . LEU A 1 350 ? -3.061 16.740 6.384 1.00 63.22 350 LEU A O 1
ATOM 2605 N N . ALA A 1 351 ? -4.145 18.488 7.289 1.00 66.06 351 ALA A N 1
ATOM 2606 C CA . ALA A 1 351 ? -4.620 19.021 6.012 1.00 66.06 351 ALA A CA 1
ATOM 2607 C C . ALA A 1 351 ? -3.473 19.587 5.151 1.00 66.06 351 ALA A C 1
ATOM 2609 O O . ALA A 1 351 ? -3.424 19.312 3.951 1.00 66.06 351 ALA A O 1
ATOM 2610 N N . GLY A 1 352 ? -2.526 20.316 5.756 1.00 70.38 352 GLY A N 1
ATOM 2611 C CA . GLY A 1 352 ? -1.335 20.827 5.062 1.00 70.38 352 GLY A CA 1
ATOM 2612 C C . GLY A 1 352 ? -0.431 19.704 4.547 1.00 70.38 352 GLY A C 1
ATOM 2613 O O . GLY A 1 352 ? -0.038 19.708 3.380 1.00 70.38 352 GLY A O 1
ATOM 2614 N N . ILE A 1 353 ? -0.188 18.692 5.387 1.00 75.38 353 ILE A N 1
ATOM 2615 C CA . ILE A 1 353 ? 0.573 17.484 5.023 1.00 75.38 353 ILE A CA 1
ATOM 2616 C C . ILE A 1 353 ? -0.083 16.770 3.833 1.00 75.38 353 ILE A C 1
ATOM 2618 O O . ILE A 1 353 ? 0.583 16.444 2.851 1.00 75.38 353 ILE A O 1
ATOM 2622 N N . SER A 1 354 ? -1.406 16.595 3.879 1.00 74.62 354 SER A N 1
ATOM 2623 C CA . SER A 1 354 ? -2.159 15.936 2.808 1.00 74.62 354 SER A CA 1
ATOM 2624 C C . SER A 1 354 ? -2.036 16.668 1.464 1.00 74.62 354 SER A C 1
ATOM 2626 O O . SER A 1 354 ? -2.032 16.014 0.425 1.00 74.62 354 SER A O 1
ATOM 2628 N N . ALA A 1 355 ? -1.935 18.004 1.457 1.00 81.94 355 ALA A N 1
ATOM 2629 C CA . ALA A 1 355 ? -1.822 18.789 0.226 1.00 81.94 355 ALA A CA 1
ATOM 2630 C C . ALA A 1 355 ? -0.466 18.577 -0.464 1.00 81.94 355 ALA A C 1
ATOM 2632 O O . ALA A 1 355 ? -0.424 18.344 -1.670 1.00 81.94 355 ALA A O 1
ATOM 2633 N N . VAL A 1 356 ? 0.624 18.578 0.310 1.00 83.25 356 VAL A N 1
ATOM 2634 C CA . VAL A 1 356 ? 1.972 18.270 -0.196 1.00 83.25 356 VAL A CA 1
ATOM 2635 C C . VAL A 1 356 ? 2.038 16.844 -0.736 1.00 83.25 356 VAL A C 1
ATOM 2637 O O . VAL A 1 356 ? 2.545 16.635 -1.836 1.00 83.25 356 VAL A O 1
ATOM 2640 N N . ILE A 1 357 ? 1.449 15.876 -0.025 1.00 81.44 357 ILE A N 1
ATOM 2641 C CA . ILE A 1 357 ? 1.414 14.476 -0.468 1.00 81.44 357 ILE A CA 1
ATOM 2642 C C . ILE A 1 357 ? 0.741 14.329 -1.837 1.00 81.44 357 ILE A C 1
ATOM 2644 O O . ILE A 1 357 ? 1.230 13.562 -2.657 1.00 81.44 357 ILE A O 1
ATOM 2648 N N . VAL A 1 358 ? -0.338 15.069 -2.128 1.00 85.69 358 VAL A N 1
ATOM 2649 C CA . VAL A 1 358 ? -0.968 15.035 -3.466 1.00 85.69 358 VAL A CA 1
ATOM 2650 C C . VAL A 1 358 ? 0.042 15.390 -4.557 1.00 85.69 358 VAL A C 1
ATOM 2652 O O . VAL A 1 358 ? 0.119 14.694 -5.568 1.00 85.69 358 VAL A O 1
ATOM 2655 N N . GLY A 1 359 ? 0.836 16.440 -4.334 1.00 85.88 359 GLY A N 1
ATOM 2656 C CA . GLY A 1 359 ? 1.905 16.836 -5.245 1.00 85.88 359 GLY A CA 1
ATOM 2657 C C . GLY A 1 359 ? 2.978 15.762 -5.400 1.00 85.88 359 GLY A C 1
ATOM 2658 O O . GLY A 1 359 ? 3.402 15.478 -6.516 1.00 85.88 359 GLY A O 1
ATOM 2659 N N . MET A 1 360 ? 3.357 15.110 -4.299 1.00 86.06 360 MET A N 1
ATOM 2660 C CA . MET A 1 360 ? 4.322 14.010 -4.331 1.00 86.06 360 MET A CA 1
ATOM 2661 C C . MET A 1 360 ? 3.807 12.802 -5.114 1.00 86.06 360 MET A C 1
ATOM 2663 O O . MET A 1 360 ? 4.533 12.281 -5.947 1.00 86.06 360 MET A O 1
ATOM 2667 N N . ILE A 1 361 ? 2.547 12.388 -4.915 1.00 86.12 361 ILE A N 1
ATOM 2668 C CA . ILE A 1 361 ? 1.945 11.283 -5.683 1.00 86.12 361 ILE A CA 1
ATOM 2669 C C . ILE A 1 361 ? 1.992 11.596 -7.187 1.00 86.12 361 ILE A C 1
ATOM 2671 O O . ILE A 1 361 ? 2.336 10.723 -7.983 1.00 86.12 361 ILE A O 1
ATOM 2675 N N . LEU A 1 362 ? 1.668 12.835 -7.581 1.00 90.25 362 LEU A N 1
ATOM 2676 C CA . LEU A 1 362 ? 1.743 13.258 -8.985 1.00 90.25 362 LEU A CA 1
ATOM 2677 C C . LEU A 1 362 ? 3.175 13.242 -9.517 1.00 90.25 362 LEU A C 1
ATOM 2679 O O . LEU A 1 362 ? 3.398 12.729 -10.609 1.00 90.25 362 LEU A O 1
ATOM 2683 N N . ALA A 1 363 ? 4.137 13.769 -8.760 1.00 87.94 363 ALA A N 1
ATOM 2684 C CA . ALA A 1 363 ? 5.537 13.767 -9.166 1.00 87.94 363 ALA A CA 1
ATOM 2685 C C . ALA A 1 363 ? 6.085 12.342 -9.317 1.00 87.94 363 ALA A C 1
ATOM 2687 O O . ALA A 1 363 ? 6.672 12.040 -10.352 1.00 87.94 363 ALA A O 1
ATOM 2688 N N . SER A 1 364 ? 5.798 11.444 -8.368 1.00 85.19 364 SER A N 1
ATOM 2689 C CA . SER A 1 364 ? 6.160 10.026 -8.471 1.00 85.19 364 SER A CA 1
ATOM 2690 C C . SER A 1 364 ? 5.545 9.367 -9.709 1.00 85.19 364 SER A C 1
ATOM 2692 O O . SER A 1 364 ? 6.212 8.589 -10.381 1.00 85.19 364 SER A O 1
ATOM 2694 N N . ALA A 1 365 ? 4.289 9.678 -10.057 1.00 88.94 365 ALA A N 1
ATOM 2695 C CA . ALA A 1 365 ? 3.674 9.153 -11.280 1.00 88.94 365 ALA A CA 1
ATOM 2696 C C . ALA A 1 365 ? 4.411 9.625 -12.545 1.00 88.94 365 ALA A C 1
ATOM 2698 O O . ALA A 1 365 ? 4.600 8.838 -13.468 1.00 88.94 365 ALA A O 1
ATOM 2699 N N . VAL A 1 366 ? 4.841 10.891 -12.580 1.00 90.00 366 VAL A N 1
ATOM 2700 C CA . VAL A 1 366 ? 5.595 11.465 -13.706 1.00 90.00 366 VAL A CA 1
ATOM 2701 C C . VAL A 1 366 ? 7.002 10.866 -13.804 1.00 90.00 366 VAL A C 1
ATOM 2703 O O . VAL A 1 366 ? 7.434 10.539 -14.904 1.00 90.00 366 VAL A O 1
ATOM 2706 N N . GLU A 1 367 ? 7.693 10.676 -12.679 1.00 87.44 367 GLU A N 1
ATOM 2707 C CA . GLU A 1 367 ? 9.039 10.079 -12.613 1.00 87.44 367 GLU A CA 1
ATOM 2708 C C . GLU A 1 367 ? 9.033 8.596 -13.028 1.00 87.44 367 GLU A C 1
ATOM 2710 O O . GLU A 1 367 ? 9.918 8.131 -13.747 1.00 87.44 367 GLU A O 1
ATOM 2715 N N . LEU A 1 368 ? 7.990 7.854 -12.639 1.00 87.19 368 LEU A N 1
ATOM 2716 C CA . LEU A 1 368 ? 7.841 6.438 -12.977 1.00 87.19 368 LEU A CA 1
ATOM 2717 C C . LEU A 1 368 ? 7.314 6.199 -14.401 1.00 87.19 368 LEU A C 1
ATOM 2719 O O . LEU A 1 368 ? 7.567 5.134 -14.965 1.00 87.19 368 LEU A O 1
ATOM 2723 N N . ALA A 1 369 ? 6.588 7.151 -15.001 1.00 88.25 369 ALA A N 1
ATOM 2724 C CA . ALA A 1 369 ? 5.927 6.946 -16.292 1.00 88.25 369 ALA A CA 1
ATOM 2725 C C . ALA A 1 369 ? 6.875 6.464 -17.413 1.00 88.25 369 ALA A C 1
ATOM 2727 O O . ALA A 1 369 ? 6.554 5.445 -18.031 1.00 88.25 369 ALA A O 1
ATOM 2728 N N . PRO A 1 370 ? 8.061 7.062 -17.639 1.00 86.69 370 PRO A N 1
ATOM 2729 C CA . PRO A 1 370 ? 8.986 6.600 -18.678 1.00 86.69 370 PRO A CA 1
ATOM 2730 C C . PRO A 1 370 ? 9.440 5.140 -18.521 1.00 86.69 370 PRO A C 1
ATOM 2732 O O . PRO A 1 370 ? 9.765 4.489 -19.509 1.00 86.69 370 PRO A O 1
ATOM 2735 N N . HIS A 1 371 ? 9.420 4.610 -17.295 1.00 86.00 371 HIS A N 1
ATOM 2736 C CA . HIS A 1 371 ? 9.856 3.251 -16.953 1.00 86.00 371 HIS A CA 1
ATOM 2737 C C . HIS A 1 371 ? 8.714 2.222 -16.968 1.00 86.00 371 HIS A C 1
ATOM 2739 O O . HIS A 1 371 ? 8.925 1.050 -16.668 1.00 86.00 371 HIS A O 1
ATOM 2745 N N . SER A 1 372 ? 7.501 2.656 -17.321 1.00 80.62 372 SER A N 1
ATOM 2746 C CA . SER A 1 372 ? 6.266 1.864 -17.272 1.00 80.62 372 SER A CA 1
ATOM 2747 C C . SER A 1 372 ? 5.735 1.476 -18.658 1.00 80.62 372 SER A C 1
ATOM 2749 O O . SER A 1 372 ? 4.530 1.350 -18.838 1.00 80.62 372 SER A O 1
ATOM 2751 N N . SER A 1 373 ? 6.604 1.371 -19.670 1.00 79.44 373 SER A N 1
ATOM 2752 C CA . SER A 1 373 ? 6.217 1.217 -21.088 1.00 79.44 373 SER A CA 1
ATOM 2753 C C . SER A 1 373 ? 5.371 2.378 -21.647 1.00 79.44 373 SER A C 1
ATOM 2755 O O . SER A 1 373 ? 4.791 2.277 -22.730 1.00 79.44 373 SER A O 1
ATOM 2757 N N . ILE A 1 374 ? 5.322 3.517 -20.947 1.00 75.50 374 ILE A N 1
ATOM 2758 C CA . ILE A 1 374 ? 4.779 4.775 -21.463 1.00 75.50 374 ILE A CA 1
ATOM 2759 C C . ILE A 1 374 ? 5.932 5.547 -22.102 1.00 75.50 374 ILE A C 1
ATOM 2761 O O . ILE A 1 374 ? 6.757 6.152 -21.423 1.00 75.50 374 ILE A O 1
ATOM 2765 N N . SER A 1 375 ? 5.977 5.545 -23.430 1.00 73.38 375 SER A N 1
ATOM 2766 C CA . SER A 1 375 ? 6.978 6.283 -24.198 1.00 73.38 375 SER A CA 1
ATOM 2767 C C . SER A 1 375 ? 6.317 7.004 -25.362 1.00 73.38 375 SER A C 1
ATOM 2769 O O . SER A 1 375 ? 5.370 6.497 -25.959 1.00 73.38 375 SER A O 1
ATOM 2771 N N . LEU A 1 376 ? 6.858 8.164 -25.746 1.00 64.50 376 LEU A N 1
ATOM 2772 C CA . LEU A 1 376 ? 6.438 8.880 -26.959 1.00 64.50 376 LEU A CA 1
ATOM 2773 C C . LEU A 1 376 ? 6.598 8.019 -28.224 1.00 64.50 376 LEU A C 1
ATOM 2775 O O . LEU A 1 376 ? 5.891 8.229 -29.203 1.00 64.50 376 LEU A O 1
ATOM 2779 N N . LYS A 1 377 ? 7.502 7.031 -28.189 1.00 65.00 377 LYS A N 1
ATOM 2780 C CA . LYS A 1 377 ? 7.708 6.064 -29.275 1.00 65.00 377 LYS A CA 1
ATOM 2781 C C . LYS A 1 377 ? 6.649 4.951 -29.302 1.00 65.00 377 LYS A C 1
ATOM 2783 O O . LYS A 1 377 ? 6.419 4.371 -30.355 1.00 65.00 377 LYS A O 1
ATOM 2788 N N . HIS A 1 378 ? 5.983 4.690 -28.174 1.00 70.75 378 HIS A N 1
ATOM 2789 C CA . HIS A 1 378 ? 4.982 3.633 -28.006 1.00 70.75 378 HIS A CA 1
ATOM 2790 C C . HIS A 1 378 ? 3.663 4.241 -27.496 1.00 70.75 378 HIS A C 1
ATOM 2792 O O . HIS A 1 378 ? 3.363 4.182 -26.298 1.00 70.75 378 HIS A O 1
ATOM 2798 N N . PRO A 1 379 ? 2.836 4.826 -28.388 1.00 80.06 379 PRO A N 1
ATOM 2799 C CA . PRO A 1 379 ? 1.624 5.547 -27.991 1.00 80.06 379 PRO A CA 1
ATOM 2800 C C . PRO A 1 379 ? 0.589 4.647 -27.309 1.00 80.06 379 PRO A C 1
ATOM 2802 O O . PRO A 1 379 ? -0.270 5.139 -26.581 1.00 80.06 379 PRO A O 1
ATOM 2805 N N . PHE A 1 380 ? 0.674 3.329 -27.497 1.00 83.88 380 PHE A N 1
ATOM 2806 C CA . PHE A 1 380 ? -0.256 2.384 -26.896 1.00 83.88 380 PHE A CA 1
ATOM 2807 C C . PHE A 1 380 ? -0.186 2.373 -25.364 1.00 83.88 380 PHE A C 1
ATOM 2809 O O . PHE A 1 380 ? -1.229 2.305 -24.721 1.00 83.88 380 PHE A O 1
ATOM 2816 N N . GLY A 1 381 ? 1.004 2.538 -24.769 1.00 85.00 381 GLY A N 1
ATOM 2817 C CA . GLY A 1 381 ? 1.141 2.694 -23.318 1.00 85.00 381 GLY A CA 1
ATOM 2818 C C . GLY A 1 381 ? 0.421 3.947 -22.809 1.00 85.00 381 GLY A C 1
ATOM 2819 O O . GLY A 1 381 ? -0.312 3.887 -21.824 1.00 85.00 381 GLY A O 1
ATOM 2820 N N . ILE A 1 382 ? 0.532 5.067 -23.535 1.00 88.50 382 ILE A N 1
ATOM 2821 C CA . ILE A 1 382 ? -0.183 6.316 -23.216 1.00 88.50 382 ILE A CA 1
ATOM 2822 C C . ILE A 1 382 ? -1.699 6.107 -23.314 1.00 88.50 382 ILE A C 1
ATOM 2824 O O . ILE A 1 382 ? -2.436 6.501 -22.409 1.00 88.50 382 ILE A O 1
ATOM 2828 N N . VAL A 1 383 ? -2.174 5.460 -24.383 1.00 90.81 383 VAL A N 1
ATOM 2829 C CA . VAL A 1 383 ? -3.601 5.155 -24.573 1.00 90.81 383 VAL A CA 1
ATOM 2830 C C . VAL A 1 383 ? -4.110 4.229 -23.468 1.00 90.81 383 VAL A C 1
ATOM 2832 O O . VAL A 1 383 ? -5.176 4.484 -22.908 1.00 90.81 383 VAL A O 1
ATOM 2835 N N . LEU A 1 384 ? -3.354 3.194 -23.097 1.00 91.19 384 LEU A N 1
ATOM 2836 C CA . LEU A 1 384 ? -3.728 2.274 -22.024 1.00 91.19 384 LEU A CA 1
ATOM 2837 C C . LEU A 1 384 ? -3.790 2.982 -20.664 1.00 91.19 384 LEU A C 1
ATOM 2839 O O . LEU A 1 384 ? -4.750 2.790 -19.918 1.00 91.19 384 LEU A O 1
ATOM 2843 N N . ALA A 1 385 ? -2.817 3.843 -20.354 1.00 91.50 385 ALA A N 1
ATOM 2844 C CA . ALA A 1 385 ? -2.833 4.647 -19.135 1.00 91.50 385 ALA A CA 1
ATOM 2845 C C . ALA A 1 385 ? -4.030 5.614 -19.113 1.00 91.50 385 ALA A C 1
ATOM 2847 O O . ALA A 1 385 ? -4.763 5.674 -18.126 1.00 91.50 385 ALA A O 1
ATOM 2848 N N . ALA A 1 386 ? -4.282 6.330 -20.213 1.00 92.62 386 ALA A N 1
ATOM 2849 C CA . ALA A 1 386 ? -5.382 7.288 -20.317 1.00 92.62 386 ALA A CA 1
ATOM 2850 C C . ALA A 1 386 ? -6.761 6.613 -20.233 1.00 92.62 386 ALA A C 1
ATOM 2852 O O . ALA A 1 386 ? -7.642 7.089 -19.514 1.00 92.62 386 ALA A O 1
ATOM 2853 N N . THR A 1 387 ? -6.949 5.484 -20.921 1.00 93.56 387 THR A N 1
ATOM 2854 C CA . THR A 1 387 ? -8.194 4.698 -20.864 1.00 93.56 387 THR A CA 1
ATOM 2855 C C . THR A 1 387 ? -8.405 4.096 -19.478 1.00 93.56 387 THR A C 1
ATOM 2857 O O . THR A 1 387 ? -9.498 4.218 -18.925 1.00 93.56 387 THR A O 1
ATOM 2860 N N . SER A 1 388 ? -7.362 3.536 -18.860 1.00 93.00 388 SER A N 1
ATOM 2861 C CA . SER A 1 388 ? -7.429 3.035 -17.481 1.00 93.00 388 SER A CA 1
ATOM 2862 C C . SER A 1 388 ? -7.803 4.147 -16.503 1.00 93.00 388 SER A C 1
ATOM 2864 O O . SER A 1 388 ? -8.701 3.966 -15.681 1.00 93.00 388 SER A O 1
ATOM 2866 N N . LEU A 1 389 ? -7.187 5.327 -16.629 1.00 93.62 389 LEU A N 1
ATOM 2867 C CA . LEU A 1 389 ? -7.504 6.492 -15.803 1.00 93.62 389 LEU A CA 1
ATOM 2868 C C . LEU A 1 389 ? -8.957 6.945 -16.000 1.00 93.62 389 LEU A C 1
ATOM 2870 O O . LEU A 1 389 ? -9.651 7.241 -15.026 1.00 93.62 389 LEU A O 1
ATOM 2874 N N . TYR A 1 390 ? -9.444 6.947 -17.242 1.00 94.44 390 TYR A N 1
ATOM 2875 C CA . TYR A 1 390 ? -10.839 7.251 -17.555 1.00 94.44 390 TYR A CA 1
ATOM 2876 C C . TYR A 1 390 ? -11.806 6.273 -16.871 1.00 94.44 390 TYR A C 1
ATOM 2878 O O . TYR A 1 390 ? -12.750 6.711 -16.208 1.00 94.44 390 TYR A O 1
ATOM 2886 N N . PHE A 1 391 ? -11.567 4.960 -16.966 1.00 93.25 391 PHE A N 1
ATOM 2887 C CA . PHE A 1 391 ? -12.422 3.952 -16.326 1.00 93.25 391 PHE A CA 1
ATOM 2888 C C . PHE A 1 391 ? -12.359 4.007 -14.794 1.00 93.25 391 PHE A C 1
ATOM 2890 O O . PHE A 1 391 ? -13.396 3.848 -14.138 1.00 93.25 391 PHE A O 1
ATOM 2897 N N . LEU A 1 392 ? -11.189 4.296 -14.215 1.00 89.62 392 LEU A N 1
ATOM 2898 C CA . LEU A 1 392 ? -11.027 4.511 -12.773 1.00 89.62 392 LEU A CA 1
ATOM 2899 C C . LEU A 1 392 ? -11.844 5.715 -12.290 1.00 89.62 392 LEU A C 1
ATOM 2901 O O . LEU A 1 392 ? -12.619 5.598 -11.342 1.00 89.62 392 LEU A O 1
ATOM 2905 N N . GLU A 1 393 ? -11.731 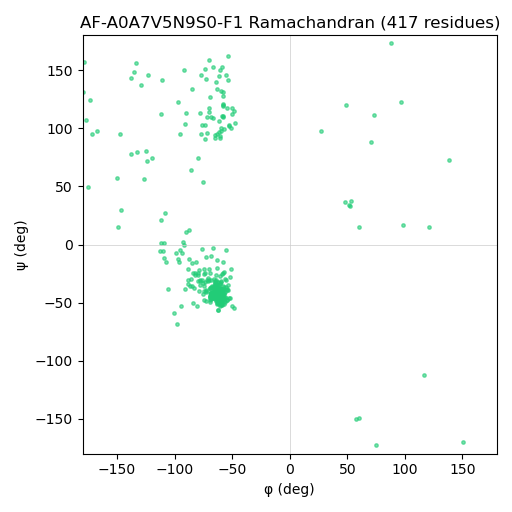6.864 -12.957 1.00 90.00 393 GLU A N 1
ATOM 2906 C CA . GLU A 1 393 ? -12.376 8.098 -12.497 1.00 90.00 393 GLU A CA 1
ATOM 2907 C C . GLU A 1 393 ? -13.872 8.154 -12.832 1.00 90.00 393 GLU A C 1
ATOM 2909 O O . GLU A 1 393 ? -14.674 8.627 -12.019 1.00 90.00 393 GLU A O 1
ATOM 2914 N N . ARG A 1 394 ? -14.272 7.693 -14.025 1.00 90.19 394 ARG A N 1
ATOM 2915 C CA . ARG A 1 394 ? -15.653 7.838 -14.512 1.00 90.19 394 ARG A CA 1
ATOM 2916 C C . ARG A 1 394 ? -16.541 6.660 -14.153 1.00 90.19 394 ARG A C 1
ATOM 2918 O O . ARG A 1 394 ? -17.718 6.871 -13.868 1.00 90.19 394 ARG A O 1
ATOM 2925 N N . HIS A 1 395 ? -16.016 5.440 -14.202 1.00 87.38 395 HIS A N 1
ATOM 2926 C CA . HIS A 1 395 ? -16.796 4.224 -13.954 1.00 87.38 395 HIS A CA 1
ATOM 2927 C C . HIS A 1 395 ? -16.430 3.533 -12.640 1.00 87.38 395 HIS A C 1
ATOM 2929 O O . HIS A 1 395 ? -17.119 2.590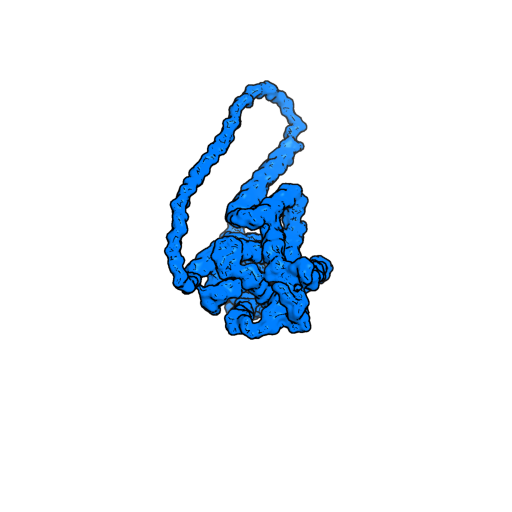 -12.256 1.00 87.38 395 HIS A O 1
ATOM 2935 N N . LYS A 1 396 ? -15.400 4.012 -11.924 1.00 83.69 396 LYS A N 1
ATOM 2936 C CA . LYS A 1 396 ? -14.940 3.445 -10.645 1.00 83.69 396 LYS A CA 1
ATOM 2937 C C . LYS A 1 396 ? -14.655 1.946 -10.751 1.00 83.69 396 LYS A C 1
ATOM 2939 O O . LYS A 1 396 ? -14.967 1.182 -9.838 1.00 83.69 396 LYS A O 1
ATOM 2944 N N . TRP A 1 397 ? -14.098 1.530 -11.890 1.00 85.50 397 TRP A N 1
ATOM 2945 C CA . TRP A 1 397 ? -13.724 0.138 -12.114 1.00 85.50 397 TRP A CA 1
ATOM 2946 C C . TRP A 1 397 ? -12.692 -0.317 -11.088 1.00 85.50 397 TRP A C 1
ATOM 2948 O O . TRP A 1 397 ? -11.883 0.466 -10.591 1.00 85.50 397 TRP A O 1
ATOM 2958 N N . HIS A 1 398 ? -12.726 -1.608 -10.770 1.00 83.44 398 HIS A N 1
ATOM 2959 C CA . HIS A 1 398 ? -11.817 -2.170 -9.790 1.00 83.44 398 HIS A CA 1
ATOM 2960 C C . HIS A 1 398 ? -10.370 -2.179 -10.336 1.00 83.44 398 HIS A C 1
ATOM 2962 O O . HIS A 1 398 ? -10.150 -2.755 -11.405 1.00 83.44 398 HIS A O 1
ATOM 2968 N N . PRO A 1 399 ? -9.367 -1.628 -9.615 1.00 85.81 399 PRO A N 1
ATOM 2969 C CA . PRO A 1 399 ? -7.983 -1.551 -10.096 1.00 85.81 399 PRO A CA 1
ATOM 2970 C C . PRO A 1 399 ? -7.394 -2.898 -10.531 1.00 85.81 399 PRO A C 1
ATOM 2972 O O . PRO A 1 399 ? -6.723 -2.967 -11.553 1.00 85.81 399 PRO A O 1
ATOM 2975 N N . ALA A 1 400 ? -7.705 -3.984 -9.811 1.00 85.88 400 ALA A N 1
ATOM 2976 C CA . ALA A 1 400 ? -7.233 -5.324 -10.170 1.00 85.88 400 ALA A CA 1
ATOM 2977 C C . ALA A 1 400 ? -7.777 -5.823 -11.523 1.00 85.88 400 ALA A C 1
ATOM 2979 O O . ALA A 1 400 ? -7.075 -6.551 -12.211 1.00 85.88 400 ALA A O 1
ATOM 2980 N N . ILE A 1 401 ? -8.990 -5.417 -11.934 1.00 89.31 401 ILE A N 1
ATOM 2981 C CA . ILE A 1 401 ? -9.549 -5.801 -13.245 1.00 89.31 401 ILE A CA 1
ATOM 2982 C C . ILE A 1 401 ? -8.768 -5.103 -14.356 1.00 89.31 401 ILE A C 1
ATOM 2984 O O . ILE A 1 401 ? -8.395 -5.735 -15.338 1.00 89.31 401 ILE A O 1
ATOM 2988 N N . LEU A 1 402 ? -8.490 -3.810 -14.182 1.00 91.06 402 LEU A N 1
ATOM 2989 C CA . LEU A 1 402 ? -7.700 -3.044 -15.143 1.00 91.06 402 LEU A CA 1
ATOM 2990 C C . LEU A 1 402 ? -6.259 -3.556 -15.211 1.00 91.06 402 LEU A C 1
ATOM 2992 O O . LEU A 1 402 ? -5.714 -3.668 -16.302 1.00 91.06 402 LEU A O 1
ATOM 2996 N N . LEU A 1 403 ? -5.660 -3.921 -14.072 1.00 89.50 403 LEU A N 1
ATOM 2997 C CA . LEU A 1 403 ? -4.324 -4.520 -14.035 1.00 89.50 403 LEU A CA 1
ATOM 2998 C C . LEU A 1 403 ? -4.294 -5.885 -14.717 1.00 89.50 403 LEU A C 1
ATOM 3000 O O . LEU A 1 403 ? -3.390 -6.137 -15.502 1.00 89.50 403 LEU A O 1
ATOM 3004 N N . ALA A 1 404 ? -5.286 -6.742 -14.466 1.00 90.69 404 ALA A N 1
ATOM 3005 C CA . ALA A 1 404 ? -5.399 -8.027 -15.149 1.00 90.69 404 ALA A CA 1
ATOM 3006 C C . ALA A 1 404 ? -5.583 -7.840 -16.663 1.00 90.69 404 ALA A C 1
ATOM 3008 O O . ALA A 1 404 ? -4.935 -8.527 -17.445 1.00 90.69 404 ALA A O 1
ATOM 3009 N N . ALA A 1 405 ? -6.408 -6.878 -17.087 1.00 91.75 405 ALA A N 1
ATOM 3010 C CA . ALA A 1 405 ? -6.589 -6.550 -18.499 1.00 91.75 405 ALA A CA 1
ATOM 3011 C C . ALA A 1 405 ? -5.296 -6.020 -19.138 1.00 91.75 405 ALA A C 1
ATOM 3013 O O . ALA A 1 405 ? -4.919 -6.483 -20.210 1.00 91.75 405 ALA A O 1
ATOM 3014 N N . GLY A 1 406 ? -4.591 -5.103 -18.469 1.00 90.75 406 GLY A N 1
ATOM 3015 C CA . GLY A 1 406 ? -3.289 -4.602 -18.911 1.00 90.75 406 GLY A CA 1
ATOM 3016 C C . GLY A 1 406 ? -2.260 -5.722 -19.027 1.00 90.75 406 GLY A C 1
ATOM 3017 O O . GLY A 1 406 ? -1.611 -5.847 -20.059 1.00 90.75 406 GLY A O 1
ATOM 3018 N N . ALA A 1 407 ? -2.184 -6.598 -18.024 1.00 89.62 407 ALA A N 1
ATOM 3019 C CA . ALA A 1 407 ? -1.295 -7.752 -18.039 1.00 89.62 407 ALA A CA 1
ATOM 3020 C C . ALA A 1 407 ? -1.597 -8.713 -19.196 1.00 89.62 407 ALA A C 1
ATOM 3022 O O . ALA A 1 407 ? -0.686 -9.111 -19.916 1.00 89.62 407 ALA A O 1
ATOM 3023 N N . LEU A 1 408 ? -2.872 -9.029 -19.439 1.00 91.12 408 LEU A N 1
ATOM 3024 C CA . LEU A 1 408 ? -3.277 -9.863 -20.573 1.00 91.12 408 LEU A CA 1
ATOM 3025 C C . LEU A 1 408 ? -2.928 -9.204 -21.914 1.00 91.12 408 LEU A C 1
ATOM 3027 O O . LEU A 1 408 ? -2.378 -9.859 -22.800 1.00 91.12 408 LEU A O 1
ATOM 3031 N N . LEU A 1 409 ? -3.198 -7.905 -22.068 1.00 89.94 409 LEU A N 1
ATOM 3032 C CA . LEU A 1 409 ? -2.817 -7.163 -23.272 1.00 89.94 409 LEU A CA 1
ATOM 3033 C C . LEU A 1 409 ? -1.303 -7.194 -23.489 1.00 89.94 409 LEU A C 1
ATOM 3035 O O . LEU A 1 409 ? -0.868 -7.399 -24.617 1.00 89.94 409 LEU A O 1
ATOM 3039 N N . GLY A 1 410 ? -0.520 -7.065 -22.419 1.00 86.81 410 GLY A N 1
ATOM 3040 C CA . GLY A 1 410 ? 0.927 -7.234 -22.445 1.00 86.81 410 GLY A CA 1
ATOM 3041 C C . GLY A 1 410 ? 1.339 -8.604 -22.982 1.00 86.81 410 GLY A C 1
ATOM 3042 O O . GLY A 1 410 ? 2.091 -8.676 -23.949 1.00 86.81 410 GLY A O 1
ATOM 3043 N N . THR A 1 411 ? 0.769 -9.689 -22.441 1.00 87.38 411 THR A N 1
ATOM 3044 C CA . THR A 1 411 ? 1.092 -11.058 -22.883 1.00 87.38 411 THR A CA 1
ATOM 3045 C C . THR A 1 411 ? 0.701 -11.358 -24.327 1.00 87.38 411 THR A C 1
ATOM 3047 O O . THR A 1 411 ? 1.401 -12.110 -25.000 1.00 87.38 411 THR A O 1
ATOM 3050 N N . PHE A 1 412 ? -0.419 -10.810 -24.807 1.00 87.00 412 PHE A N 1
ATOM 3051 C CA . PHE A 1 412 ? -0.919 -11.083 -26.159 1.00 87.00 412 PHE A CA 1
ATOM 3052 C C . PHE A 1 412 ? -0.349 -10.130 -27.218 1.00 87.00 412 PHE A C 1
ATOM 3054 O O . PHE A 1 412 ? -0.344 -10.473 -28.399 1.00 87.00 412 PHE A O 1
ATOM 3061 N N . LEU A 1 413 ? 0.141 -8.952 -26.817 1.00 85.38 413 LEU A N 1
ATOM 3062 C CA . LEU A 1 413 ? 0.706 -7.927 -27.701 1.00 85.38 413 LEU A CA 1
ATOM 3063 C C . LEU A 1 413 ? 2.122 -7.501 -27.250 1.00 85.38 413 LEU A C 1
ATOM 3065 O O . LEU A 1 413 ? 2.369 -6.309 -27.046 1.00 85.38 413 LEU A O 1
ATOM 3069 N N . PRO A 1 414 ? 3.085 -8.435 -27.130 1.00 74.62 414 PRO A N 1
ATOM 3070 C CA . PRO A 1 414 ? 4.395 -8.158 -26.532 1.00 74.62 414 PRO A CA 1
ATOM 3071 C C . PRO A 1 414 ? 5.198 -7.094 -27.302 1.00 74.62 414 PRO A C 1
ATOM 3073 O O . PRO A 1 414 ? 5.810 -6.209 -26.706 1.00 74.62 414 PRO A O 1
ATOM 3076 N N . GLY A 1 415 ? 5.111 -7.087 -28.639 1.00 68.50 415 GLY A N 1
ATOM 3077 C CA . GLY A 1 415 ? 5.805 -6.112 -29.495 1.00 68.50 415 GLY A CA 1
ATOM 3078 C C . GLY A 1 415 ? 5.287 -4.671 -29.398 1.00 68.50 415 GLY A C 1
ATOM 3079 O O . GLY A 1 415 ? 5.907 -3.764 -29.943 1.00 68.50 415 GLY A O 1
ATOM 3080 N N . VAL A 1 416 ? 4.157 -4.444 -28.721 1.00 70.94 416 VAL A N 1
ATOM 3081 C CA . VAL A 1 416 ? 3.558 -3.109 -28.565 1.00 70.94 416 VAL A CA 1
ATOM 3082 C C . VAL A 1 416 ? 4.120 -2.379 -27.340 1.00 70.94 416 VAL A C 1
ATOM 3084 O O . VAL A 1 416 ? 4.230 -1.151 -27.358 1.00 70.94 416 VAL A O 1
ATOM 3087 N N . PHE A 1 417 ? 4.505 -3.130 -26.304 1.00 64.06 417 PHE A N 1
ATOM 3088 C CA . PHE A 1 417 ? 4.988 -2.604 -25.022 1.00 64.06 417 PHE A CA 1
ATOM 3089 C C . PHE A 1 417 ? 6.489 -2.814 -24.783 1.00 64.06 417 PHE A C 1
ATOM 3091 O O . PHE A 1 417 ? 7.033 -2.234 -23.839 1.00 64.06 417 PHE A O 1
ATOM 3098 N N . ALA A 1 418 ? 7.147 -3.632 -25.610 1.00 58.09 418 ALA A N 1
ATOM 3099 C CA . ALA A 1 418 ? 8.595 -3.778 -25.629 1.00 58.09 418 ALA A CA 1
ATOM 3100 C C . ALA A 1 418 ? 9.230 -2.530 -26.264 1.00 58.09 418 ALA A C 1
ATOM 3102 O O . ALA A 1 418 ? 9.185 -2.352 -27.483 1.00 58.09 418 ALA A O 1
ATOM 3103 N N . GLY A 1 419 ? 9.783 -1.659 -25.421 1.00 50.31 419 GLY A N 1
ATOM 3104 C CA . GLY A 1 419 ? 10.503 -0.445 -25.801 1.00 50.31 419 GLY A CA 1
ATOM 3105 C C . GLY A 1 419 ? 11.703 -0.220 -24.903 1.00 50.31 419 GLY A C 1
ATOM 3106 O O . GLY A 1 419 ? 11.550 -0.449 -23.679 1.00 50.31 419 GLY A O 1
#